Protein AF-A0A7Y9SJE0-F1 (afdb_monomer_lite)

Radius of gyration: 41.36 Å; chains: 1; bounding box: 84×50×117 Å

Structure (mmCIF, N/CA/C/O backbone):
data_AF-A0A7Y9SJE0-F1
#
_entry.id   AF-A0A7Y9SJE0-F1
#
loop_
_atom_site.group_PDB
_atom_site.id
_atom_site.type_symbol
_atom_site.label_atom_id
_atom_site.label_alt_id
_atom_site.label_comp_id
_atom_site.label_asym_id
_atom_site.label_entity_id
_atom_site.label_seq_id
_atom_site.pdbx_PDB_ins_code
_atom_site.Cartn_x
_atom_site.Cartn_y
_atom_site.Cartn_z
_atom_site.occupancy
_atom_site.B_iso_or_equiv
_atom_site.auth_seq_id
_atom_site.auth_comp_id
_atom_site.auth_asym_id
_atom_site.auth_atom_id
_atom_site.pdbx_PDB_model_num
ATOM 1 N N . MET A 1 1 ? -5.480 -1.546 67.902 1.00 38.62 1 MET A N 1
ATOM 2 C CA . MET A 1 1 ? -6.734 -2.207 67.475 1.00 38.62 1 MET A CA 1
ATOM 3 C C . MET A 1 1 ? -6.380 -3.598 66.981 1.00 38.62 1 MET A C 1
ATOM 5 O O . MET A 1 1 ? -5.681 -3.714 65.985 1.00 38.62 1 MET A O 1
ATOM 9 N N . THR A 1 2 ? -6.742 -4.642 67.721 1.00 43.38 2 THR A N 1
ATOM 10 C CA . THR A 1 2 ? -6.430 -6.031 67.362 1.00 43.38 2 THR A CA 1
ATOM 11 C C . THR A 1 2 ? -7.307 -6.462 66.186 1.00 43.38 2 THR A C 1
ATOM 13 O O . THR A 1 2 ? -8.528 -6.529 66.306 1.00 43.38 2 THR A O 1
ATOM 16 N N . ALA A 1 3 ? -6.695 -6.715 65.025 1.00 51.34 3 ALA A N 1
ATOM 17 C CA . ALA A 1 3 ? -7.398 -7.257 63.866 1.00 51.34 3 ALA A CA 1
ATOM 18 C C . ALA A 1 3 ? -8.080 -8.588 64.237 1.00 51.34 3 ALA A C 1
ATOM 20 O O . ALA A 1 3 ? -7.480 -9.446 64.893 1.00 51.34 3 ALA A O 1
ATOM 21 N N . THR A 1 4 ? -9.337 -8.765 63.826 1.00 64.94 4 THR A N 1
ATOM 22 C CA . THR A 1 4 ? -10.081 -10.018 64.011 1.00 64.94 4 THR A CA 1
ATOM 23 C C . THR A 1 4 ? -9.352 -11.180 63.325 1.00 64.94 4 THR A C 1
ATOM 25 O O . THR A 1 4 ? -8.668 -10.994 62.317 1.00 64.94 4 THR A O 1
ATOM 28 N N . SER A 1 5 ? -9.497 -12.402 63.858 1.00 74.56 5 SER A N 1
ATOM 29 C CA . SER A 1 5 ? -8.811 -13.602 63.340 1.00 74.56 5 SER A CA 1
ATOM 30 C C . SER A 1 5 ? -8.993 -13.798 61.829 1.00 74.56 5 SER A C 1
ATOM 32 O O . SER A 1 5 ? -8.072 -14.270 61.171 1.00 74.56 5 SER A O 1
ATOM 34 N N . THR A 1 6 ? -10.153 -13.424 61.283 1.00 75.56 6 THR A N 1
ATOM 35 C CA . THR A 1 6 ? -10.483 -13.545 59.856 1.00 75.56 6 THR A CA 1
ATOM 36 C C . THR A 1 6 ? -9.770 -12.499 58.998 1.00 75.56 6 THR A C 1
ATOM 38 O O . THR A 1 6 ? -9.208 -12.842 57.965 1.00 75.56 6 THR A O 1
ATOM 41 N N . SER A 1 7 ? -9.724 -11.235 59.436 1.00 77.00 7 SER A N 1
ATOM 42 C CA . SER A 1 7 ? -9.007 -10.171 58.715 1.00 77.00 7 SER A CA 1
ATOM 43 C C . SER A 1 7 ? -7.507 -10.466 58.633 1.00 77.00 7 SER A C 1
ATOM 45 O O . SER A 1 7 ? -6.885 -10.266 57.592 1.00 77.00 7 SER A O 1
ATOM 47 N N . ARG A 1 8 ? -6.938 -11.032 59.701 1.00 85.38 8 ARG A N 1
ATOM 48 C CA . ARG A 1 8 ? -5.534 -11.449 59.731 1.00 85.38 8 ARG A CA 1
ATOM 49 C C . ARG A 1 8 ? -5.227 -12.601 58.767 1.00 85.38 8 ARG A C 1
ATOM 51 O O . ARG A 1 8 ? -4.219 -12.537 58.072 1.00 85.38 8 ARG A O 1
ATOM 58 N N . LEU A 1 9 ? -6.101 -13.608 58.692 1.00 86.19 9 LEU A N 1
ATOM 59 C CA . LEU A 1 9 ? -5.989 -14.719 57.735 1.00 86.19 9 LEU A CA 1
ATOM 60 C C . LEU A 1 9 ? -6.033 -14.239 56.280 1.00 86.19 9 LEU A C 1
ATOM 62 O O . LEU A 1 9 ? -5.217 -14.674 55.472 1.00 86.19 9 LEU A O 1
ATOM 66 N N . LEU A 1 10 ? -6.936 -13.307 55.957 1.00 82.12 10 LEU A N 1
ATOM 67 C CA . LEU A 1 10 ? -7.026 -12.720 54.615 1.00 82.12 10 LEU A CA 1
ATOM 68 C C . LEU A 1 10 ? -5.778 -11.897 54.261 1.00 82.12 10 LEU A C 1
ATOM 70 O O . LEU A 1 10 ? -5.287 -11.984 53.138 1.00 82.12 10 LEU A O 1
ATOM 74 N N . ASN A 1 11 ? -5.214 -11.160 55.222 1.00 81.75 11 ASN A N 1
ATOM 75 C CA . ASN A 1 11 ? -3.960 -10.428 55.020 1.00 81.75 11 ASN A CA 1
ATOM 76 C C . ASN A 1 11 ? -2.765 -11.370 54.809 1.00 81.75 11 ASN A C 1
ATOM 78 O O . ASN A 1 11 ? -1.931 -11.116 53.942 1.00 81.75 11 ASN A O 1
ATOM 82 N N . LEU A 1 12 ? -2.687 -12.472 55.565 1.00 87.50 12 LEU A N 1
ATOM 83 C CA . LEU A 1 12 ? -1.673 -13.509 55.354 1.00 87.50 12 LEU A CA 1
ATOM 84 C C . LEU A 1 12 ? -1.797 -14.129 53.953 1.00 87.50 12 LEU A C 1
ATOM 86 O O . LEU A 1 12 ? -0.792 -14.256 53.256 1.00 87.50 12 LEU A O 1
ATOM 90 N N . LEU A 1 13 ? -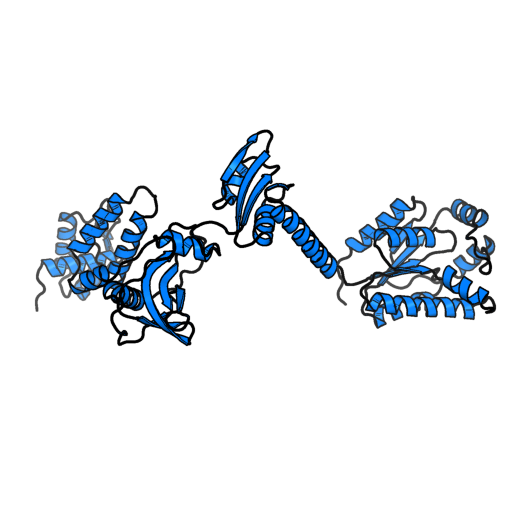3.018 -14.451 53.515 1.00 84.44 13 LEU A N 1
ATOM 91 C CA . LEU A 1 13 ? -3.276 -14.981 52.175 1.00 84.44 13 LEU A CA 1
ATOM 92 C C . LEU A 1 13 ? -2.861 -13.985 51.078 1.00 84.44 13 LEU A C 1
ATOM 94 O O . LEU A 1 13 ? -2.160 -14.369 50.144 1.00 84.44 13 LEU A O 1
ATOM 98 N N . SER A 1 14 ? -3.214 -12.704 51.225 1.00 79.94 14 SER A N 1
ATOM 99 C CA . SER A 1 14 ? -2.825 -11.630 50.298 1.00 79.94 14 SER A CA 1
ATOM 100 C C . SER A 1 14 ? -1.305 -11.515 50.137 1.00 79.94 14 SER A C 1
ATOM 102 O O . SER A 1 14 ? -0.802 -11.376 49.022 1.00 79.94 14 SER A O 1
ATOM 104 N N . LEU A 1 15 ? -0.548 -11.626 51.236 1.00 83.56 15 LEU A N 1
ATOM 105 C CA . LEU A 1 15 ? 0.915 -11.601 51.187 1.00 83.56 15 LEU A CA 1
ATOM 106 C C . LEU A 1 15 ? 1.464 -12.799 50.400 1.00 83.56 15 LEU A C 1
ATOM 108 O O . LEU A 1 15 ? 2.320 -12.611 49.532 1.00 83.56 15 LEU A O 1
ATOM 112 N N . LEU A 1 16 ? 0.951 -14.008 50.642 1.00 81.94 16 LEU A N 1
ATOM 113 C CA . LEU A 1 16 ? 1.390 -15.229 49.956 1.00 81.94 16 LEU A CA 1
ATOM 114 C C . LEU A 1 16 ? 1.025 -15.252 48.457 1.00 81.94 16 LEU A C 1
ATOM 116 O O . LEU A 1 16 ? 1.763 -15.834 47.665 1.00 81.94 16 LEU A O 1
ATOM 120 N N . GLN A 1 17 ? -0.043 -14.560 48.043 1.00 76.88 17 GLN A N 1
ATOM 121 C CA . GLN A 1 17 ? -0.463 -14.433 46.635 1.00 76.88 17 GLN A CA 1
ATOM 122 C C . GLN A 1 17 ? 0.487 -13.604 45.758 1.00 76.88 17 GLN A C 1
ATOM 124 O O . GLN A 1 17 ? 0.385 -13.639 44.536 1.00 76.88 17 GLN A O 1
ATOM 129 N N . THR A 1 18 ? 1.455 -12.898 46.349 1.00 73.44 18 THR A N 1
ATOM 130 C CA . THR A 1 18 ? 2.470 -12.138 45.593 1.00 73.44 18 THR A CA 1
ATOM 131 C C . THR A 1 18 ? 3.500 -13.022 44.867 1.00 73.44 18 THR A C 1
ATOM 133 O O . THR A 1 18 ? 4.421 -12.498 44.244 1.00 73.44 18 THR A O 1
ATOM 136 N N . GLY A 1 19 ? 3.375 -14.354 44.944 1.00 63.75 19 GLY A N 1
ATOM 137 C CA . GLY A 1 19 ? 4.162 -15.333 44.177 1.00 63.75 19 GLY A CA 1
ATOM 138 C C . GLY A 1 19 ? 5.596 -15.563 44.671 1.00 63.75 19 GLY A C 1
ATOM 139 O O . GLY A 1 19 ? 6.265 -16.492 44.214 1.00 63.75 19 GLY A O 1
ATOM 140 N N . ARG A 1 20 ? 6.071 -14.751 45.622 1.00 72.12 20 ARG A N 1
ATOM 141 C CA . ARG A 1 20 ? 7.378 -14.908 46.274 1.00 72.12 20 ARG A CA 1
ATOM 142 C C . ARG A 1 20 ? 7.302 -15.827 47.489 1.00 72.12 20 ARG A C 1
ATOM 144 O O . ARG A 1 20 ? 6.279 -15.897 48.164 1.00 72.12 20 ARG A O 1
ATOM 151 N N . GLU A 1 21 ? 8.411 -16.492 47.783 1.00 82.88 21 GLU A N 1
ATOM 152 C CA . GLU A 1 21 ? 8.592 -17.214 49.039 1.00 82.88 21 GLU A CA 1
ATOM 153 C C . GLU A 1 21 ? 8.832 -16.224 50.188 1.00 82.88 21 GLU A C 1
ATOM 155 O O . GLU A 1 21 ? 9.583 -15.255 50.052 1.00 82.88 21 GLU A O 1
ATOM 160 N N . TRP A 1 22 ? 8.161 -16.448 51.315 1.00 87.12 22 TRP A N 1
ATOM 161 C CA . TRP A 1 22 ? 8.147 -15.532 52.448 1.00 87.12 22 TRP A CA 1
ATOM 162 C C . TRP A 1 22 ? 8.737 -16.155 53.708 1.00 87.12 22 TRP A C 1
ATOM 164 O O . TRP A 1 22 ? 8.121 -17.065 54.267 1.00 87.12 22 TRP A O 1
ATOM 174 N N . PRO A 1 23 ? 9.846 -15.624 54.248 1.00 88.81 23 PRO A N 1
ATOM 175 C CA . PRO A 1 23 ? 10.350 -16.055 55.544 1.00 88.81 23 PRO A CA 1
ATOM 176 C C . PRO A 1 23 ? 9.293 -15.883 56.641 1.00 88.81 23 PRO A C 1
ATOM 178 O O . PRO A 1 23 ? 8.649 -14.834 56.746 1.00 88.81 23 PRO A O 1
ATOM 181 N N . GLY A 1 24 ? 9.132 -16.896 57.498 1.00 85.81 24 GLY A N 1
ATOM 182 C CA . GLY A 1 24 ? 8.124 -16.871 58.566 1.00 85.81 24 GLY A CA 1
ATOM 183 C C . GLY A 1 24 ? 8.303 -15.715 59.561 1.00 85.81 24 GLY A C 1
ATOM 184 O O . GLY A 1 24 ? 7.317 -15.184 60.072 1.00 85.81 24 GLY A O 1
ATOM 185 N N . SER A 1 25 ? 9.546 -15.286 59.797 1.00 86.00 25 SER A N 1
ATOM 186 C CA . SER A 1 25 ? 9.883 -14.116 60.620 1.00 86.00 25 SER A CA 1
ATOM 187 C C . SER A 1 25 ? 9.409 -12.801 59.995 1.00 86.00 25 SER A C 1
ATOM 189 O O . SER A 1 25 ? 8.866 -11.954 60.698 1.00 86.00 25 SER A O 1
ATOM 191 N N . LEU A 1 26 ? 9.536 -12.654 58.675 1.00 87.69 26 LEU A N 1
ATOM 192 C CA . LEU A 1 26 ? 9.118 -11.452 57.953 1.00 87.69 26 LEU A CA 1
ATOM 193 C C . LEU A 1 26 ? 7.588 -11.337 57.872 1.00 87.69 26 LEU A C 1
ATOM 195 O O . LEU A 1 26 ? 7.035 -10.242 57.968 1.00 87.69 26 LEU A O 1
ATOM 199 N N . LEU A 1 27 ? 6.885 -12.468 57.733 1.00 88.62 27 LEU A N 1
ATOM 200 C CA . LEU A 1 27 ? 5.420 -12.505 57.831 1.00 88.62 27 LEU A CA 1
ATOM 201 C C . LEU A 1 27 ? 4.945 -12.111 59.231 1.00 88.62 27 LEU A C 1
ATOM 203 O O . LEU A 1 27 ? 3.985 -11.355 59.358 1.00 88.62 27 LEU A O 1
ATOM 207 N N . ALA A 1 28 ? 5.630 -12.597 60.269 1.00 89.19 28 ALA A N 1
ATOM 208 C CA . ALA A 1 28 ? 5.330 -12.275 61.660 1.00 89.19 28 ALA A CA 1
ATOM 209 C C . ALA A 1 28 ? 5.477 -10.769 61.931 1.00 89.19 28 ALA A C 1
ATOM 211 O O . ALA A 1 28 ? 4.567 -10.154 62.486 1.00 89.19 28 ALA A O 1
ATOM 212 N N . GLU A 1 29 ? 6.571 -10.170 61.455 1.00 87.19 29 GLU A N 1
ATOM 213 C CA . GLU A 1 29 ? 6.826 -8.731 61.545 1.00 87.19 29 GLU A CA 1
ATOM 214 C C . GLU A 1 29 ? 5.749 -7.911 60.818 1.00 87.19 29 GLU A C 1
ATOM 216 O O . GLU A 1 29 ? 5.120 -7.042 61.421 1.00 87.19 29 GLU A O 1
ATOM 221 N N . ARG A 1 30 ? 5.459 -8.230 59.547 1.00 87.06 30 ARG A N 1
ATOM 222 C CA . ARG A 1 30 ? 4.471 -7.487 58.741 1.00 87.06 30 ARG A CA 1
ATOM 223 C C . ARG A 1 30 ? 3.043 -7.593 59.261 1.00 87.06 30 ARG A C 1
ATOM 225 O O . ARG A 1 30 ? 2.266 -6.657 59.098 1.00 87.06 30 ARG A O 1
ATOM 232 N N . LEU A 1 31 ? 2.686 -8.733 59.845 1.00 86.19 31 LEU A N 1
ATOM 233 C CA . LEU A 1 31 ? 1.359 -8.966 60.414 1.00 86.19 31 LEU A CA 1
ATOM 234 C C . LEU A 1 31 ? 1.270 -8.539 61.890 1.00 86.19 31 LEU A C 1
ATOM 236 O O . LEU A 1 31 ? 0.183 -8.602 62.463 1.00 86.19 31 LEU A O 1
ATOM 240 N N . GLY A 1 32 ? 2.382 -8.113 62.506 1.00 86.00 32 GLY A N 1
ATOM 241 C CA . GLY A 1 32 ? 2.443 -7.700 63.910 1.00 86.00 32 GLY A CA 1
ATOM 242 C C . GLY A 1 32 ? 2.104 -8.825 64.895 1.00 86.00 32 GLY A C 1
ATOM 243 O O . GLY A 1 32 ? 1.474 -8.575 65.923 1.00 86.00 32 GLY A O 1
ATOM 244 N N . ILE A 1 33 ? 2.460 -10.072 64.571 1.00 91.81 33 ILE A N 1
ATOM 245 C CA . ILE A 1 33 ? 2.127 -11.271 65.359 1.00 91.81 33 ILE A CA 1
ATOM 246 C C . ILE A 1 33 ? 3.347 -12.153 65.615 1.00 91.81 33 ILE A C 1
ATOM 248 O O . ILE A 1 33 ? 4.405 -11.976 65.028 1.00 91.81 33 ILE A O 1
ATOM 252 N N . SER A 1 34 ? 3.201 -13.144 66.499 1.00 89.44 34 SER A N 1
ATOM 253 C CA . SER A 1 34 ? 4.280 -14.095 66.770 1.00 89.44 34 SER A CA 1
ATOM 254 C C . SER A 1 34 ? 4.488 -15.081 65.603 1.00 89.44 34 SER A C 1
ATOM 256 O O . SER A 1 34 ? 3.510 -15.479 64.961 1.00 89.44 34 SER A O 1
ATOM 258 N N . PRO A 1 35 ? 5.714 -15.597 65.387 1.00 87.44 35 PRO A N 1
ATOM 259 C CA . PRO A 1 35 ? 5.965 -16.661 64.407 1.00 87.44 35 PRO A CA 1
ATOM 260 C C . PRO A 1 35 ? 5.122 -17.929 64.631 1.00 87.44 35 PRO A C 1
ATOM 262 O O . PRO A 1 35 ? 4.735 -18.603 63.678 1.00 87.44 35 PRO A O 1
ATOM 265 N N . ARG A 1 36 ? 4.775 -18.240 65.892 1.00 86.75 36 ARG A N 1
ATOM 266 C CA . ARG A 1 36 ? 3.869 -19.355 66.232 1.00 86.75 36 ARG A CA 1
ATOM 267 C C . ARG A 1 36 ? 2.449 -19.112 65.717 1.00 86.75 36 ARG A C 1
ATOM 269 O O . ARG A 1 36 ? 1.797 -20.046 65.261 1.00 86.75 36 ARG A O 1
ATOM 276 N N . THR A 1 37 ? 1.984 -17.865 65.767 1.00 89.44 37 THR A N 1
ATOM 277 C CA . THR A 1 37 ? 0.678 -17.458 65.233 1.00 89.44 37 THR A CA 1
ATOM 278 C C . THR A 1 37 ? 0.664 -17.528 63.709 1.00 89.44 37 THR A C 1
ATOM 280 O O . THR A 1 37 ? -0.311 -18.018 63.156 1.00 89.44 37 THR A O 1
ATOM 283 N N . VAL A 1 38 ? 1.756 -17.135 63.038 1.00 89.56 38 VAL A N 1
ATOM 284 C CA . VAL A 1 38 ? 1.891 -17.279 61.576 1.00 89.56 38 VAL A CA 1
ATOM 285 C C . VAL A 1 38 ? 1.761 -18.743 61.170 1.00 89.56 38 VAL A C 1
ATOM 287 O O . VAL A 1 38 ? 0.963 -19.051 60.297 1.00 89.56 38 VAL A O 1
ATOM 290 N N . ARG A 1 39 ? 2.479 -19.657 61.839 1.00 88.25 39 ARG A N 1
ATOM 291 C CA . ARG A 1 39 ? 2.386 -21.098 61.552 1.00 88.25 39 ARG A CA 1
ATOM 292 C C . ARG A 1 39 ? 0.956 -21.621 61.718 1.00 88.25 39 ARG A C 1
ATOM 294 O O . ARG A 1 39 ? 0.453 -22.297 60.833 1.00 88.25 39 ARG A O 1
ATOM 301 N N . ARG A 1 40 ? 0.277 -21.233 62.803 1.00 88.50 40 ARG A N 1
ATOM 302 C CA . ARG A 1 40 ? -1.121 -21.613 63.058 1.00 88.50 40 ARG A CA 1
ATOM 303 C C . ARG A 1 40 ? -2.091 -21.061 62.008 1.00 88.50 40 ARG A C 1
ATOM 305 O O . ARG A 1 40 ? -3.015 -21.763 61.616 1.00 88.50 40 ARG A O 1
ATOM 312 N N . ASP A 1 41 ? -1.903 -19.819 61.569 1.00 92.00 41 ASP A N 1
ATOM 313 C CA . ASP A 1 41 ? -2.742 -19.217 60.530 1.00 92.00 41 ASP A CA 1
ATOM 314 C C . ASP A 1 41 ? -2.443 -19.842 59.145 1.00 92.00 41 ASP A C 1
ATOM 316 O O . ASP A 1 41 ? -3.373 -20.053 58.372 1.00 92.00 41 ASP A O 1
ATOM 320 N N . VAL A 1 42 ? -1.190 -20.224 58.851 1.00 90.00 42 VAL A N 1
ATOM 321 C CA . VAL A 1 42 ? -0.824 -21.006 57.649 1.00 90.00 42 VAL A CA 1
ATOM 322 C C . VAL A 1 42 ? -1.486 -22.382 57.659 1.00 90.00 42 VAL A C 1
ATOM 324 O O . VAL A 1 42 ? -2.070 -22.780 56.654 1.00 90.00 42 VAL A O 1
ATOM 327 N N . ASP A 1 43 ? -1.436 -23.101 58.780 1.00 88.50 43 ASP A N 1
ATOM 328 C CA . ASP A 1 43 ? -2.076 -24.416 58.900 1.00 88.50 43 ASP A CA 1
ATOM 329 C C . ASP A 1 43 ? -3.598 -24.3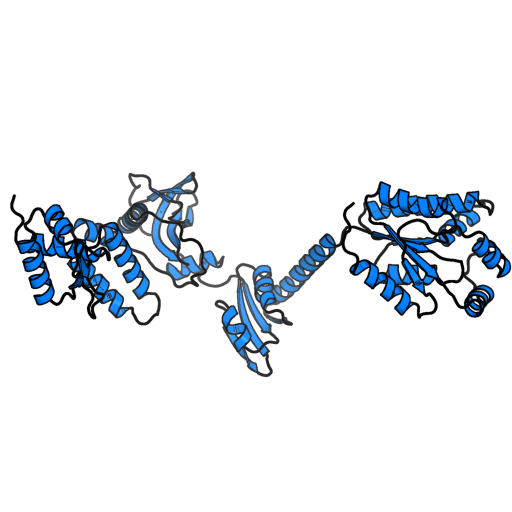04 58.727 1.00 88.50 43 ASP A C 1
ATOM 331 O O . ASP A 1 43 ? -4.208 -25.112 58.033 1.00 88.50 43 ASP A O 1
ATOM 335 N N . ARG A 1 44 ? -4.204 -23.223 59.227 1.00 87.44 44 ARG A N 1
ATOM 336 C CA . ARG A 1 44 ? -5.626 -22.939 59.014 1.00 87.44 44 ARG A CA 1
ATOM 337 C C . ARG A 1 44 ? -5.968 -22.609 57.559 1.00 87.44 44 ARG A C 1
ATOM 339 O O . ARG A 1 44 ? -7.037 -22.983 57.095 1.00 87.44 44 ARG A O 1
ATOM 346 N N . LEU A 1 45 ? -5.080 -21.945 56.814 1.00 85.62 45 LEU A N 1
ATOM 347 C CA . LEU A 1 45 ? -5.243 -21.795 55.361 1.00 85.62 45 LEU A CA 1
ATOM 348 C C . LEU A 1 45 ? -5.127 -23.155 54.649 1.00 85.62 45 LEU A C 1
ATOM 350 O O . LEU A 1 45 ? -5.920 -23.441 53.756 1.00 85.62 45 LEU A O 1
ATOM 354 N N . ARG A 1 46 ? -4.214 -24.037 55.068 1.00 87.12 46 ARG A N 1
ATOM 355 C CA . ARG A 1 46 ? -4.127 -25.401 54.511 1.00 87.12 46 ARG A CA 1
ATOM 356 C C . ARG A 1 46 ? -5.401 -26.211 54.751 1.00 87.12 46 ARG A C 1
ATOM 358 O O . ARG A 1 46 ? -5.883 -26.858 53.828 1.00 87.12 46 ARG A O 1
ATOM 365 N N . GLU A 1 47 ? -5.987 -26.118 55.945 1.00 82.81 47 GLU A N 1
ATOM 366 C CA . GLU A 1 47 ? -7.293 -26.723 56.265 1.00 82.81 47 GLU A CA 1
ATOM 367 C C . GLU A 1 47 ? -8.425 -26.195 55.367 1.00 82.81 47 GLU A C 1
ATOM 369 O O . GLU A 1 47 ? -9.363 -26.925 55.060 1.00 82.81 47 GLU A O 1
ATOM 374 N N . MET A 1 48 ? -8.327 -24.943 54.906 1.00 81.31 48 MET A N 1
ATOM 375 C CA . MET A 1 48 ? -9.270 -24.324 53.964 1.00 81.31 48 MET A CA 1
ATOM 376 C C . MET A 1 48 ? -8.978 -24.663 52.489 1.00 81.31 48 MET A C 1
ATOM 378 O O . MET A 1 48 ? -9.622 -24.102 51.607 1.00 81.31 48 MET A O 1
ATOM 382 N N . GLY A 1 49 ? -8.026 -25.562 52.212 1.00 72.06 49 GLY A N 1
ATOM 383 C CA . GLY A 1 49 ? -7.727 -26.071 50.869 1.00 72.06 49 GLY A CA 1
ATOM 384 C C . GLY A 1 49 ? -6.574 -25.374 50.137 1.00 72.06 49 GLY A C 1
ATOM 385 O O . GLY A 1 49 ? -6.239 -25.773 49.022 1.00 72.06 49 GLY A O 1
ATOM 386 N N . TYR A 1 50 ? -5.918 -24.372 50.736 1.00 79.56 50 TYR A N 1
ATOM 387 C CA . TYR A 1 50 ? -4.767 -23.710 50.110 1.00 79.56 50 TYR A CA 1
ATOM 388 C C . TYR A 1 50 ? -3.502 -24.573 50.211 1.00 79.56 50 TYR A C 1
ATOM 390 O O . TYR A 1 50 ? -3.057 -24.924 51.305 1.00 79.56 50 TYR A O 1
ATOM 398 N N . ARG A 1 51 ? -2.858 -24.865 49.076 1.00 79.50 51 ARG A N 1
ATOM 399 C CA . ARG A 1 51 ? -1.550 -25.537 49.054 1.00 79.50 51 ARG A CA 1
ATOM 400 C C . ARG A 1 51 ? -0.446 -24.525 49.331 1.00 79.50 51 ARG A C 1
ATOM 402 O O . ARG A 1 51 ? -0.111 -23.712 48.479 1.00 79.50 51 ARG A O 1
ATOM 409 N N . ILE A 1 52 ? 0.077 -24.542 50.551 1.00 86.06 52 ILE A N 1
ATOM 410 C CA . ILE A 1 52 ? 1.186 -23.681 50.967 1.00 86.06 52 ILE A CA 1
ATOM 411 C C . ILE A 1 52 ? 2.394 -24.571 51.228 1.00 86.06 52 ILE A C 1
ATOM 413 O O . ILE A 1 52 ? 2.385 -25.345 52.192 1.00 86.06 52 ILE A O 1
ATOM 417 N N . ASP A 1 53 ? 3.426 -24.428 50.408 1.00 83.06 53 ASP A N 1
ATOM 418 C CA . ASP A 1 53 ? 4.713 -25.082 50.595 1.00 83.06 53 ASP A CA 1
ATOM 419 C C . ASP A 1 53 ? 5.513 -24.365 51.676 1.00 83.06 53 ASP A C 1
ATOM 421 O O . ASP A 1 53 ? 5.425 -23.145 51.845 1.00 83.06 53 ASP A O 1
ATOM 425 N N . ALA A 1 54 ? 6.283 -25.141 52.432 1.00 84.38 54 ALA A N 1
ATOM 426 C CA . ALA A 1 54 ? 7.199 -24.621 53.431 1.00 84.38 54 ALA A CA 1
ATOM 427 C C . ALA A 1 54 ? 8.590 -25.204 53.186 1.00 84.38 54 ALA A C 1
ATOM 429 O O . ALA A 1 54 ? 8.789 -26.412 53.324 1.00 84.38 54 ALA A O 1
ATOM 430 N N . THR A 1 55 ? 9.555 -24.348 52.869 1.00 80.31 55 THR A N 1
ATOM 431 C CA . THR A 1 55 ? 10.959 -24.752 52.766 1.00 80.31 55 THR A CA 1
ATOM 432 C C . THR A 1 55 ? 11.587 -24.686 54.153 1.00 80.31 55 THR A C 1
ATOM 434 O O . THR A 1 55 ? 11.490 -23.665 54.836 1.00 80.31 55 THR A O 1
ATOM 437 N N . MET A 1 56 ? 12.236 -25.762 54.604 1.00 64.94 56 MET A N 1
ATOM 438 C CA . MET A 1 56 ? 12.953 -25.758 55.884 1.00 64.94 56 MET A CA 1
ATOM 439 C C . MET A 1 56 ? 14.397 -25.272 55.715 1.00 64.94 56 MET A C 1
ATOM 441 O O . MET A 1 56 ? 15.104 -25.711 54.813 1.00 64.94 56 MET A O 1
ATOM 445 N N . GLY A 1 57 ? 14.853 -24.395 56.612 1.00 64.44 57 GLY A N 1
ATOM 446 C CA . GLY A 1 57 ? 16.223 -23.874 56.642 1.00 64.44 57 GLY A CA 1
ATOM 447 C C . GLY A 1 57 ? 16.342 -22.590 57.477 1.00 64.44 57 GLY A C 1
ATOM 448 O O . GLY A 1 57 ? 15.324 -22.091 57.961 1.00 64.44 57 GLY A O 1
ATOM 449 N N . PRO A 1 58 ? 17.553 -22.017 57.635 1.00 57.94 58 PRO A N 1
ATOM 450 C CA . PRO A 1 58 ? 17.779 -20.786 58.410 1.00 57.94 58 PRO A CA 1
ATOM 451 C C . PRO A 1 58 ? 16.988 -19.572 57.890 1.00 57.94 58 PRO A C 1
ATOM 453 O O . PRO A 1 58 ? 16.659 -18.674 58.659 1.00 57.94 58 PRO A O 1
ATOM 456 N N . ILE A 1 59 ? 16.658 -19.576 56.592 1.00 57.75 59 ILE A N 1
ATOM 457 C CA . ILE A 1 59 ? 15.824 -18.583 55.891 1.00 57.75 59 ILE A CA 1
ATOM 458 C C . ILE A 1 59 ? 14.595 -19.280 55.269 1.00 57.75 59 ILE A C 1
ATOM 460 O O . ILE A 1 59 ? 14.109 -18.895 54.212 1.00 57.75 59 ILE A O 1
ATOM 464 N N . GLY A 1 60 ? 14.123 -20.370 55.878 1.00 71.31 60 GLY A N 1
ATOM 465 C CA . GLY A 1 60 ? 12.968 -21.110 55.375 1.00 71.31 60 GLY A CA 1
ATOM 466 C C . GLY A 1 60 ? 11.718 -20.230 55.275 1.00 71.31 60 GLY A C 1
ATOM 467 O O . GLY A 1 60 ? 11.470 -19.390 56.151 1.00 71.31 60 GLY A O 1
ATOM 468 N N . GLY A 1 61 ? 10.933 -20.407 54.213 1.00 85.62 61 GLY A N 1
ATOM 469 C CA . GLY A 1 61 ? 9.773 -19.573 53.929 1.00 85.62 61 GLY A CA 1
ATOM 470 C C . GLY A 1 61 ? 8.534 -20.346 53.501 1.00 85.62 61 GLY A C 1
ATOM 471 O O . GLY A 1 61 ? 8.569 -21.547 53.252 1.00 85.62 61 GLY A O 1
ATOM 472 N N . TYR A 1 62 ? 7.416 -19.629 53.463 1.00 88.25 62 TYR A N 1
ATOM 473 C CA . TYR A 1 62 ? 6.127 -20.104 52.987 1.00 88.25 62 TYR A CA 1
ATOM 474 C C . TYR A 1 62 ? 5.867 -19.565 51.586 1.00 88.25 62 TYR A C 1
ATOM 476 O O . TYR A 1 62 ? 6.069 -18.375 51.329 1.00 88.25 62 TYR A O 1
ATOM 484 N N . LYS A 1 63 ? 5.368 -20.414 50.694 1.00 86.56 63 LYS A N 1
ATOM 485 C CA . LYS A 1 63 ? 4.970 -20.028 49.339 1.00 86.56 63 LYS A CA 1
ATOM 486 C C . LYS A 1 63 ? 3.633 -20.671 49.004 1.00 86.56 63 LYS A C 1
ATOM 488 O O . LYS A 1 63 ? 3.411 -21.830 49.329 1.00 86.56 63 LYS A O 1
ATOM 493 N N . LEU A 1 64 ? 2.738 -19.918 48.373 1.00 83.44 64 LEU A N 1
ATOM 494 C CA . LEU A 1 64 ? 1.509 -20.486 47.826 1.00 83.44 64 LEU A CA 1
ATOM 495 C C . LEU A 1 64 ? 1.848 -21.229 46.524 1.00 83.44 64 LEU A C 1
ATOM 497 O O . LEU A 1 64 ? 2.413 -20.626 45.610 1.00 83.44 64 LEU A O 1
ATOM 501 N N . ASP A 1 65 ? 1.530 -22.518 46.466 1.00 71.44 65 ASP A N 1
ATOM 502 C CA . ASP A 1 65 ? 1.669 -23.343 45.266 1.00 71.44 65 ASP A CA 1
ATOM 503 C C . ASP A 1 65 ? 0.493 -23.095 44.305 1.00 71.44 65 ASP A C 1
ATOM 505 O O . ASP A 1 65 ? -0.614 -22.726 44.719 1.00 71.44 65 ASP A O 1
ATOM 509 N N . ALA A 1 66 ? 0.722 -23.293 43.008 1.00 58.59 66 ALA A N 1
ATOM 510 C CA . ALA A 1 66 ? -0.320 -23.205 41.994 1.00 58.59 66 ALA A CA 1
ATOM 511 C C . ALA A 1 66 ? -1.224 -24.452 42.083 1.00 58.59 66 ALA A C 1
ATOM 513 O O . ALA A 1 66 ? -0.993 -25.468 41.433 1.00 58.59 66 ALA A O 1
ATOM 514 N N . GLY A 1 67 ? -2.243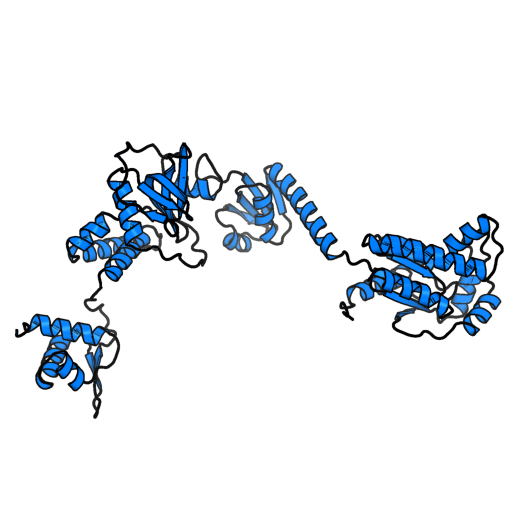 -24.393 42.945 1.00 56.28 67 GLY A N 1
ATOM 515 C CA . GLY A 1 67 ? -3.224 -25.466 43.134 1.00 56.28 67 GLY A CA 1
ATOM 516 C C . GLY A 1 67 ? -4.186 -25.669 41.952 1.00 56.28 67 GLY A C 1
ATOM 517 O O . GLY A 1 67 ? -4.269 -24.857 41.035 1.00 56.28 67 GLY A O 1
ATOM 518 N N . SER A 1 68 ? -4.954 -26.765 42.004 1.00 44.78 68 SER A N 1
ATOM 519 C CA . SER A 1 68 ? -5.959 -27.177 41.004 1.00 44.78 68 SER A CA 1
ATOM 520 C C . SER A 1 68 ? -7.234 -26.320 40.972 1.00 44.78 68 SER A C 1
ATOM 522 O O . SER A 1 68 ? -8.062 -26.498 40.083 1.00 44.78 68 SER A O 1
ATOM 524 N N . GLU A 1 69 ? -7.401 -25.409 41.931 1.00 51.12 69 GLU A N 1
ATOM 525 C CA . GLU A 1 69 ? -8.513 -24.461 42.010 1.00 51.12 69 GLU A CA 1
ATOM 526 C C . GLU A 1 69 ? -7.978 -23.033 42.129 1.00 51.12 69 GLU A C 1
ATOM 528 O O . GLU A 1 69 ? -6.930 -22.791 42.732 1.00 51.12 69 GLU A O 1
ATOM 533 N N . LEU A 1 70 ? -8.712 -22.081 41.551 1.00 52.19 70 LEU A N 1
ATOM 534 C CA . LEU A 1 70 ? -8.368 -20.663 41.593 1.00 52.19 70 LEU A CA 1
ATOM 535 C C . LEU A 1 70 ? -8.601 -20.120 43.017 1.00 52.19 70 LEU A C 1
ATOM 537 O O . LEU A 1 70 ? -9.751 -20.083 43.462 1.00 52.19 70 LEU A O 1
ATOM 541 N N . PRO A 1 71 ? -7.554 -19.679 43.743 1.00 57.16 71 PRO A N 1
ATOM 542 C CA . PRO A 1 71 ? -7.733 -19.092 45.065 1.00 57.16 71 PRO A CA 1
ATOM 543 C C . PRO A 1 71 ? -8.504 -17.758 44.959 1.00 57.16 71 PRO A C 1
ATOM 545 O O . PRO A 1 71 ? -8.460 -17.116 43.909 1.00 57.16 71 PRO A O 1
ATOM 548 N N . PRO A 1 72 ? -9.172 -17.276 46.025 1.00 63.59 72 PRO A N 1
ATOM 549 C CA . PRO A 1 72 ? -9.840 -15.976 46.037 1.00 63.59 72 PRO A CA 1
ATOM 550 C C . PRO A 1 72 ? -8.852 -14.851 45.735 1.00 63.59 72 PRO A C 1
ATOM 552 O O . PRO A 1 72 ? -7.973 -14.550 46.541 1.00 63.59 72 PRO A O 1
ATOM 555 N N . LEU A 1 73 ? -8.984 -14.246 44.559 1.00 67.75 73 LEU A N 1
ATOM 556 C CA . LEU A 1 73 ? -8.100 -13.185 44.095 1.00 67.75 73 LEU A CA 1
ATOM 557 C C . LEU A 1 73 ? -8.534 -11.841 44.680 1.00 67.75 73 LEU A C 1
ATOM 559 O O . LEU A 1 73 ? -9.712 -11.479 44.641 1.00 67.75 73 LEU A O 1
ATOM 563 N N . LEU A 1 74 ? -7.566 -11.091 45.201 1.00 66.12 74 LEU A N 1
ATOM 564 C CA . LEU A 1 74 ? -7.757 -9.692 45.555 1.00 66.12 74 LEU A CA 1
ATOM 565 C C . LEU A 1 74 ? -7.398 -8.837 44.344 1.00 66.12 74 LEU A C 1
ATOM 567 O O . LEU A 1 74 ? -6.273 -8.898 43.856 1.00 66.12 74 LEU A O 1
ATOM 571 N N . PHE A 1 75 ? -8.359 -8.045 43.884 1.00 73.62 75 PHE A N 1
ATOM 572 C CA . PHE A 1 75 ? -8.173 -7.099 42.793 1.00 73.62 75 PHE A CA 1
ATOM 573 C C . PHE A 1 75 ? -8.264 -5.671 43.325 1.00 73.62 75 PHE A C 1
ATOM 575 O O . PHE A 1 75 ? -9.127 -5.372 44.157 1.00 73.62 75 PHE A O 1
ATOM 582 N N . ASP A 1 76 ? -7.398 -4.790 42.833 1.00 72.25 76 ASP A N 1
ATOM 583 C CA . ASP A 1 76 ? -7.565 -3.350 43.017 1.00 72.25 76 ASP A CA 1
ATOM 584 C C . ASP A 1 76 ? -8.670 -2.779 42.105 1.00 72.25 76 ASP A C 1
ATOM 586 O O . ASP A 1 76 ? -9.259 -3.473 41.271 1.00 72.25 76 ASP A O 1
ATOM 590 N N . ASP A 1 77 ? -8.982 -1.496 42.286 1.00 68.69 77 ASP A N 1
ATOM 591 C CA . ASP A 1 77 ? -10.049 -0.820 41.545 1.00 68.69 77 ASP A CA 1
ATOM 592 C C . ASP A 1 77 ? -9.859 -0.865 40.021 1.00 68.69 77 ASP A C 1
ATOM 594 O O . ASP A 1 77 ? -10.834 -1.055 39.289 1.00 68.69 77 ASP A O 1
ATOM 598 N N . ASP A 1 78 ? -8.624 -0.703 39.548 1.00 63.12 78 ASP A N 1
ATOM 599 C CA . ASP A 1 78 ? -8.302 -0.636 38.123 1.00 63.12 78 ASP A CA 1
ATOM 600 C C . ASP A 1 78 ? -8.322 -2.038 37.504 1.00 63.12 78 ASP A C 1
ATOM 602 O O . ASP A 1 78 ? -8.865 -2.241 36.413 1.00 63.12 78 ASP A O 1
ATOM 606 N N . GLN A 1 79 ? -7.817 -3.034 38.234 1.00 72.31 79 GLN A N 1
ATOM 607 C CA . GLN A 1 79 ? -7.850 -4.445 37.858 1.00 72.31 79 GLN A CA 1
ATOM 608 C C . GLN A 1 79 ? -9.282 -4.973 37.722 1.00 72.31 79 GLN A C 1
ATOM 610 O O . GLN A 1 79 ? -9.582 -5.683 36.760 1.00 72.31 79 GLN A O 1
ATOM 615 N N . VAL A 1 80 ? -10.190 -4.603 38.634 1.00 78.75 80 VAL A N 1
ATOM 616 C CA . VAL A 1 80 ? -11.608 -5.000 38.550 1.00 78.75 80 VAL A CA 1
ATOM 617 C C . VAL A 1 80 ? -12.276 -4.416 37.303 1.00 78.75 80 VAL A C 1
ATOM 619 O O . VAL A 1 80 ? -13.035 -5.116 36.629 1.00 78.75 80 VAL A O 1
ATOM 622 N N . ILE A 1 81 ? -11.992 -3.152 36.970 1.00 74.06 81 ILE A N 1
ATOM 623 C CA . ILE A 1 81 ? -12.534 -2.503 35.767 1.00 74.06 81 ILE A CA 1
ATOM 624 C C . ILE A 1 81 ? -11.985 -3.179 34.505 1.00 74.06 81 ILE A C 1
ATOM 626 O O . ILE A 1 81 ? -12.756 -3.507 33.602 1.00 74.06 81 ILE A O 1
ATOM 630 N N . ALA A 1 82 ? -10.677 -3.441 34.451 1.00 73.19 82 ALA A N 1
ATOM 631 C CA . ALA A 1 82 ? -10.043 -4.115 33.320 1.00 73.19 82 ALA A CA 1
ATOM 632 C C . ALA A 1 82 ? -10.607 -5.528 33.097 1.00 73.19 82 ALA A C 1
ATOM 634 O O . ALA A 1 82 ? -10.929 -5.892 31.964 1.00 73.19 82 ALA A O 1
ATOM 635 N N . LEU A 1 83 ? -10.788 -6.301 34.173 1.00 81.19 83 LEU A N 1
ATOM 636 C CA . LEU A 1 83 ? -11.393 -7.631 34.121 1.00 81.19 83 LEU A CA 1
ATOM 637 C C . LEU A 1 83 ? -12.832 -7.569 33.598 1.00 81.19 83 LEU A C 1
ATOM 639 O O . LEU A 1 83 ? -13.208 -8.359 32.736 1.00 81.19 83 LEU A O 1
ATOM 643 N N . ALA A 1 84 ? -13.629 -6.610 34.072 1.00 78.00 84 ALA A N 1
ATOM 644 C CA . ALA A 1 84 ? -15.003 -6.447 33.616 1.00 78.00 84 ALA A CA 1
ATOM 645 C C . ALA A 1 84 ? -15.088 -6.095 32.119 1.00 78.00 84 ALA A C 1
ATOM 647 O O . ALA A 1 84 ? -15.894 -6.689 31.404 1.00 78.00 84 ALA A O 1
ATOM 648 N N . ILE A 1 85 ? -14.220 -5.203 31.625 1.00 74.25 85 ILE A N 1
ATOM 649 C CA . ILE A 1 85 ? -14.122 -4.860 30.195 1.00 74.25 85 ILE A CA 1
ATOM 650 C C . ILE A 1 85 ? -13.711 -6.080 29.364 1.00 74.25 85 ILE A C 1
ATOM 652 O O . ILE A 1 85 ? -14.283 -6.327 28.300 1.00 74.25 85 ILE A O 1
ATOM 656 N N . ALA A 1 86 ? -12.732 -6.853 29.840 1.00 76.81 86 ALA A N 1
ATOM 657 C CA . ALA A 1 86 ? -12.269 -8.056 29.158 1.00 76.81 86 ALA A CA 1
ATOM 658 C C . ALA A 1 86 ? -13.385 -9.106 29.055 1.00 76.81 86 ALA A C 1
ATOM 660 O O . ALA A 1 86 ? -13.624 -9.639 27.973 1.00 76.81 86 ALA A O 1
ATOM 661 N N . LEU A 1 87 ? -14.118 -9.344 30.147 1.00 80.00 87 LEU A N 1
ATOM 662 C CA . LEU A 1 87 ? -15.255 -10.265 30.174 1.00 80.00 87 LEU A CA 1
ATOM 663 C C . LEU A 1 87 ? -16.398 -9.790 29.266 1.00 80.00 87 LEU A C 1
ATOM 665 O O . LEU A 1 87 ? -16.952 -10.598 28.530 1.00 80.00 87 LEU A O 1
ATOM 669 N N . GLN A 1 88 ? -16.707 -8.490 29.252 1.00 75.56 88 GLN A N 1
ATOM 670 C CA . GLN A 1 88 ? -17.717 -7.904 28.360 1.00 75.56 88 GLN A CA 1
ATOM 671 C C . GLN A 1 88 ? -17.304 -7.945 26.879 1.00 75.56 88 GLN A C 1
ATOM 673 O O . GLN A 1 88 ? -18.158 -8.022 26.007 1.00 75.56 88 GLN A O 1
ATOM 678 N N . SER A 1 89 ? -16.004 -7.920 26.578 1.00 70.38 89 SER A N 1
ATOM 679 C CA . SER A 1 89 ? -15.497 -8.065 25.205 1.00 70.38 89 SER A CA 1
ATOM 680 C C . SER A 1 89 ? -15.466 -9.530 24.752 1.00 70.38 89 SER A C 1
ATOM 682 O O . SER A 1 89 ? -15.617 -9.821 23.569 1.00 70.38 89 SER A O 1
ATOM 684 N N . ALA A 1 90 ? -15.275 -10.469 25.683 1.00 73.44 90 ALA A N 1
ATOM 685 C CA . ALA A 1 90 ? -15.238 -11.901 25.396 1.00 73.44 90 ALA A CA 1
ATOM 686 C C . ALA A 1 90 ? -16.611 -12.482 25.013 1.00 73.44 90 ALA A C 1
ATOM 688 O O . ALA A 1 90 ? -16.665 -13.530 24.381 1.00 73.44 90 ALA A O 1
ATOM 689 N N . THR A 1 91 ? -17.719 -11.810 25.340 1.00 66.38 91 THR A N 1
ATOM 690 C CA . THR A 1 91 ? -19.066 -12.250 24.931 1.00 66.38 91 THR A CA 1
ATOM 691 C C . THR A 1 91 ? -19.353 -12.041 23.444 1.00 66.38 91 THR A C 1
ATOM 693 O O . THR A 1 91 ? -20.341 -12.560 22.938 1.00 66.38 91 THR A O 1
ATOM 696 N N . VAL A 1 92 ? -18.504 -11.285 22.745 1.00 63.59 92 VAL A N 1
ATOM 697 C CA . VAL A 1 92 ? -18.641 -10.938 21.321 1.00 63.59 92 VAL A CA 1
ATOM 698 C C . VAL A 1 92 ? -17.451 -11.419 20.481 1.00 63.59 92 VAL A C 1
ATOM 700 O O . VAL A 1 92 ? -17.331 -11.056 19.315 1.00 63.59 92 VAL A O 1
ATOM 703 N N . SER A 1 93 ? -16.567 -12.249 21.051 1.00 63.75 93 SER A N 1
ATOM 704 C CA . SER A 1 93 ? -15.367 -12.754 20.369 1.00 63.75 93 SER A CA 1
ATOM 705 C C . SER A 1 93 ? -15.594 -14.023 19.536 1.00 63.75 93 SER A C 1
ATOM 707 O O . SER A 1 93 ? -14.753 -14.326 18.692 1.00 63.75 93 SER A O 1
ATOM 709 N N . GLY A 1 94 ? -16.698 -14.755 19.748 1.00 56.28 94 GLY A N 1
ATOM 710 C CA . GLY A 1 94 ? -17.035 -15.980 19.006 1.00 56.28 94 GLY A CA 1
ATOM 711 C C . GLY A 1 94 ? -16.180 -17.202 19.368 1.00 56.28 94 GLY A C 1
ATOM 712 O O . GLY A 1 94 ? -16.054 -18.124 18.567 1.00 56.28 94 GLY A O 1
ATOM 713 N N . VAL A 1 95 ? -15.547 -17.195 20.546 1.00 57.88 95 VAL A N 1
ATOM 714 C CA . VAL A 1 95 ? -14.589 -18.223 21.004 1.00 57.88 95 VAL A CA 1
ATOM 715 C C . VAL A 1 95 ? -15.284 -19.348 21.800 1.00 57.88 95 VAL A C 1
ATOM 717 O O . VAL A 1 95 ? -14.617 -20.237 22.323 1.00 57.88 95 VAL A O 1
ATOM 720 N N . GLY A 1 96 ? -16.619 -19.351 21.910 1.00 65.38 96 GLY A N 1
ATOM 721 C CA . GLY A 1 96 ? -17.360 -20.401 22.629 1.00 65.38 96 GLY A CA 1
ATOM 722 C C . GLY A 1 96 ? -17.262 -20.287 24.156 1.00 65.38 96 GLY A C 1
ATOM 723 O O . GLY A 1 96 ? -17.556 -21.236 24.882 1.00 65.38 96 GLY A O 1
ATOM 724 N N . ILE A 1 97 ? -16.802 -19.136 24.657 1.00 70.00 97 ILE A N 1
ATOM 725 C CA . ILE A 1 97 ? -16.653 -18.822 26.088 1.00 70.00 97 ILE A CA 1
ATOM 726 C C . ILE A 1 97 ? -17.673 -17.783 26.565 1.00 70.00 97 ILE A C 1
ATOM 728 O O . ILE A 1 97 ? -17.562 -17.276 27.681 1.00 70.00 97 ILE A O 1
ATOM 732 N N . GLU A 1 98 ? -18.659 -17.442 25.738 1.00 72.50 98 GLU A N 1
ATOM 733 C CA . GLU A 1 98 ? -19.568 -16.315 25.944 1.00 72.50 98 GLU A CA 1
ATOM 734 C C . GLU A 1 98 ? -20.373 -16.492 27.236 1.00 72.50 98 GLU A C 1
ATOM 736 O O . GLU A 1 98 ? -20.414 -15.596 28.081 1.00 72.50 98 GLU A O 1
ATOM 741 N N . GLU A 1 99 ? -20.943 -17.680 27.451 1.00 72.25 99 GLU A N 1
ATOM 742 C CA . GLU A 1 99 ? -21.675 -17.982 28.682 1.00 72.25 99 GLU A CA 1
ATOM 743 C C . GLU A 1 99 ? -20.778 -17.969 29.925 1.00 72.25 99 GLU A C 1
ATOM 745 O O . GLU A 1 99 ? -21.189 -17.510 30.993 1.00 72.25 99 GLU A O 1
ATOM 750 N N . ALA A 1 100 ? -19.549 -18.480 29.807 1.00 73.62 100 ALA A N 1
ATOM 751 C CA . ALA A 1 100 ? -18.597 -18.501 30.913 1.00 73.62 100 ALA A CA 1
ATOM 752 C C . ALA A 1 100 ? -18.169 -17.076 31.292 1.00 73.62 100 ALA A C 1
ATOM 754 O O . ALA A 1 100 ? -18.127 -16.742 32.478 1.00 73.62 100 ALA A O 1
ATOM 755 N N . ALA A 1 101 ? -17.936 -16.220 30.294 1.00 79.19 101 ALA A N 1
ATOM 756 C CA . ALA A 1 101 ? -17.625 -14.811 30.482 1.00 79.19 101 ALA A CA 1
ATOM 757 C C . ALA A 1 101 ? -18.799 -14.045 31.116 1.00 79.19 101 ALA A C 1
ATOM 759 O O . ALA A 1 101 ? -18.585 -13.282 32.060 1.00 79.19 101 ALA A O 1
ATOM 760 N N . LEU A 1 102 ? -20.041 -14.300 30.676 1.00 77.75 102 LEU A N 1
ATOM 761 C CA . LEU A 1 102 ? -21.250 -13.731 31.285 1.00 77.75 102 LEU A CA 1
ATOM 762 C C . LEU A 1 102 ? -21.395 -14.135 32.756 1.00 77.75 102 LEU A C 1
ATOM 764 O O . LEU A 1 102 ? -21.618 -13.275 33.611 1.00 77.75 102 LEU A O 1
ATOM 768 N N . ARG A 1 103 ? -21.231 -15.427 33.074 1.00 79.00 103 ARG A N 1
ATOM 769 C CA . ARG A 1 103 ? -21.280 -15.920 34.461 1.00 79.00 103 ARG A CA 1
ATOM 770 C C . ARG A 1 103 ? -20.203 -15.265 35.323 1.00 79.00 103 ARG A C 1
ATOM 772 O O . ARG A 1 103 ? -20.519 -14.764 36.399 1.00 79.00 103 ARG A O 1
ATOM 779 N N . ALA A 1 104 ? -18.962 -15.208 34.837 1.00 83.12 104 ALA A N 1
ATOM 780 C CA . ALA A 1 104 ? -17.865 -14.553 35.543 1.00 83.12 104 ALA A CA 1
ATOM 781 C C . ALA A 1 104 ? -18.155 -13.062 35.783 1.00 83.12 104 ALA A C 1
ATOM 783 O O . ALA A 1 104 ? -17.981 -12.579 36.901 1.00 83.12 104 ALA A O 1
ATOM 784 N N . LEU A 1 105 ? -18.673 -12.342 34.782 1.00 81.94 105 LEU A N 1
ATOM 785 C CA . LEU A 1 105 ? -19.022 -10.927 34.917 1.00 81.94 105 LEU A CA 1
ATOM 786 C C . LEU A 1 105 ? -20.111 -10.714 35.977 1.00 81.94 105 LEU A C 1
ATOM 788 O O . LEU A 1 105 ? -20.005 -9.790 36.787 1.00 81.94 105 LEU A O 1
ATOM 792 N N . THR A 1 106 ? -21.130 -11.577 36.016 1.00 81.25 106 THR A N 1
ATOM 793 C CA . THR A 1 106 ? -22.165 -11.540 37.058 1.00 81.25 106 THR A CA 1
ATOM 794 C C . THR A 1 106 ? -21.564 -11.769 38.446 1.00 81.25 106 THR A C 1
ATOM 796 O O . THR A 1 106 ? -21.867 -10.998 39.359 1.00 81.25 106 THR A O 1
ATOM 799 N N . THR A 1 107 ? -20.663 -12.742 38.609 1.00 82.06 107 THR A N 1
ATOM 800 C CA . THR A 1 107 ? -19.973 -13.002 39.885 1.00 82.06 107 THR A CA 1
ATOM 801 C C . THR A 1 107 ? -19.160 -11.793 40.347 1.00 82.06 107 THR A C 1
ATOM 803 O O . THR A 1 107 ? -19.305 -11.353 41.487 1.00 82.06 107 THR A O 1
ATOM 806 N N . VAL A 1 108 ? -18.362 -11.184 39.460 1.00 83.44 108 VAL A N 1
ATOM 807 C CA . VAL A 1 108 ? -17.577 -9.984 39.801 1.00 83.44 108 VAL A CA 1
ATOM 808 C C . VAL A 1 108 ? -18.516 -8.828 40.183 1.00 83.44 108 VAL A C 1
ATOM 810 O O . VAL A 1 108 ? -18.277 -8.136 41.174 1.00 83.44 108 VAL A O 1
ATOM 813 N N . ARG A 1 109 ? -19.634 -8.630 39.464 1.00 78.06 109 ARG A N 1
ATOM 814 C CA . ARG A 1 109 ? -20.624 -7.576 39.773 1.00 78.06 109 ARG A CA 1
ATOM 815 C C . ARG A 1 109 ? -21.264 -7.736 41.149 1.00 78.06 109 ARG A C 1
ATOM 817 O O . ARG A 1 109 ? -21.559 -6.719 41.772 1.00 78.06 109 ARG A O 1
ATOM 824 N N . GLN A 1 110 ? -21.478 -8.961 41.626 1.00 78.81 110 GLN A N 1
ATOM 825 C CA . GLN A 1 110 ? -22.086 -9.208 42.938 1.00 78.81 110 GLN A CA 1
ATOM 826 C C . GLN A 1 110 ? -21.185 -8.772 44.099 1.00 78.81 110 GLN A C 1
ATOM 828 O O . GLN A 1 110 ? -21.690 -8.269 45.102 1.00 78.81 110 GLN A O 1
ATOM 833 N N . VAL A 1 111 ? -19.865 -8.909 43.950 1.00 80.00 111 VAL A N 1
ATOM 834 C CA . VAL A 1 111 ? -18.889 -8.621 45.018 1.00 80.00 111 VAL A CA 1
ATOM 835 C C . VAL A 1 111 ? -18.287 -7.212 44.949 1.00 80.00 111 VAL A C 1
ATOM 837 O O . VAL A 1 111 ? -17.616 -6.778 45.883 1.00 80.00 111 VAL A O 1
ATOM 840 N N . MET A 1 112 ? -18.542 -6.459 43.874 1.00 76.06 112 MET A N 1
ATOM 841 C CA . MET A 1 112 ? -18.019 -5.099 43.706 1.00 76.06 112 MET A CA 1
ATOM 842 C C . MET A 1 112 ? -18.623 -4.077 44.703 1.00 76.06 112 MET A C 1
ATOM 844 O O . MET A 1 112 ? -19.849 -3.999 44.868 1.00 76.06 112 MET A O 1
ATOM 848 N N . PRO A 1 113 ? -17.806 -3.170 45.280 1.00 75.38 113 PRO A N 1
ATOM 849 C CA . PRO A 1 113 ? -18.280 -1.977 45.983 1.00 75.38 113 PRO A CA 1
ATOM 850 C C . PRO A 1 113 ? -19.221 -1.120 45.123 1.00 75.38 113 PRO A C 1
ATOM 852 O O . PRO A 1 113 ? -19.075 -1.058 43.900 1.00 75.38 113 PRO A O 1
ATOM 855 N N . SER A 1 114 ? -20.169 -0.412 45.751 1.00 73.94 114 SER A N 1
ATOM 856 C CA . SER A 1 114 ? -21.169 0.417 45.048 1.00 73.94 114 SER A CA 1
ATOM 857 C C . SER A 1 114 ? -20.531 1.409 44.070 1.00 73.94 114 SER A C 1
ATOM 859 O O . SER A 1 114 ? -20.969 1.500 42.927 1.00 73.94 114 SER A O 1
ATOM 861 N N . ARG A 1 115 ? -19.440 2.080 44.464 1.00 72.88 115 ARG A N 1
ATOM 862 C CA . ARG A 1 115 ? -18.697 3.013 43.597 1.00 72.88 115 ARG A CA 1
ATOM 863 C C . ARG A 1 115 ? -18.187 2.369 42.300 1.00 72.88 115 ARG A C 1
ATOM 865 O O . ARG A 1 115 ? -18.342 2.962 41.235 1.00 72.88 115 ARG A O 1
ATOM 872 N N . LEU A 1 116 ? -17.644 1.149 42.363 1.00 71.50 116 LEU A N 1
ATOM 873 C CA . LEU A 1 116 ? -17.146 0.427 41.185 1.00 71.50 116 LEU A CA 1
ATOM 874 C C . LEU A 1 116 ? -18.297 -0.106 40.335 1.00 71.50 116 LEU A C 1
ATOM 876 O O . LEU A 1 116 ? -18.260 0.020 39.114 1.00 71.50 116 LEU A O 1
ATOM 880 N N . ARG A 1 117 ? -19.367 -0.606 40.972 1.00 73.44 117 ARG A N 1
ATOM 881 C CA . ARG A 1 117 ? -20.598 -0.984 40.263 1.00 73.44 117 ARG A CA 1
ATOM 882 C C . ARG A 1 117 ? -21.182 0.189 39.492 1.00 73.44 117 ARG A C 1
ATOM 884 O O . ARG A 1 117 ? -21.578 0.002 38.348 1.00 73.44 117 ARG A O 1
ATOM 891 N N . HIS A 1 118 ? -21.218 1.386 40.076 1.00 72.31 118 HIS A N 1
ATOM 892 C CA . HIS A 1 118 ? -21.691 2.584 39.386 1.00 72.31 118 HIS A CA 1
ATOM 893 C C . HIS A 1 118 ? -20.775 2.978 38.223 1.00 72.31 118 HIS A C 1
ATOM 895 O O . HIS A 1 118 ? -21.299 3.251 37.147 1.00 72.31 118 HIS A O 1
ATOM 901 N N . ARG A 1 119 ? -19.442 2.936 38.388 1.00 70.62 119 ARG A N 1
ATOM 902 C CA . ARG A 1 119 ? -18.484 3.184 37.288 1.00 70.62 119 ARG A CA 1
ATOM 903 C C . ARG A 1 119 ? -18.659 2.190 36.139 1.00 70.62 119 ARG A C 1
ATOM 905 O O . ARG A 1 119 ? -18.710 2.610 34.991 1.00 70.62 119 ARG A O 1
ATOM 912 N N . LEU A 1 120 ? -18.811 0.900 36.440 1.00 70.69 120 LEU A N 1
ATOM 913 C CA . LEU A 1 120 ? -19.020 -0.129 35.421 1.00 70.69 120 LEU A CA 1
ATOM 914 C C . LEU A 1 120 ? -20.407 -0.033 34.776 1.00 70.69 120 LEU A C 1
ATOM 916 O O . LEU A 1 120 ? -20.527 -0.171 33.573 1.00 70.69 120 LEU A O 1
ATOM 920 N N . THR A 1 121 ? -21.458 0.256 35.547 1.00 69.94 121 THR A N 1
ATOM 921 C CA . THR A 1 121 ? -22.813 0.466 34.996 1.00 69.94 121 THR A CA 1
ATOM 922 C C . THR A 1 121 ? -22.883 1.738 34.148 1.00 69.94 121 THR A C 1
ATOM 924 O O . THR A 1 121 ? -23.755 1.874 33.294 1.00 69.94 121 THR A O 1
ATOM 927 N N . ALA A 1 122 ? -22.004 2.706 34.411 1.00 67.44 122 ALA A N 1
ATOM 928 C CA . ALA A 1 122 ? -21.853 3.880 33.572 1.00 67.44 122 ALA A CA 1
ATOM 929 C C . ALA A 1 122 ? -21.098 3.573 32.275 1.00 67.44 122 ALA A C 1
ATOM 931 O O . ALA A 1 122 ? -21.260 4.349 31.342 1.00 67.44 122 ALA A O 1
ATOM 932 N N . LEU A 1 123 ? -20.313 2.489 32.209 1.00 67.44 123 LEU A N 1
ATOM 933 C CA . LEU A 1 123 ? -19.580 2.037 31.029 1.00 67.44 123 LEU A CA 1
ATOM 934 C C . LEU A 1 123 ? -20.466 1.117 30.173 1.00 67.44 123 LEU A C 1
ATOM 936 O O . LEU A 1 123 ? -20.710 -0.035 30.517 1.00 67.44 123 LEU A O 1
ATOM 940 N N . ASP A 1 124 ? -20.931 1.638 29.047 1.00 71.50 124 ASP A N 1
ATOM 941 C CA . ASP A 1 124 ? -21.734 0.938 28.054 1.00 71.50 124 ASP A CA 1
ATOM 942 C C . ASP A 1 124 ? -21.051 1.110 26.696 1.00 71.50 124 ASP A C 1
ATOM 944 O O . ASP A 1 124 ? -20.726 2.233 26.296 1.00 71.50 124 ASP A O 1
ATOM 948 N N . PHE A 1 125 ? -20.742 0.001 26.024 1.00 75.50 125 PHE A N 1
ATOM 949 C CA . PHE A 1 125 ? -20.032 0.032 24.751 1.00 75.50 125 PHE A CA 1
ATOM 950 C C . PHE A 1 125 ? -20.397 -1.138 23.845 1.00 75.50 125 PHE A C 1
ATOM 952 O O . PHE A 1 125 ? -20.743 -2.227 24.301 1.00 75.50 125 PHE A O 1
ATOM 959 N N . THR A 1 126 ? -20.250 -0.915 22.541 1.00 76.44 126 THR A N 1
ATOM 960 C CA . THR A 1 126 ? -20.449 -1.937 21.510 1.00 76.44 126 THR A CA 1
ATOM 961 C C . THR A 1 126 ? -19.095 -2.391 20.974 1.00 76.44 126 THR A C 1
ATOM 963 O O . THR A 1 126 ? -18.337 -1.585 20.433 1.00 76.44 126 THR A O 1
ATOM 966 N N . ALA A 1 127 ? -18.766 -3.674 21.121 1.00 72.19 127 ALA A N 1
ATOM 967 C CA . ALA A 1 127 ? -17.594 -4.250 20.465 1.00 72.19 127 ALA A CA 1
ATOM 968 C C . ALA A 1 127 ? -17.975 -4.742 19.064 1.00 72.19 127 ALA A C 1
ATOM 970 O O . ALA A 1 127 ? -18.970 -5.443 18.890 1.00 72.19 127 ALA A O 1
ATOM 971 N N . ILE A 1 128 ? -17.183 -4.346 18.073 1.00 69.50 128 ILE A N 1
ATOM 972 C CA . ILE A 1 128 ? -17.398 -4.663 16.663 1.00 69.50 128 ILE A CA 1
ATOM 973 C C . ILE A 1 128 ? -16.318 -5.671 16.236 1.00 69.50 128 ILE A C 1
ATOM 975 O O . ILE A 1 128 ? -15.130 -5.395 16.447 1.00 69.50 128 ILE A O 1
ATOM 979 N N . PRO A 1 129 ? -16.692 -6.823 15.644 1.00 61.22 129 PRO A N 1
ATOM 980 C CA . PRO A 1 129 ? -15.731 -7.804 15.144 1.00 61.22 129 PRO A CA 1
ATOM 981 C C . PRO A 1 129 ? -14.762 -7.190 14.120 1.00 61.22 129 PRO A C 1
ATOM 983 O O . PRO A 1 129 ? -15.173 -6.456 13.225 1.00 61.22 129 PRO A O 1
ATOM 986 N N . GLY A 1 130 ? -13.469 -7.499 14.231 1.00 58.75 130 GLY A N 1
ATOM 987 C CA . GLY A 1 130 ? -12.430 -7.038 13.303 1.00 58.75 130 GLY A CA 1
ATOM 988 C C . GLY A 1 130 ? -11.135 -7.833 13.471 1.00 58.75 130 GLY A C 1
ATOM 989 O O . GLY A 1 130 ? -10.912 -8.443 14.520 1.00 58.75 130 GLY A O 1
ATOM 990 N N . LYS A 1 131 ? -10.267 -7.856 12.448 1.00 54.38 131 LYS A N 1
ATOM 991 C CA . LYS A 1 131 ? -8.970 -8.548 12.545 1.00 54.38 131 LYS A CA 1
ATOM 992 C C . LYS A 1 131 ? -8.092 -7.803 13.551 1.00 54.38 131 LYS A C 1
ATOM 994 O O . LYS A 1 131 ? -7.750 -6.642 13.347 1.00 54.38 131 LYS A O 1
ATOM 999 N N . ILE A 1 132 ? -7.700 -8.468 14.638 1.00 47.91 132 ILE A N 1
ATOM 1000 C CA . ILE A 1 132 ? -6.757 -7.909 15.616 1.00 47.91 132 ILE A CA 1
ATOM 1001 C C . ILE A 1 132 ? -5.354 -7.943 14.988 1.00 47.91 132 ILE A C 1
ATOM 1003 O O . ILE A 1 132 ? -4.558 -8.843 15.236 1.00 47.91 132 ILE A O 1
ATOM 1007 N N . GLY A 1 133 ? -5.063 -6.979 14.114 1.00 41.12 133 GLY A N 1
ATOM 1008 C CA . GLY A 1 133 ? -3.715 -6.713 13.618 1.00 41.12 133 GLY A CA 1
ATOM 1009 C C . GLY A 1 133 ? -2.909 -5.999 14.702 1.00 41.12 133 GLY A C 1
ATOM 1010 O O . GLY A 1 133 ? -3.359 -4.985 15.237 1.00 41.12 133 GLY A O 1
ATOM 1011 N N . GLY A 1 134 ? -1.743 -6.547 15.054 1.00 38.66 134 GLY A N 1
ATOM 1012 C CA . GLY A 1 134 ? -0.894 -6.129 16.174 1.00 38.66 134 GLY A CA 1
ATOM 1013 C C . GLY A 1 134 ? -0.388 -4.686 16.099 1.00 38.66 134 GLY A C 1
ATOM 1014 O O . GLY A 1 134 ? 0.779 -4.443 15.814 1.00 38.66 134 GLY A O 1
ATOM 1015 N N . THR A 1 135 ? -1.250 -3.717 16.403 1.00 39.28 135 THR A N 1
ATOM 1016 C CA . THR A 1 135 ? -0.847 -2.332 16.651 1.00 39.28 135 THR A CA 1
ATOM 1017 C C . THR A 1 135 ? -0.846 -2.048 18.145 1.00 39.28 135 THR A C 1
ATOM 1019 O O . THR A 1 135 ? -1.685 -2.545 18.898 1.00 39.28 135 THR A O 1
ATOM 1022 N N . THR A 1 136 ? 0.126 -1.248 18.579 1.00 43.12 136 THR A N 1
ATOM 1023 C CA . THR A 1 136 ? 0.237 -0.735 19.944 1.00 43.12 136 THR A CA 1
ATOM 1024 C C . THR A 1 136 ? -1.104 -0.149 20.387 1.00 43.12 136 THR A C 1
ATOM 1026 O O . THR A 1 136 ? -1.621 0.806 19.798 1.00 43.12 136 THR A O 1
ATOM 1029 N N . ARG A 1 137 ? -1.706 -0.764 21.413 1.00 53.19 137 ARG A N 1
ATOM 1030 C CA . ARG A 1 137 ? -2.937 -0.274 22.040 1.00 53.19 137 ARG A CA 1
ATOM 1031 C C . ARG A 1 137 ? -2.639 1.117 22.594 1.00 53.19 137 ARG A C 1
ATOM 1033 O O . ARG A 1 137 ? -1.834 1.247 23.512 1.00 53.19 137 ARG A O 1
ATOM 1040 N N . GLY A 1 138 ? -3.253 2.156 22.029 1.00 53.50 138 GLY A N 1
ATOM 1041 C CA . GLY A 1 138 ? -3.244 3.471 22.665 1.00 53.50 138 GLY A CA 1
ATOM 1042 C C . GLY A 1 138 ? -3.907 3.327 24.031 1.00 53.50 138 GLY A C 1
ATOM 1043 O O . GLY A 1 138 ? -5.062 2.909 24.096 1.00 53.50 138 GLY A O 1
ATOM 1044 N N . ALA A 1 139 ? -3.167 3.585 25.109 1.00 64.94 139 ALA A N 1
ATOM 1045 C CA . ALA A 1 139 ? -3.706 3.493 26.458 1.00 64.94 139 ALA A CA 1
ATOM 1046 C C . ALA A 1 139 ? -4.779 4.577 26.632 1.00 64.94 139 ALA A C 1
ATOM 1048 O O . ALA A 1 139 ? -4.476 5.768 26.610 1.00 64.94 139 ALA A O 1
ATOM 1049 N N . VAL A 1 140 ? -6.041 4.165 26.759 1.00 76.56 140 VAL A N 1
ATOM 1050 C CA . VAL A 1 140 ? -7.146 5.058 27.122 1.00 76.56 140 VAL A CA 1
ATOM 1051 C C . VAL A 1 140 ? -7.314 4.980 28.630 1.00 76.56 140 VAL A C 1
ATOM 1053 O O . VAL A 1 140 ? -7.424 3.878 29.169 1.00 76.56 140 VAL A O 1
ATOM 1056 N N . SER A 1 141 ? -7.348 6.123 29.314 1.00 77.88 141 SER A N 1
ATOM 1057 C CA . SER A 1 141 ? -7.602 6.112 30.751 1.00 77.88 141 SER A CA 1
ATOM 1058 C C . SER A 1 141 ? -9.057 5.707 31.049 1.00 77.88 141 SER A C 1
ATOM 1060 O O . SER A 1 141 ? -9.980 6.140 30.342 1.00 77.88 141 SER A O 1
ATOM 1062 N N . PRO A 1 142 ? -9.303 4.900 32.097 1.00 73.38 142 PRO A N 1
ATOM 1063 C CA . PRO A 1 142 ? -10.656 4.528 32.512 1.00 73.38 142 PRO A CA 1
ATOM 1064 C C . PRO A 1 142 ? -11.561 5.738 32.780 1.00 73.38 142 PRO A C 1
ATOM 1066 O O . PRO A 1 142 ? -12.764 5.684 32.529 1.00 73.38 142 PRO A O 1
ATOM 1069 N N . GLU A 1 143 ? -10.999 6.851 33.255 1.00 78.12 143 GLU A N 1
ATOM 1070 C CA . GLU A 1 143 ? -11.726 8.095 33.530 1.00 78.12 143 GLU A CA 1
ATOM 1071 C C . GLU A 1 143 ? -12.366 8.671 32.264 1.00 78.12 143 GLU A C 1
ATOM 1073 O O . GLU A 1 143 ? -13.521 9.098 32.298 1.00 78.12 143 GLU A O 1
ATOM 1078 N N . VAL A 1 144 ? -11.649 8.651 31.134 1.00 86.69 144 VAL A N 1
ATOM 1079 C CA . VAL A 1 144 ? -12.163 9.166 29.858 1.00 86.69 144 VAL A CA 1
ATOM 1080 C C . VAL A 1 144 ? -13.283 8.271 29.335 1.00 86.69 144 VAL A C 1
ATOM 1082 O O . VAL A 1 144 ? -14.316 8.786 28.907 1.00 86.69 144 VAL A O 1
ATOM 1085 N N . LEU A 1 145 ? -13.128 6.945 29.423 1.00 84.69 145 LEU A N 1
ATOM 1086 C CA . LEU A 1 145 ? -14.171 5.996 29.016 1.00 84.69 145 LEU A CA 1
ATOM 1087 C C . LEU A 1 145 ? -15.458 6.195 29.820 1.00 84.69 145 LEU A C 1
ATOM 1089 O O . LEU A 1 145 ? -16.541 6.299 29.243 1.00 84.69 145 LEU A O 1
ATOM 1093 N N . VAL A 1 146 ? -15.338 6.324 31.144 1.00 82.44 146 VAL A N 1
ATOM 1094 C CA . VAL A 1 146 ? -16.483 6.580 32.027 1.00 82.44 146 VAL A CA 1
ATOM 1095 C C . VAL A 1 146 ? -17.126 7.932 31.720 1.00 82.44 146 VAL A C 1
ATOM 1097 O O . VAL A 1 146 ? -18.353 8.013 31.668 1.00 82.44 146 VAL A O 1
ATOM 1100 N N . ALA A 1 147 ? -16.339 8.988 31.489 1.00 87.81 147 ALA A N 1
ATOM 1101 C CA . ALA A 1 147 ? -16.865 10.315 31.168 1.00 87.81 147 ALA A CA 1
ATOM 1102 C C . ALA A 1 147 ? -17.658 10.319 29.850 1.00 87.81 147 ALA A C 1
ATOM 1104 O O . ALA A 1 147 ? -18.773 10.843 29.800 1.00 87.81 147 ALA A O 1
ATOM 1105 N N . VAL A 1 148 ? -17.112 9.698 28.799 1.00 90.50 148 VAL A N 1
ATOM 1106 C CA . VAL A 1 148 ? -17.773 9.582 27.491 1.00 90.50 148 VAL A CA 1
ATOM 1107 C C . VAL A 1 148 ? -19.054 8.762 27.611 1.00 90.50 148 VAL A C 1
ATOM 1109 O O . VAL A 1 148 ? -20.115 9.216 27.189 1.00 90.50 148 VAL A O 1
ATOM 1112 N N . SER A 1 149 ? -18.975 7.590 28.238 1.00 85.69 149 SER A N 1
ATOM 1113 C CA . SER A 1 149 ? -20.116 6.691 28.384 1.00 85.69 149 SER A CA 1
ATOM 1114 C C . SER A 1 149 ? -21.232 7.293 29.250 1.00 85.69 149 SER A C 1
ATOM 1116 O O . SER A 1 149 ? -22.416 7.194 28.928 1.00 85.69 149 SER A O 1
ATOM 1118 N N . SER A 1 150 ? -20.866 8.038 30.298 1.00 87.25 150 SER A N 1
ATOM 1119 C CA . SER A 1 150 ? -21.830 8.793 31.106 1.00 87.25 150 SER A CA 1
ATOM 1120 C C . SER A 1 150 ? -22.552 9.860 30.280 1.00 87.25 150 SER A C 1
ATOM 1122 O O . SER A 1 150 ? -23.757 10.039 30.444 1.00 87.25 150 SER A O 1
ATOM 1124 N N . ALA A 1 151 ? -21.847 10.556 29.379 1.00 91.69 151 ALA A N 1
ATOM 1125 C CA . ALA A 1 151 ? -22.448 11.567 28.510 1.00 91.69 151 ALA A CA 1
ATOM 1126 C C . ALA A 1 151 ? -23.385 10.956 27.455 1.00 91.69 151 ALA A C 1
ATOM 1128 O O . ALA A 1 151 ? -24.464 11.506 27.236 1.00 91.69 151 ALA A O 1
ATOM 1129 N N . VAL A 1 152 ? -23.015 9.804 26.875 1.00 90.94 152 VAL A N 1
ATOM 1130 C CA . VAL A 1 152 ? -23.890 9.004 25.994 1.00 90.94 152 VAL A CA 1
ATOM 1131 C C . VAL A 1 152 ? -25.186 8.658 26.729 1.00 90.94 152 VAL A C 1
ATOM 1133 O O . VAL A 1 152 ? -26.278 8.994 26.275 1.00 90.94 152 VAL A O 1
ATOM 1136 N N . ARG A 1 153 ? -25.073 8.058 27.920 1.00 87.12 153 ARG A N 1
ATOM 1137 C CA . ARG A 1 153 ? -26.228 7.604 28.704 1.00 87.12 153 ARG A CA 1
ATOM 1138 C C . ARG A 1 153 ? -27.119 8.750 29.182 1.00 87.12 153 ARG A C 1
ATOM 1140 O O . ARG A 1 153 ? -28.339 8.616 29.198 1.00 87.12 153 ARG A O 1
ATOM 1147 N N . ALA A 1 154 ? -26.521 9.871 29.584 1.00 90.19 154 ALA A N 1
ATOM 1148 C CA . ALA A 1 154 ? -27.252 11.063 30.012 1.00 90.19 154 ALA A CA 1
ATOM 1149 C C . ALA A 1 154 ? -27.854 11.861 28.842 1.00 90.19 154 ALA A C 1
ATOM 1151 O O . ALA A 1 154 ? -28.613 12.801 29.096 1.00 90.19 154 ALA A O 1
ATOM 1152 N N . GLN A 1 155 ? -27.502 11.503 27.598 1.00 94.06 155 GLN A N 1
ATOM 1153 C CA . GLN A 1 155 ? -27.839 12.233 26.377 1.00 94.06 155 GLN A CA 1
ATOM 1154 C C . GLN A 1 155 ? -27.446 13.710 26.492 1.00 94.06 155 GLN A C 1
ATOM 1156 O O . GLN A 1 155 ? -28.213 14.604 26.147 1.00 94.06 155 GLN A O 1
ATOM 1161 N N . HIS A 1 156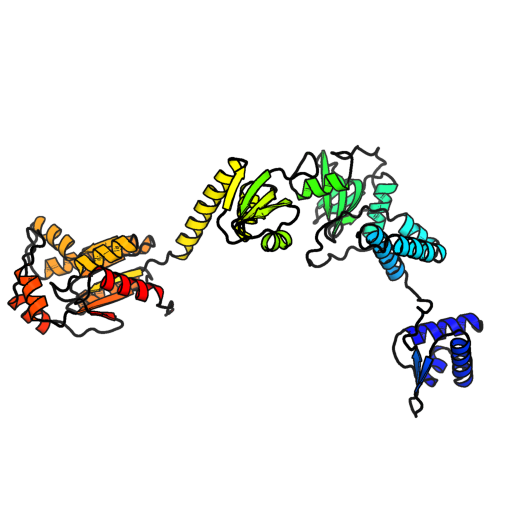 ? -26.253 13.976 27.031 1.00 96.19 156 HIS A N 1
ATOM 1162 C CA . HIS A 1 156 ? -25.689 15.321 27.148 1.00 96.19 156 HIS A CA 1
ATOM 1163 C C . HIS A 1 156 ? -24.666 15.572 26.051 1.00 96.19 156 HIS A C 1
ATOM 1165 O O . HIS A 1 156 ? -23.825 14.718 25.778 1.00 96.19 156 HIS A O 1
ATOM 1171 N N . VAL A 1 157 ? -24.672 16.782 25.488 1.00 96.75 157 VAL A N 1
ATOM 1172 C CA . VAL A 1 157 ? -23.616 17.228 24.573 1.00 96.75 157 VAL A CA 1
ATOM 1173 C C . VAL A 1 157 ? -22.261 17.114 25.276 1.00 96.75 157 VAL A C 1
ATOM 1175 O O . VAL A 1 157 ? -22.023 17.737 26.313 1.00 96.75 157 VAL A O 1
ATOM 1178 N N . LEU A 1 158 ? -21.345 16.337 24.704 1.00 96.38 158 LEU A N 1
ATOM 1179 C CA . LEU A 1 158 ? -19.995 16.173 25.218 1.00 96.38 158 LEU A CA 1
ATOM 1180 C C . LEU A 1 158 ? -19.091 17.264 24.636 1.00 96.38 158 LEU A C 1
ATOM 1182 O O . LEU A 1 158 ? -19.010 17.460 23.422 1.00 96.38 158 LEU A O 1
ATOM 1186 N N . ARG A 1 159 ? -18.394 17.974 25.525 1.00 96.00 159 ARG A N 1
ATOM 1187 C CA . ARG A 1 159 ? -17.368 18.962 25.179 1.00 96.00 159 ARG A CA 1
ATOM 1188 C C . ARG A 1 159 ? -16.005 18.326 25.406 1.00 96.00 159 ARG A C 1
ATOM 1190 O O . ARG A 1 159 ? -15.776 17.759 26.470 1.00 96.00 159 ARG A O 1
ATOM 1197 N N . PHE A 1 160 ? -15.102 18.423 24.441 1.00 95.44 160 PHE A N 1
ATOM 1198 C CA . PHE A 1 160 ? -13.754 17.866 24.567 1.00 95.44 160 PHE A CA 1
ATOM 1199 C C . PHE A 1 160 ? -12.768 18.562 23.635 1.00 95.44 160 PHE A C 1
ATOM 1201 O O . PHE A 1 160 ? -13.176 19.194 22.661 1.00 95.44 160 PHE A O 1
ATOM 1208 N N . ASP A 1 161 ? -11.474 18.403 23.900 1.00 93.12 161 ASP A N 1
ATOM 1209 C CA . ASP A 1 161 ? -10.440 18.647 22.895 1.00 93.12 161 ASP A CA 1
ATOM 1210 C C . ASP A 1 161 ? -10.105 17.365 22.147 1.00 93.12 161 ASP A C 1
ATOM 1212 O O . ASP A 1 161 ? -9.998 16.292 22.741 1.00 93.12 161 ASP A O 1
ATOM 1216 N N . HIS A 1 162 ? -9.920 17.487 20.835 1.00 91.00 162 HIS A N 1
ATOM 1217 C CA . HIS A 1 162 ? -9.449 16.409 19.979 1.00 91.00 162 HIS A CA 1
ATOM 1218 C C . HIS A 1 162 ? -8.267 16.892 19.151 1.00 91.00 162 HIS A C 1
ATOM 1220 O O . HIS A 1 162 ? -8.409 17.813 18.343 1.00 91.00 162 HIS A O 1
ATOM 1226 N N . ALA A 1 163 ? -7.095 16.294 19.382 1.00 82.50 163 ALA A N 1
ATOM 1227 C CA . ALA A 1 163 ? -5.828 16.736 18.789 1.00 82.50 163 ALA A CA 1
ATOM 1228 C C . ALA A 1 163 ? -5.603 18.262 18.935 1.00 82.50 163 ALA A C 1
ATOM 1230 O O . ALA A 1 163 ? -5.252 18.952 17.978 1.00 82.50 163 ALA A O 1
ATOM 1231 N N . GLY A 1 164 ? -5.879 18.799 20.132 1.00 83.19 164 GLY A N 1
ATOM 1232 C CA . GLY A 1 164 ? -5.689 20.215 20.470 1.00 83.19 164 GLY A CA 1
ATOM 1233 C C . GLY A 1 164 ? -6.773 21.174 19.965 1.00 83.19 164 GLY A C 1
ATOM 1234 O O . GLY A 1 164 ? -6.633 22.381 20.139 1.00 83.19 164 GLY A O 1
ATOM 1235 N N . ARG A 1 165 ? -7.853 20.680 19.341 1.00 88.62 165 ARG A N 1
ATOM 1236 C CA . ARG A 1 165 ? -8.968 21.521 18.876 1.00 88.62 165 ARG A CA 1
ATOM 1237 C C . ARG A 1 165 ? -10.251 21.223 19.659 1.00 88.62 165 ARG A C 1
ATOM 1239 O O . ARG A 1 165 ? -10.626 20.050 19.725 1.00 88.62 165 ARG A O 1
ATOM 1246 N N . PRO A 1 166 ? -10.958 22.246 20.174 1.00 93.62 166 PRO A N 1
ATOM 1247 C CA . PRO A 1 166 ? -12.205 22.038 20.896 1.00 93.62 166 PRO A CA 1
ATOM 1248 C C . PRO A 1 166 ? -13.304 21.532 19.958 1.00 93.62 166 PRO A C 1
ATOM 1250 O O . PRO A 1 166 ? -13.378 21.918 18.784 1.00 93.62 166 PRO A O 1
ATOM 1253 N N . ARG A 1 167 ? -14.157 20.658 20.486 1.00 94.62 167 ARG A N 1
ATOM 1254 C CA . ARG A 1 167 ? -15.308 20.061 19.805 1.00 94.62 167 ARG A CA 1
ATOM 1255 C C . ARG A 1 167 ? -16.511 20.003 20.734 1.00 94.62 167 ARG A C 1
ATOM 1257 O O . ARG A 1 167 ? -16.370 19.862 21.954 1.00 94.62 167 ARG A O 1
ATOM 1264 N N . ARG A 1 168 ? -17.696 20.086 20.132 1.00 96.44 168 ARG A N 1
ATOM 1265 C CA . ARG A 1 168 ? -18.981 19.823 20.781 1.00 96.44 168 ARG A CA 1
ATOM 1266 C C . ARG A 1 168 ? -19.720 18.776 19.967 1.00 96.44 168 ARG A C 1
ATOM 1268 O O . ARG A 1 168 ? -19.986 18.985 18.787 1.00 96.44 168 ARG A O 1
ATOM 1275 N N . VAL A 1 169 ? -20.022 17.656 20.601 1.00 97.12 169 VAL A N 1
ATOM 1276 C CA . VAL A 1 169 ? -20.606 16.495 19.933 1.00 97.12 169 VAL A CA 1
ATOM 1277 C C . VAL A 1 169 ? -21.808 16.030 20.731 1.00 97.12 169 VAL A C 1
ATOM 1279 O O . VAL A 1 169 ? -21.765 16.047 21.957 1.00 97.12 169 VAL A O 1
ATOM 1282 N N . GLU A 1 170 ? -22.868 15.613 20.053 1.00 97.38 170 GLU A N 1
ATOM 1283 C CA . GLU A 1 170 ? -23.943 14.812 20.643 1.00 97.38 170 GLU A CA 1
ATOM 1284 C C . GLU A 1 170 ? -23.470 13.340 20.649 1.00 97.38 170 GLU A C 1
ATOM 1286 O O . GLU A 1 170 ? -23.414 12.718 19.581 1.00 97.38 170 GLU A O 1
ATOM 1291 N N . PRO A 1 171 ? -22.992 12.795 21.789 1.00 96.00 171 PRO A N 1
ATOM 1292 C CA . PRO A 1 171 ? -22.385 11.469 21.842 1.00 96.00 171 PRO A CA 1
ATOM 1293 C C . PRO A 1 171 ? -23.447 10.369 21.756 1.00 96.00 171 PRO A C 1
ATOM 1295 O O . PRO A 1 171 ? -24.372 10.328 22.560 1.00 96.00 171 PRO A O 1
ATOM 1298 N N . HIS A 1 172 ? -23.288 9.441 20.818 1.00 93.69 172 HIS A N 1
ATOM 1299 C CA . HIS A 1 172 ? -24.281 8.402 20.544 1.00 93.69 172 HIS A CA 1
ATOM 1300 C C . HIS A 1 172 ? -23.849 7.012 20.991 1.00 93.69 172 HIS A C 1
ATOM 1302 O O . HIS A 1 172 ? -24.621 6.314 21.640 1.00 93.69 172 HIS A O 1
ATOM 1308 N N . HIS A 1 173 ? -22.622 6.615 20.658 1.00 90.56 173 HIS A N 1
ATOM 1309 C CA . HIS A 1 173 ? -22.106 5.298 21.011 1.00 90.56 173 HIS A CA 1
ATOM 1310 C C . HIS A 1 173 ? -20.627 5.376 21.364 1.00 90.56 173 HIS A C 1
ATOM 1312 O O . HIS A 1 173 ? -19.853 6.079 20.712 1.00 90.56 173 HIS A O 1
ATOM 1318 N N . LEU A 1 174 ? -20.234 4.605 22.371 1.00 90.38 174 LEU A N 1
ATOM 1319 C CA . LEU A 1 174 ? -18.846 4.250 22.618 1.00 90.38 174 LEU A CA 1
ATOM 1320 C C . LEU A 1 174 ? -18.617 2.864 22.006 1.00 90.38 174 LEU A C 1
ATOM 1322 O O . LEU A 1 174 ? -19.353 1.929 22.311 1.00 90.38 174 LEU A O 1
ATOM 1326 N N . VAL A 1 175 ? -17.637 2.730 21.117 1.00 88.06 175 VAL A N 1
ATOM 1327 C CA . VAL A 1 175 ? -17.390 1.481 20.388 1.00 88.06 175 VAL A CA 1
ATOM 1328 C C . VAL A 1 175 ? -15.939 1.042 20.489 1.00 88.06 175 VAL A C 1
ATOM 1330 O O . VAL A 1 175 ? -15.032 1.874 20.561 1.00 88.06 175 VAL A O 1
ATOM 1333 N N . VAL A 1 176 ? -15.716 -0.268 20.447 1.00 82.56 176 VAL A N 1
ATOM 1334 C CA . VAL A 1 176 ? -14.387 -0.864 20.278 1.00 82.56 176 VAL A CA 1
ATOM 1335 C C . VAL A 1 176 ? -14.323 -1.510 18.903 1.00 82.56 176 VAL A C 1
ATOM 1337 O O . VAL A 1 176 ? -15.112 -2.403 18.611 1.00 82.56 176 VAL A O 1
ATOM 1340 N N . PHE A 1 177 ? -13.379 -1.071 18.072 1.00 78.19 177 PHE A N 1
ATOM 1341 C CA . PHE A 1 177 ? -13.155 -1.601 16.726 1.00 78.19 177 PHE A CA 1
ATOM 1342 C C . PHE A 1 177 ? -11.652 -1.778 16.482 1.00 78.19 177 PHE A C 1
ATOM 1344 O O . PHE A 1 177 ? -10.866 -0.886 16.808 1.00 78.19 177 PHE A O 1
ATOM 1351 N N . GLU A 1 178 ? -11.237 -2.947 15.984 1.00 73.38 178 GLU A N 1
ATOM 1352 C CA . GLU A 1 178 ? -9.822 -3.317 15.765 1.00 73.38 178 GLU A CA 1
ATOM 1353 C C . GLU A 1 178 ? -8.892 -2.981 16.957 1.00 73.38 178 GLU A C 1
ATOM 1355 O O . GLU A 1 178 ? -7.773 -2.485 16.809 1.00 73.38 178 GLU A O 1
ATOM 1360 N N . GLY A 1 179 ? -9.374 -3.210 18.184 1.00 70.25 179 GLY A N 1
ATOM 1361 C CA . GLY A 1 179 ? -8.611 -2.980 19.417 1.00 70.25 179 GLY A CA 1
ATOM 1362 C C . GLY A 1 179 ? -8.460 -1.512 19.840 1.00 70.25 179 GLY A C 1
ATOM 1363 O O . GLY A 1 179 ? -7.652 -1.219 20.724 1.00 70.25 179 GLY A O 1
ATOM 1364 N N . ARG A 1 180 ? -9.217 -0.586 19.240 1.00 82.12 180 ARG A N 1
ATOM 1365 C CA . ARG A 1 180 ? -9.221 0.847 19.580 1.00 82.12 180 ARG A CA 1
ATOM 1366 C C . ARG A 1 180 ? -10.616 1.325 19.968 1.00 82.12 180 ARG A C 1
ATOM 1368 O O . ARG A 1 180 ? -11.614 0.849 19.437 1.00 82.12 180 ARG A O 1
ATOM 1375 N N . TRP A 1 181 ? -10.661 2.292 20.880 1.00 87.50 181 TRP A N 1
ATOM 1376 C CA . TRP A 1 181 ? -11.897 2.907 21.360 1.00 87.50 181 TRP A CA 1
ATOM 1377 C C . TRP A 1 181 ? -12.270 4.126 20.518 1.00 87.50 181 TRP A C 1
ATOM 1379 O O . TRP A 1 181 ? -11.441 5.020 20.305 1.00 87.50 181 TRP A O 1
ATOM 1389 N N . TYR A 1 182 ? -13.531 4.193 20.099 1.00 91.69 182 TYR A N 1
ATOM 1390 C CA . TYR A 1 182 ? -14.077 5.305 19.335 1.00 91.69 182 TYR A CA 1
ATOM 1391 C C . TYR A 1 182 ? -15.383 5.826 19.935 1.00 91.69 182 TYR A C 1
ATOM 1393 O O . TYR A 1 182 ? -16.226 5.063 20.392 1.00 91.69 182 TYR A O 1
ATOM 1401 N N . LEU A 1 183 ? -15.556 7.143 19.899 1.00 94.75 183 LEU A N 1
ATOM 1402 C CA . LEU A 1 183 ? -16.818 7.823 20.143 1.00 94.75 183 LEU A CA 1
ATOM 1403 C C . LEU A 1 183 ? -17.488 8.101 18.797 1.00 94.75 183 LEU A C 1
ATOM 1405 O O . LEU A 1 183 ? -16.941 8.843 17.982 1.00 94.75 183 LEU A O 1
ATOM 1409 N N . VAL A 1 184 ? -18.678 7.548 18.594 1.00 95.38 184 VAL A N 1
ATOM 1410 C CA . VAL A 1 184 ? -19.575 7.898 17.490 1.00 95.38 184 VAL A CA 1
ATOM 1411 C C . VAL A 1 184 ? -20.522 8.987 17.975 1.00 95.38 184 VAL A C 1
ATOM 1413 O O . VAL A 1 184 ? -21.175 8.829 19.008 1.00 95.38 184 VAL A O 1
ATOM 1416 N N . GLY A 1 185 ? -20.616 10.091 17.241 1.00 95.06 185 GLY A N 1
ATOM 1417 C CA . GLY A 1 185 ? -21.543 11.163 17.583 1.00 95.06 185 GLY A CA 1
ATOM 1418 C C . GLY A 1 185 ? -21.741 12.177 16.466 1.00 95.06 185 GLY A C 1
ATOM 1419 O O . GLY A 1 185 ? -21.028 12.170 15.462 1.00 95.06 185 GLY A O 1
ATOM 1420 N N . TRP A 1 186 ? -22.723 13.053 16.652 1.00 96.44 186 TRP A N 1
ATOM 1421 C CA . TRP A 1 186 ? -23.015 14.142 15.725 1.00 96.44 186 TRP A CA 1
ATOM 1422 C C . TRP A 1 186 ? -22.197 15.384 16.098 1.00 96.44 186 TRP A C 1
ATOM 1424 O O . TRP A 1 186 ? -22.357 15.934 17.190 1.00 96.44 186 TRP A O 1
ATOM 1434 N N . ASP A 1 187 ? -21.290 15.806 15.214 1.00 96.31 187 ASP A N 1
ATOM 1435 C CA . ASP A 1 187 ? -20.461 17.003 15.398 1.00 96.31 187 ASP A CA 1
ATOM 1436 C C . ASP A 1 187 ? -21.310 18.250 15.133 1.00 96.31 187 ASP A C 1
ATOM 1438 O O . ASP A 1 187 ? -21.757 18.479 14.008 1.00 96.31 187 ASP A O 1
ATOM 1442 N N . LEU A 1 188 ? -21.527 19.067 16.166 1.00 94.75 188 LEU A N 1
ATOM 1443 C CA . LEU A 1 188 ? -22.354 20.271 16.065 1.00 94.75 188 LEU A CA 1
ATOM 1444 C C . LEU A 1 188 ? -21.702 21.366 15.219 1.00 94.75 188 LEU A C 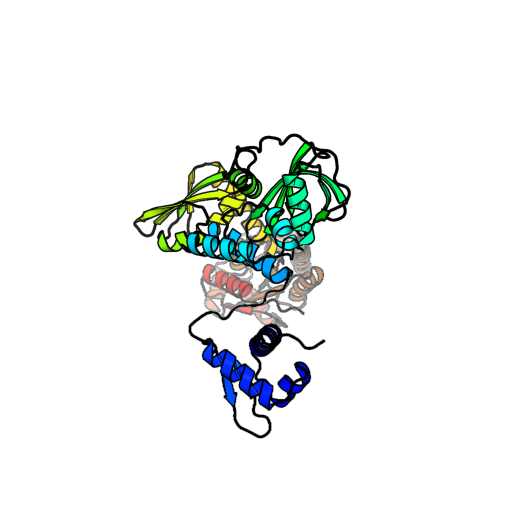1
ATOM 1446 O O . LEU A 1 188 ? -22.406 22.157 14.598 1.00 94.75 188 LEU A O 1
ATOM 1450 N N . ASP A 1 189 ? -20.371 21.416 15.185 1.00 92.31 189 ASP A N 1
ATOM 1451 C CA . ASP A 1 189 ? -19.637 22.428 14.431 1.00 92.31 189 ASP A CA 1
ATOM 1452 C C . ASP A 1 189 ? -19.555 22.046 12.940 1.00 92.31 189 ASP A C 1
ATOM 1454 O O . ASP A 1 189 ? -19.445 22.918 12.079 1.00 92.31 189 ASP A O 1
ATOM 1458 N N . ARG A 1 190 ? -19.632 20.747 12.616 1.00 91.56 190 ARG A N 1
ATOM 1459 C CA . ARG A 1 190 ? -19.621 20.240 11.228 1.00 91.56 190 ARG A CA 1
ATOM 1460 C C . ARG A 1 190 ? -20.983 19.845 10.676 1.00 91.56 190 ARG A C 1
ATOM 1462 O O . ARG A 1 190 ? -21.081 19.649 9.470 1.00 91.56 190 ARG A O 1
ATOM 1469 N N . SER A 1 191 ? -22.000 19.738 11.528 1.00 93.00 191 SER A N 1
ATOM 1470 C CA . SER A 1 191 ? -23.334 19.252 11.159 1.00 93.00 191 SER A CA 1
ATOM 1471 C C . SER A 1 191 ? -23.283 17.901 10.435 1.00 93.00 191 SER A C 1
ATOM 1473 O O . SER A 1 191 ? -23.894 17.730 9.382 1.00 93.00 191 SER A O 1
ATOM 1475 N N . ASP A 1 192 ? -22.503 16.962 10.976 1.00 92.62 192 ASP A N 1
ATOM 1476 C CA . ASP A 1 192 ? -22.246 15.664 10.347 1.00 92.62 192 ASP A CA 1
ATOM 1477 C C . ASP A 1 192 ? -21.893 14.589 11.387 1.00 92.62 192 ASP A C 1
ATOM 1479 O O . ASP A 1 192 ? -21.370 14.892 12.465 1.00 92.62 192 ASP A O 1
ATOM 1483 N N . TRP A 1 193 ? -22.131 13.320 11.051 1.00 93.06 193 TRP A N 1
ATOM 1484 C CA . TRP A 1 193 ? -21.716 12.191 11.882 1.00 93.06 193 TRP A CA 1
ATOM 1485 C C . TRP A 1 193 ? -20.199 12.024 11.842 1.00 93.06 193 TRP A C 1
ATOM 1487 O O . TRP A 1 193 ? -19.571 12.060 10.781 1.00 93.06 193 TRP A O 1
ATOM 1497 N N . ARG A 1 194 ? -19.583 11.834 13.009 1.00 92.88 194 ARG A N 1
ATOM 1498 C CA . ARG A 1 194 ? -18.135 11.674 13.142 1.00 92.88 194 ARG A CA 1
ATOM 1499 C C . ARG A 1 194 ? -17.783 10.578 14.133 1.00 92.88 194 ARG A C 1
ATOM 1501 O O . ARG A 1 194 ? -18.493 10.323 15.104 1.00 92.88 194 ARG A O 1
ATOM 1508 N N . ILE A 1 195 ? -16.640 9.956 13.866 1.00 93.50 195 ILE A N 1
ATOM 1509 C CA . ILE A 1 195 ? -16.023 8.945 14.715 1.00 93.50 195 ILE A CA 1
ATOM 1510 C C . ILE A 1 195 ? -14.727 9.544 15.264 1.00 93.50 195 ILE A C 1
ATOM 1512 O O . ILE A 1 195 ? -13.832 9.911 14.500 1.00 93.50 195 ILE A O 1
ATOM 1516 N N . TYR A 1 196 ? -14.620 9.661 16.586 1.00 92.81 196 TYR A N 1
ATOM 1517 C CA . TYR A 1 196 ? -13.443 10.201 17.265 1.00 92.81 196 TYR A CA 1
ATOM 1518 C C . TYR A 1 196 ? -12.717 9.110 18.024 1.00 92.81 196 TYR A C 1
ATOM 1520 O O . TYR A 1 196 ? -13.303 8.401 18.832 1.00 92.81 196 TYR A O 1
ATOM 1528 N N . ARG A 1 197 ? -11.407 9.032 17.826 1.00 91.56 197 ARG A N 1
ATOM 1529 C CA . ARG A 1 197 ? -10.526 8.199 18.642 1.00 91.56 197 ARG A CA 1
ATOM 1530 C C . ARG A 1 197 ? -10.502 8.669 20.093 1.00 91.56 197 ARG A C 1
ATOM 1532 O O . ARG A 1 197 ? -10.117 9.812 20.344 1.00 91.56 197 ARG A O 1
ATOM 1539 N N . VAL A 1 198 ? -10.880 7.789 21.022 1.00 91.12 198 VAL A N 1
ATOM 1540 C CA . VAL A 1 198 ? -11.020 8.129 22.448 1.00 91.12 198 VAL A CA 1
ATOM 1541 C C . VAL A 1 198 ? -9.671 8.359 23.119 1.00 91.12 198 VAL A C 1
ATOM 1543 O O . VAL A 1 198 ? -9.557 9.243 23.959 1.00 91.12 198 VAL A O 1
ATOM 1546 N N . ASP A 1 199 ? -8.615 7.681 22.670 1.00 87.25 199 ASP A N 1
ATOM 1547 C CA . ASP A 1 199 ? -7.236 7.919 23.124 1.00 87.25 199 ASP A CA 1
ATOM 1548 C C . ASP A 1 199 ? -6.710 9.326 22.783 1.00 87.25 199 ASP A C 1
ATOM 1550 O O . ASP A 1 199 ? -5.662 9.736 23.269 1.00 87.25 199 ASP A O 1
ATOM 1554 N N . ARG A 1 200 ? -7.437 10.085 21.951 1.00 90.19 200 ARG A N 1
ATOM 1555 C CA . ARG A 1 200 ? -7.125 11.473 21.579 1.00 90.19 200 ARG A CA 1
ATOM 1556 C C . ARG A 1 200 ? -8.133 12.484 22.132 1.00 90.19 200 ARG A C 1
ATOM 1558 O O . ARG A 1 200 ? -8.112 13.637 21.696 1.00 90.19 200 ARG A O 1
ATOM 1565 N N . LEU A 1 201 ? -9.043 12.057 23.009 1.00 90.94 201 LEU A N 1
ATOM 1566 C CA . LEU A 1 201 ? -10.051 12.911 23.637 1.00 90.94 201 LEU A CA 1
ATOM 1567 C C . LEU A 1 201 ? -9.565 13.415 24.996 1.00 90.94 201 LEU A C 1
ATOM 1569 O O . LEU A 1 201 ? -9.153 12.628 25.842 1.00 90.94 201 LEU A O 1
ATOM 1573 N N . ALA A 1 202 ? -9.725 14.715 25.236 1.00 91.50 202 ALA A N 1
ATOM 1574 C CA . ALA A 1 202 ? -9.653 15.305 26.571 1.00 91.50 202 ALA A CA 1
ATOM 1575 C C . ALA A 1 202 ? -11.024 15.908 26.935 1.00 91.50 202 ALA A C 1
ATOM 1577 O O . ALA A 1 202 ? -11.342 17.010 26.473 1.00 91.50 202 ALA A O 1
ATOM 1578 N N . PRO A 1 203 ? -11.877 15.190 27.697 1.00 92.56 203 PRO A N 1
ATOM 1579 C CA . PRO A 1 203 ? -13.193 15.680 28.103 1.00 92.56 203 PRO A CA 1
ATOM 1580 C C . PRO A 1 203 ? -13.113 16.979 28.912 1.00 92.56 203 PRO A C 1
ATOM 1582 O O . PRO A 1 203 ? -12.246 17.144 29.766 1.00 92.56 203 PRO A O 1
ATOM 1585 N N . ARG A 1 204 ? -14.057 17.891 28.673 1.00 91.94 204 ARG A N 1
ATOM 1586 C CA . ARG A 1 204 ? -14.197 19.159 29.395 1.00 91.94 204 ARG A CA 1
ATOM 1587 C C . ARG A 1 204 ? -15.511 19.161 30.171 1.00 91.94 204 ARG A C 1
ATOM 1589 O O . ARG A 1 204 ? -16.581 19.039 29.578 1.00 91.94 204 ARG A O 1
ATOM 1596 N N . ALA A 1 205 ? -15.424 19.331 31.487 1.00 85.94 205 ALA A N 1
ATOM 1597 C CA . ALA A 1 205 ? -16.582 19.550 32.346 1.00 85.94 205 ALA A CA 1
ATOM 1598 C C . ALA A 1 205 ? -16.896 21.059 32.470 1.00 85.94 205 ALA A C 1
ATOM 1600 O O . ALA A 1 205 ? -15.966 21.869 32.440 1.00 85.94 205 ALA A O 1
ATOM 1601 N N . PRO A 1 206 ? -18.172 21.455 32.637 1.00 89.50 206 PRO A N 1
ATOM 1602 C CA . PRO A 1 206 ? -19.367 20.610 32.591 1.00 89.50 206 PRO A CA 1
ATOM 1603 C C . PRO A 1 206 ? -19.747 20.207 31.155 1.00 89.50 206 PRO A C 1
ATOM 1605 O O . PRO A 1 206 ? -19.365 20.864 30.182 1.00 89.50 206 PRO A O 1
ATOM 1608 N N . THR A 1 207 ? -20.532 19.132 31.025 1.00 90.44 207 THR A N 1
ATOM 1609 C CA . THR A 1 207 ? -21.167 18.771 29.748 1.00 90.44 207 THR A CA 1
ATOM 1610 C C . THR A 1 207 ? -22.148 19.860 29.304 1.00 90.44 207 THR A C 1
ATOM 1612 O O . THR A 1 207 ? -22.596 20.685 30.099 1.00 90.44 207 THR A O 1
ATOM 1615 N N . GLY A 1 208 ? -22.472 19.878 28.014 1.00 91.12 208 GLY A N 1
ATOM 1616 C CA . GLY A 1 208 ? -23.505 20.742 27.455 1.00 91.12 208 GLY A CA 1
ATOM 1617 C C . GLY A 1 208 ? -24.934 20.242 27.736 1.00 91.12 208 GLY A C 1
ATOM 1618 O O . GLY A 1 208 ? -25.124 19.334 28.548 1.00 91.12 208 GLY A O 1
ATOM 1619 N N . PRO A 1 209 ? -25.941 20.845 27.076 1.00 93.81 209 PRO A N 1
ATOM 1620 C CA . PRO A 1 209 ? -27.354 20.541 27.306 1.00 93.81 209 PRO A CA 1
ATOM 1621 C C . PRO A 1 209 ? -27.732 19.112 26.891 1.00 93.81 209 PRO A C 1
ATOM 1623 O O . PRO A 1 209 ? -26.989 18.441 26.169 1.00 93.81 209 PRO A O 1
ATOM 1626 N N . ARG A 1 210 ? -28.919 18.668 27.328 1.00 95.38 210 ARG A N 1
ATOM 1627 C CA . ARG A 1 210 ? -29.551 17.446 26.814 1.00 95.38 210 ARG A CA 1
ATOM 1628 C C . ARG A 1 210 ? -29.887 17.579 25.334 1.00 95.38 210 ARG A C 1
ATOM 1630 O O . ARG A 1 210 ? -30.300 18.650 24.897 1.00 95.38 210 ARG A O 1
ATOM 1637 N N . PHE A 1 211 ? -29.757 16.486 24.595 1.00 96.00 211 PHE A N 1
ATOM 1638 C CA . PHE A 1 211 ? -30.192 16.374 23.207 1.00 96.00 211 PHE A CA 1
ATOM 1639 C C . PHE A 1 211 ? -31.124 15.169 23.040 1.00 96.00 211 PHE A C 1
ATOM 1641 O O . PHE A 1 211 ? -31.127 14.250 23.855 1.00 96.00 211 PHE A O 1
ATOM 1648 N N . THR A 1 212 ? -31.933 15.182 21.981 1.00 94.31 212 THR A N 1
ATOM 1649 C CA . THR A 1 212 ? -32.730 14.011 21.590 1.00 94.31 212 THR A CA 1
ATOM 1650 C C . THR A 1 212 ? -31.895 13.157 20.640 1.00 94.31 212 THR A C 1
ATOM 1652 O O . THR A 1 212 ? -31.422 13.702 19.639 1.00 94.31 212 THR A O 1
ATOM 1655 N N . PRO A 1 213 ? -31.696 11.853 20.906 1.00 90.38 213 PRO A N 1
ATOM 1656 C CA . PRO A 1 213 ? -30.895 11.007 20.035 1.00 90.38 213 PRO A CA 1
ATOM 1657 C C . PRO A 1 213 ? -31.389 11.009 18.585 1.00 90.38 213 PRO A C 1
ATOM 1659 O O . PRO A 1 213 ? -32.543 10.698 18.299 1.00 90.38 213 PRO A O 1
ATOM 1662 N N . ARG A 1 214 ? -30.480 11.326 17.663 1.00 92.44 214 ARG A N 1
ATOM 1663 C CA . ARG A 1 214 ? -30.625 11.111 16.224 1.00 92.44 214 ARG A CA 1
ATOM 1664 C C . ARG A 1 214 ? -30.544 9.627 15.864 1.00 92.44 214 ARG A C 1
ATOM 1666 O O . ARG A 1 214 ? -29.828 8.857 16.503 1.00 92.44 214 ARG A O 1
ATOM 1673 N N . LEU A 1 215 ? -31.228 9.258 14.783 1.00 88.56 215 LEU A N 1
ATOM 1674 C CA . LEU A 1 215 ? -31.095 7.941 14.166 1.00 88.56 215 LEU A CA 1
ATOM 1675 C C . LEU A 1 215 ? -29.746 7.838 13.449 1.00 88.56 215 LEU A C 1
ATOM 1677 O O . LEU A 1 215 ? -29.406 8.700 12.633 1.00 88.56 215 LEU A O 1
ATOM 1681 N N . ILE A 1 216 ? -28.991 6.784 13.753 1.00 87.00 216 ILE A N 1
ATOM 1682 C CA . ILE A 1 216 ? -27.710 6.523 13.101 1.00 87.00 216 ILE A CA 1
ATOM 1683 C C . ILE A 1 216 ? -27.937 6.111 11.634 1.00 87.00 216 ILE A C 1
ATOM 1685 O O . ILE A 1 216 ? -28.864 5.341 11.353 1.00 87.00 216 ILE A O 1
ATOM 1689 N N . PRO A 1 217 ? -27.137 6.606 10.670 1.00 82.69 217 PRO A N 1
ATOM 1690 C CA . PRO A 1 217 ? -27.277 6.206 9.275 1.00 82.69 217 PRO A CA 1
ATOM 1691 C C . PRO A 1 217 ? -27.075 4.696 9.121 1.00 82.69 217 PRO A C 1
ATOM 1693 O O . PRO A 1 217 ? -26.089 4.151 9.606 1.00 82.69 217 PRO A O 1
ATOM 1696 N N . GLY A 1 218 ? -28.010 4.025 8.446 1.00 73.50 218 GLY A N 1
ATOM 1697 C CA . GLY A 1 218 ? -28.000 2.563 8.306 1.00 73.50 218 GLY A CA 1
ATOM 1698 C C . GLY A 1 218 ? -28.629 1.797 9.478 1.00 73.50 218 GLY A C 1
ATOM 1699 O O . GLY A 1 218 ? -28.726 0.580 9.400 1.00 73.50 218 GLY A O 1
ATOM 1700 N N . GLY A 1 219 ? -29.096 2.477 10.533 1.00 77.12 219 GLY A N 1
ATOM 1701 C CA . GLY A 1 219 ? -29.903 1.893 11.615 1.00 77.12 219 GLY A CA 1
ATOM 1702 C C . GLY A 1 219 ? -29.130 1.148 12.709 1.00 77.12 219 GLY A C 1
ATOM 1703 O O . GLY A 1 219 ? -29.644 1.023 13.816 1.00 77.12 219 GLY A O 1
ATOM 1704 N N . ASP A 1 220 ? -27.897 0.720 12.439 1.00 83.44 220 ASP A N 1
ATOM 1705 C CA . ASP A 1 220 ? -27.041 -0.012 13.376 1.00 83.44 220 ASP A CA 1
ATOM 1706 C C . ASP A 1 220 ? -25.633 0.611 13.474 1.00 83.44 220 ASP A C 1
ATOM 1708 O O . ASP A 1 220 ? -25.040 1.027 12.475 1.00 83.44 220 ASP A O 1
ATOM 1712 N N . VAL A 1 221 ? -25.085 0.671 14.694 1.00 84.38 221 VAL A N 1
ATOM 1713 C CA . VAL A 1 221 ? -23.778 1.288 14.963 1.00 84.38 221 VAL A CA 1
ATOM 1714 C C . VAL A 1 221 ? -22.621 0.458 14.426 1.00 84.38 221 VAL A C 1
ATOM 1716 O O . VAL A 1 221 ? -21.656 1.042 13.927 1.00 84.38 221 VAL A O 1
ATOM 1719 N N . ALA A 1 222 ? -22.707 -0.874 14.484 1.00 80.69 222 ALA A N 1
ATOM 1720 C CA . ALA A 1 222 ? -21.650 -1.726 13.952 1.00 80.69 222 ALA A CA 1
ATOM 1721 C C . ALA A 1 222 ? -21.533 -1.520 12.437 1.00 80.69 222 ALA A C 1
ATOM 1723 O O . ALA A 1 222 ? -20.451 -1.223 11.932 1.00 80.69 222 ALA A O 1
ATOM 1724 N N . SER A 1 223 ? -22.670 -1.525 11.744 1.00 80.06 223 SER A N 1
ATOM 1725 C CA . SER A 1 223 ? -22.766 -1.290 10.303 1.00 80.06 223 SER A CA 1
ATOM 1726 C C . SER A 1 223 ? -22.289 0.109 9.897 1.00 80.06 223 SER A C 1
ATOM 1728 O O . SER A 1 223 ? -21.565 0.267 8.911 1.00 80.06 223 SER A O 1
ATOM 1730 N N . PHE A 1 224 ? -22.656 1.143 10.664 1.00 83.69 224 PHE A N 1
ATOM 1731 C CA . PHE A 1 224 ? -22.207 2.515 10.416 1.00 83.69 224 PHE A CA 1
ATOM 1732 C C . PHE A 1 224 ? -20.686 2.657 10.552 1.00 83.69 224 PHE A C 1
ATOM 1734 O O . PHE A 1 224 ? -20.033 3.226 9.676 1.00 83.69 224 PHE A O 1
ATOM 1741 N N . VAL A 1 225 ? -20.115 2.140 11.644 1.00 84.62 225 VAL A N 1
ATOM 1742 C CA . VAL A 1 225 ? -18.677 2.239 11.922 1.00 84.62 225 VAL A CA 1
ATOM 1743 C C . VAL A 1 225 ? -17.882 1.456 10.883 1.00 84.62 225 VAL A C 1
ATOM 1745 O O . VAL A 1 225 ? -16.990 2.037 10.264 1.00 84.62 225 VAL A O 1
ATOM 1748 N N . SER A 1 226 ? -18.240 0.195 10.622 1.00 81.06 226 SER A N 1
ATOM 1749 C CA . SER A 1 226 ? -17.597 -0.616 9.582 1.00 81.06 226 SER A CA 1
ATOM 1750 C C . SER A 1 226 ? -17.672 0.070 8.214 1.00 81.06 226 SER A C 1
ATOM 1752 O O . SER A 1 226 ? -16.648 0.233 7.551 1.00 81.06 226 SER A O 1
ATOM 1754 N N . GLY A 1 227 ? -18.842 0.599 7.837 1.00 79.50 227 GLY A N 1
ATOM 1755 C CA . GLY A 1 227 ? -19.028 1.362 6.602 1.00 79.50 227 GLY A CA 1
ATOM 1756 C C . GLY A 1 227 ? -18.116 2.586 6.490 1.00 79.50 227 GLY A C 1
ATOM 1757 O O . GLY A 1 227 ? -17.467 2.774 5.462 1.00 79.50 227 GLY A O 1
ATOM 1758 N N . GLN A 1 228 ? -17.993 3.391 7.551 1.00 81.69 228 GLN A N 1
ATOM 1759 C CA . GLN A 1 228 ? -17.096 4.555 7.566 1.00 81.69 228 GLN A CA 1
ATOM 1760 C C . GLN A 1 228 ? -15.625 4.161 7.375 1.00 81.69 228 GLN A C 1
ATOM 1762 O O . GLN A 1 228 ? -14.921 4.813 6.602 1.00 81.69 228 GLN A O 1
ATOM 1767 N N . PHE A 1 229 ? -15.160 3.088 8.025 1.00 80.75 229 PHE A N 1
ATOM 1768 C CA . PHE A 1 229 ? -13.795 2.579 7.835 1.00 80.75 229 PHE A CA 1
ATOM 1769 C C . PHE A 1 229 ? -13.578 1.974 6.441 1.00 80.75 229 PHE A C 1
ATOM 1771 O O . PHE A 1 229 ? -12.474 2.066 5.905 1.00 80.75 229 PHE A O 1
ATOM 1778 N N . LYS A 1 230 ? -14.637 1.456 5.808 1.00 77.19 230 LYS A N 1
ATOM 1779 C CA . LYS A 1 230 ? -14.643 1.031 4.399 1.00 77.19 230 LYS A CA 1
ATOM 1780 C C . LYS A 1 230 ? -14.734 2.191 3.394 1.00 77.19 230 LYS A C 1
ATOM 1782 O O . LYS A 1 230 ? -14.683 1.966 2.186 1.00 77.19 230 LYS A O 1
ATOM 1787 N N . GLY A 1 231 ? -14.870 3.437 3.860 1.00 74.06 231 GLY A N 1
ATOM 1788 C CA . GLY A 1 231 ? -15.062 4.620 3.011 1.00 74.06 231 GLY A CA 1
ATOM 1789 C C . GLY A 1 231 ? -16.479 4.759 2.437 1.00 74.06 231 GLY A C 1
ATOM 1790 O O . GLY A 1 231 ? -16.706 5.562 1.532 1.00 74.06 231 GLY A O 1
ATOM 1791 N N . SER A 1 232 ? -17.442 3.995 2.953 1.00 74.19 232 SER A N 1
ATOM 1792 C CA . SER A 1 232 ? -18.844 4.029 2.544 1.00 74.19 232 SER A CA 1
ATOM 1793 C C . SER A 1 232 ? -19.661 5.029 3.359 1.00 74.19 232 SER A C 1
ATOM 1795 O O . SER A 1 232 ? -19.541 5.149 4.578 1.00 74.19 232 SER A O 1
ATOM 1797 N N . LYS A 1 233 ? -20.553 5.743 2.663 1.00 66.56 233 LYS A N 1
ATOM 1798 C CA . LYS A 1 233 ? -21.534 6.662 3.265 1.00 66.56 233 LYS A CA 1
ATOM 1799 C C . LYS A 1 233 ? -22.923 6.040 3.447 1.00 66.56 233 LYS A C 1
ATOM 1801 O O . LYS A 1 233 ? -23.798 6.703 3.993 1.00 66.56 233 LYS A O 1
ATOM 1806 N N . ARG A 1 234 ? -23.157 4.823 2.937 1.00 62.19 234 ARG A N 1
ATOM 1807 C CA . ARG A 1 234 ? -24.503 4.224 2.818 1.00 62.19 234 ARG A CA 1
ATOM 1808 C C . ARG A 1 234 ? -24.667 2.867 3.514 1.00 62.19 234 ARG A C 1
ATOM 1810 O O . ARG A 1 234 ? -25.747 2.299 3.425 1.00 62.19 234 ARG A O 1
ATOM 1817 N N . GLY A 1 235 ? -23.648 2.372 4.218 1.00 64.44 235 GLY A N 1
ATOM 1818 C CA . GLY A 1 235 ? -23.722 1.123 4.988 1.00 64.44 235 GLY A CA 1
ATOM 1819 C C . GLY A 1 235 ? -22.398 0.363 5.026 1.00 64.44 235 GLY A C 1
ATOM 1820 O O . GLY A 1 235 ? -21.387 0.857 4.521 1.00 64.44 235 GLY A O 1
ATOM 1821 N N . ASP A 1 236 ? -22.420 -0.842 5.597 1.00 70.69 236 ASP A N 1
ATOM 1822 C CA . ASP A 1 236 ? -21.264 -1.745 5.704 1.00 70.69 236 ASP A CA 1
ATOM 1823 C C . ASP A 1 236 ? -20.971 -2.495 4.394 1.00 70.69 236 ASP A C 1
ATOM 1825 O O . ASP A 1 236 ? -20.993 -3.720 4.307 1.00 70.69 236 ASP A O 1
ATOM 1829 N N . SER A 1 237 ? -20.722 -1.737 3.333 1.00 76.69 237 SER A N 1
ATOM 1830 C CA . SER A 1 237 ? -20.376 -2.262 2.017 1.00 76.69 237 SER A CA 1
ATOM 1831 C C . SER A 1 237 ? -19.165 -1.524 1.475 1.00 76.69 237 SER A C 1
ATOM 1833 O O . SER A 1 237 ? -19.024 -0.317 1.679 1.00 76.69 237 SER A O 1
ATOM 1835 N N . TRP A 1 238 ? -18.301 -2.219 0.744 1.00 83.12 238 TRP A N 1
ATOM 1836 C CA . TRP A 1 238 ? -17.229 -1.550 0.020 1.00 83.12 238 TRP A CA 1
ATOM 1837 C C . TRP A 1 238 ? -17.805 -0.670 -1.102 1.00 83.12 238 TRP A C 1
ATOM 1839 O O . TRP A 1 238 ? -18.689 -1.125 -1.827 1.00 83.12 238 TRP A O 1
ATOM 1849 N N . PRO A 1 239 ? -17.327 0.577 -1.275 1.00 84.19 239 PRO A N 1
ATOM 1850 C CA . PRO A 1 239 ? -17.711 1.422 -2.408 1.00 84.19 239 PRO A CA 1
ATOM 1851 C C . PRO A 1 239 ? -17.352 0.817 -3.770 1.00 84.19 239 PRO A C 1
ATOM 1853 O O . PRO A 1 239 ? -18.057 1.042 -4.750 1.00 84.19 239 PRO A O 1
ATOM 1856 N N . CYS A 1 240 ? -16.254 0.063 -3.823 1.00 90.06 240 CYS A N 1
ATOM 1857 C CA . CYS A 1 240 ? -15.767 -0.619 -5.012 1.00 90.06 240 CYS A CA 1
ATOM 1858 C C . CYS A 1 240 ? -15.702 -2.117 -4.717 1.00 90.06 240 CYS A C 1
ATOM 1860 O O . CYS A 1 240 ? -14.926 -2.523 -3.853 1.00 90.06 240 CYS A O 1
ATOM 1862 N N . VAL A 1 241 ? -16.492 -2.922 -5.426 1.00 93.94 241 VAL A N 1
ATOM 1863 C CA . VAL A 1 241 ? -16.497 -4.391 -5.335 1.00 93.94 241 VAL A CA 1
ATOM 1864 C C . VAL A 1 241 ? -16.205 -4.954 -6.715 1.00 93.94 241 VAL A C 1
ATOM 1866 O O . VAL A 1 241 ? -16.771 -4.486 -7.702 1.00 93.94 241 VAL A O 1
ATOM 1869 N N . GLY A 1 242 ? -15.320 -5.940 -6.792 1.00 95.88 242 GLY A N 1
ATOM 1870 C CA . GLY A 1 242 ? -14.994 -6.605 -8.044 1.00 95.88 242 GLY A CA 1
ATOM 1871 C C . GLY A 1 242 ? -14.602 -8.057 -7.837 1.00 95.88 242 GLY A C 1
ATOM 1872 O O . GLY A 1 242 ? -14.156 -8.446 -6.756 1.00 95.88 242 GLY A O 1
ATOM 1873 N N . LYS A 1 243 ? -14.776 -8.844 -8.895 1.00 97.88 243 LYS A N 1
ATOM 1874 C CA . LYS A 1 243 ? -14.485 -10.273 -8.926 1.00 97.88 243 LYS A CA 1
ATOM 1875 C C . LYS A 1 243 ? -13.412 -10.554 -9.966 1.00 97.88 243 LYS A C 1
ATOM 1877 O O . LYS A 1 243 ? -13.470 -10.046 -11.090 1.00 97.88 243 LYS A O 1
ATOM 1882 N N . VAL A 1 244 ? -12.431 -11.359 -9.581 1.00 98.12 244 VAL A N 1
ATOM 1883 C CA . VAL A 1 244 ? -11.323 -11.780 -10.442 1.00 98.12 244 VAL A CA 1
ATOM 1884 C C . VAL A 1 244 ? -11.124 -13.285 -10.375 1.00 98.12 244 VAL A C 1
ATOM 1886 O O . VAL A 1 244 ? -11.546 -13.923 -9.412 1.00 98.12 244 VAL A O 1
ATOM 1889 N N . ILE A 1 245 ? -10.445 -13.843 -11.371 1.00 97.81 245 ILE A N 1
ATOM 1890 C CA . ILE A 1 245 ? -9.865 -15.183 -11.310 1.00 97.81 245 ILE A CA 1
ATOM 1891 C C . ILE A 1 245 ? -8.375 -15.034 -11.013 1.00 97.81 245 ILE A C 1
ATOM 1893 O O . ILE A 1 245 ? -7.677 -14.254 -11.660 1.00 97.81 245 ILE A O 1
ATOM 1897 N N . LEU A 1 246 ? -7.908 -15.796 -10.028 1.00 97.38 246 LEU A N 1
ATOM 1898 C CA . LEU A 1 246 ? -6.500 -15.973 -9.705 1.00 97.38 246 LEU A CA 1
ATOM 1899 C C . LEU A 1 246 ? -6.054 -17.357 -10.184 1.00 97.38 246 LEU A C 1
ATOM 1901 O O . LEU A 1 246 ? -6.751 -18.348 -9.947 1.00 97.38 246 LEU A O 1
ATOM 1905 N N . HIS A 1 247 ? -4.880 -17.442 -10.813 1.00 96.12 247 HIS A N 1
ATOM 1906 C CA . HIS A 1 247 ? -4.253 -18.722 -11.171 1.00 96.12 247 HIS A CA 1
ATOM 1907 C C . HIS A 1 247 ? -3.501 -19.297 -9.964 1.00 96.12 247 HIS A C 1
ATOM 1909 O O . HIS A 1 247 ? -2.277 -19.425 -9.973 1.00 96.12 247 HIS A O 1
ATOM 1915 N N . LEU A 1 248 ? -4.247 -19.530 -8.883 1.00 96.06 248 LEU A N 1
ATOM 1916 C CA . LEU A 1 248 ? -3.811 -20.169 -7.646 1.00 96.06 248 LEU A CA 1
ATOM 1917 C C . LEU A 1 248 ? -4.957 -21.021 -7.077 1.00 96.06 248 LEU A C 1
ATOM 1919 O O . LEU A 1 248 ? -6.124 -20.649 -7.223 1.00 96.06 248 LEU A O 1
ATOM 1923 N N . PRO A 1 249 ? -4.659 -22.112 -6.351 1.00 96.06 249 PRO A N 1
ATOM 1924 C CA . PRO A 1 249 ? -5.690 -22.887 -5.675 1.00 96.06 249 PRO A CA 1
ATOM 1925 C C . PRO A 1 249 ? -6.308 -22.092 -4.516 1.00 96.06 249 PRO A C 1
ATOM 1927 O O . PRO A 1 249 ? -5.601 -21.399 -3.776 1.00 96.06 249 PRO A O 1
ATOM 1930 N N . ALA A 1 250 ? -7.611 -22.277 -4.271 1.00 94.25 250 ALA A N 1
ATOM 1931 C CA . ALA A 1 250 ? -8.362 -21.545 -3.242 1.00 94.25 250 ALA A CA 1
ATOM 1932 C C . ALA A 1 250 ? -7.700 -21.589 -1.849 1.00 94.25 250 ALA A C 1
ATOM 1934 O O . ALA A 1 250 ? -7.660 -20.583 -1.139 1.00 94.25 250 ALA A O 1
ATOM 1935 N N . ARG A 1 251 ? -7.092 -22.728 -1.481 1.00 93.44 251 ARG A N 1
ATOM 1936 C CA . ARG A 1 251 ? -6.359 -22.910 -0.210 1.00 93.44 251 ARG A CA 1
ATOM 1937 C C . ARG A 1 251 ? -5.193 -21.933 -0.008 1.00 93.44 251 ARG A C 1
ATOM 1939 O O . ARG A 1 251 ? -4.879 -21.611 1.132 1.00 93.44 251 ARG A O 1
ATOM 1946 N N . ALA A 1 252 ? -4.553 -21.476 -1.086 1.00 93.00 252 ALA A N 1
ATOM 1947 C CA . ALA A 1 252 ? -3.450 -20.516 -1.025 1.00 93.00 252 ALA A CA 1
ATOM 1948 C C . ALA A 1 252 ? -3.956 -19.071 -0.885 1.00 93.00 252 ALA A C 1
ATOM 1950 O O . ALA A 1 252 ? -3.288 -18.233 -0.285 1.00 93.00 252 ALA A O 1
ATOM 1951 N N . VAL A 1 253 ? -5.154 -18.789 -1.404 1.00 94.31 253 VAL A N 1
ATOM 1952 C CA . VAL A 1 253 ? -5.753 -17.448 -1.428 1.00 94.31 253 VAL A CA 1
ATOM 1953 C C . VAL A 1 253 ? -6.531 -17.149 -0.143 1.00 94.31 253 VAL A C 1
ATOM 1955 O O . VAL A 1 253 ? -6.387 -16.064 0.426 1.00 94.31 253 VAL A O 1
ATOM 1958 N N . LEU A 1 254 ? -7.311 -18.118 0.353 1.00 90.56 254 LEU A N 1
ATOM 1959 C CA . LEU A 1 254 ? -8.217 -17.991 1.505 1.00 90.56 254 LEU A CA 1
ATOM 1960 C C . LEU A 1 254 ? -7.602 -17.312 2.747 1.00 90.56 254 LEU A C 1
ATOM 1962 O O . LEU A 1 254 ? -8.222 -16.377 3.260 1.00 90.56 254 LEU A O 1
ATOM 1966 N N . PRO A 1 255 ? -6.392 -17.677 3.226 1.00 89.06 255 PRO A N 1
ATOM 1967 C CA . PRO A 1 255 ? -5.808 -17.060 4.424 1.00 89.06 255 PRO A CA 1
ATOM 1968 C C . PRO A 1 255 ? -5.598 -15.546 4.295 1.00 89.06 255 PRO A C 1
ATOM 1970 O O . PRO A 1 255 ? -5.650 -14.807 5.283 1.00 89.06 255 PRO A O 1
ATOM 1973 N N . PHE A 1 256 ? -5.392 -15.073 3.066 1.00 90.31 256 PHE A N 1
ATOM 1974 C CA . PHE A 1 256 ? -5.106 -13.678 2.762 1.00 90.31 256 PHE A CA 1
ATOM 1975 C C . PHE A 1 256 ? -6.293 -12.960 2.118 1.00 90.31 256 PHE A C 1
ATOM 1977 O O . PHE A 1 256 ? -6.171 -11.775 1.831 1.00 90.31 256 PHE A O 1
ATOM 1984 N N . ALA A 1 257 ? -7.439 -13.614 1.903 1.00 85.56 257 ALA A N 1
ATOM 1985 C CA . ALA A 1 257 ? -8.598 -13.037 1.210 1.00 85.56 257 ALA A CA 1
ATOM 1986 C C . ALA A 1 257 ? -9.252 -11.861 1.959 1.00 85.56 257 ALA A C 1
ATOM 1988 O O . ALA A 1 257 ? -9.929 -11.038 1.349 1.00 85.56 257 ALA A O 1
ATOM 1989 N N . GLY A 1 258 ? -8.995 -11.713 3.264 1.00 83.81 258 GLY A N 1
ATOM 1990 C CA . GLY A 1 258 ? -9.593 -10.626 4.039 1.00 83.81 258 GLY A CA 1
ATOM 1991 C C . GLY A 1 258 ? -11.040 -10.944 4.389 1.00 83.81 258 GLY A C 1
ATOM 1992 O O . GLY A 1 258 ? -11.292 -11.973 5.006 1.00 83.81 258 GLY A O 1
ATOM 1993 N N . ASP A 1 259 ? -11.937 -10.037 4.026 1.00 80.88 259 ASP A N 1
ATOM 1994 C CA . ASP A 1 259 ? -13.393 -10.195 4.015 1.00 80.88 259 ASP A CA 1
ATOM 1995 C C . ASP A 1 259 ? -13.934 -10.564 2.617 1.00 80.88 259 ASP A C 1
ATOM 1997 O O . ASP A 1 259 ? -15.144 -10.558 2.406 1.00 80.88 259 ASP A O 1
ATOM 2001 N N . GLY A 1 260 ? -13.048 -10.871 1.661 1.00 88.12 260 GLY A N 1
ATOM 2002 C CA . GLY A 1 260 ? -13.417 -11.325 0.323 1.00 88.12 260 GLY A CA 1
ATOM 2003 C C . GLY A 1 260 ? -13.896 -12.777 0.284 1.00 88.12 260 GLY A C 1
ATOM 2004 O O . GLY A 1 260 ? -13.506 -13.606 1.110 1.00 88.12 260 GLY A O 1
ATOM 2005 N N . VAL A 1 261 ? -14.722 -13.086 -0.712 1.00 93.38 261 VAL A N 1
ATOM 2006 C CA . VAL A 1 261 ? -15.290 -14.417 -0.949 1.00 93.38 261 VAL A CA 1
ATOM 2007 C C . VAL A 1 261 ? -14.433 -15.146 -1.976 1.00 93.38 261 VAL A C 1
ATOM 2009 O O . VAL A 1 261 ? -14.229 -14.644 -3.080 1.00 93.38 261 VAL A O 1
ATOM 2012 N N . VAL A 1 262 ? -13.934 -16.327 -1.609 1.00 96.25 262 VAL A N 1
ATOM 2013 C CA . VAL A 1 262 ? -13.158 -17.195 -2.503 1.00 96.25 262 VAL A CA 1
ATOM 2014 C C . VAL A 1 262 ? -14.015 -18.384 -2.912 1.00 96.25 262 VAL A C 1
ATOM 2016 O O . VAL A 1 262 ? -14.526 -19.097 -2.049 1.00 96.25 262 VAL A O 1
ATOM 2019 N N . GLU A 1 263 ? -14.128 -18.627 -4.214 1.00 96.88 263 GLU A N 1
ATOM 2020 C CA . GLU A 1 263 ? -14.767 -19.826 -4.765 1.00 96.88 263 GLU A CA 1
ATOM 2021 C C . GLU A 1 263 ? -13.710 -20.670 -5.475 1.00 96.88 263 GLU A C 1
ATOM 2023 O O . GLU A 1 263 ? -12.979 -20.168 -6.333 1.00 96.88 263 GLU A O 1
ATOM 2028 N N . ASP A 1 264 ? -13.621 -21.949 -5.118 1.00 95.94 264 ASP A N 1
ATOM 2029 C CA . ASP A 1 264 ? -12.753 -22.901 -5.809 1.00 95.94 264 ASP A CA 1
ATOM 2030 C C . ASP A 1 264 ? -13.331 -23.208 -7.197 1.00 95.94 264 ASP A C 1
ATOM 2032 O O . ASP A 1 264 ? -14.500 -23.578 -7.314 1.00 95.94 264 ASP A O 1
ATOM 2036 N N . LEU A 1 265 ? -12.523 -23.019 -8.242 1.00 94.44 265 LEU A N 1
ATOM 2037 C CA . LEU A 1 265 ? -12.920 -23.277 -9.626 1.00 94.44 265 LEU A CA 1
ATOM 2038 C C . LEU A 1 265 ? -12.297 -24.568 -10.181 1.00 94.44 265 LEU A C 1
ATOM 2040 O O . LEU A 1 265 ? -12.571 -24.913 -11.329 1.00 94.44 265 LEU A O 1
ATOM 2044 N N . GLY A 1 266 ? -11.487 -25.284 -9.393 1.00 87.94 266 GLY A N 1
ATOM 2045 C CA . GLY A 1 266 ? -10.680 -26.402 -9.883 1.00 87.94 266 GLY A CA 1
ATOM 2046 C C . GLY A 1 266 ? -9.449 -25.946 -10.677 1.00 87.94 266 GLY A C 1
ATOM 2047 O O . GLY A 1 266 ? -9.185 -24.753 -10.811 1.00 87.94 266 GLY A O 1
ATOM 2048 N N . ASP A 1 267 ? -8.658 -26.903 -11.170 1.00 85.44 267 ASP A N 1
ATOM 2049 C CA . ASP A 1 267 ? -7.475 -26.668 -12.021 1.00 85.44 267 ASP A CA 1
ATOM 2050 C C . ASP A 1 267 ? -6.457 -25.647 -11.467 1.00 85.44 267 ASP A C 1
ATOM 2052 O O . ASP A 1 267 ? -5.893 -24.846 -12.212 1.00 85.44 267 ASP A O 1
ATOM 2056 N N . ASP A 1 268 ? -6.239 -25.648 -10.144 1.00 91.69 268 ASP A N 1
ATOM 2057 C CA . ASP A 1 268 ? -5.397 -24.667 -9.437 1.00 91.69 268 ASP A CA 1
ATOM 2058 C C . ASP A 1 268 ? -5.783 -23.202 -9.740 1.00 91.69 268 ASP A C 1
ATOM 2060 O O . ASP A 1 268 ? -4.940 -22.304 -9.786 1.00 91.69 268 ASP A O 1
ATOM 2064 N N . ARG A 1 269 ? -7.086 -22.951 -9.912 1.00 96.06 269 ARG A N 1
ATOM 2065 C CA . ARG A 1 269 ? -7.686 -21.623 -10.053 1.00 96.06 269 ARG A CA 1
ATOM 2066 C C . ARG A 1 269 ? -8.773 -21.410 -9.008 1.00 96.06 269 ARG A C 1
ATOM 2068 O O . ARG A 1 269 ? -9.494 -22.324 -8.614 1.00 96.06 269 ARG A O 1
ATOM 2075 N N . CYS A 1 270 ? -8.962 -20.160 -8.615 1.00 97.44 270 CYS A N 1
ATOM 2076 C CA . CYS A 1 270 ? -10.108 -19.755 -7.811 1.00 97.44 270 CYS A CA 1
ATOM 2077 C C . CYS A 1 270 ? -10.607 -18.382 -8.245 1.00 97.44 270 CYS A C 1
ATOM 2079 O O . CYS A 1 270 ? -9.832 -17.562 -8.748 1.00 97.44 270 CYS A O 1
ATOM 2081 N N . SER A 1 271 ? -11.888 -18.105 -8.010 1.00 97.38 271 SER A N 1
ATOM 2082 C CA . SER A 1 271 ? -12.379 -16.733 -8.063 1.00 97.38 271 SER A CA 1
ATOM 2083 C C . SER A 1 271 ? -12.235 -16.068 -6.697 1.00 97.38 271 SER A C 1
ATOM 2085 O O . SER A 1 271 ? -12.368 -16.722 -5.663 1.00 97.38 271 SER A O 1
ATOM 2087 N N . LEU A 1 272 ? -11.949 -14.769 -6.697 1.00 97.50 272 LEU A N 1
ATOM 2088 C CA . LEU A 1 272 ? -11.962 -13.923 -5.510 1.00 97.50 272 LEU A CA 1
ATOM 2089 C C . LEU A 1 272 ? -12.826 -12.698 -5.797 1.00 97.50 272 LEU A C 1
ATOM 2091 O O . LEU A 1 272 ? -12.495 -11.887 -6.664 1.00 97.50 272 LEU A O 1
ATOM 2095 N N . GLU A 1 273 ? -13.915 -12.557 -5.048 1.00 97.12 273 GLU A N 1
ATOM 2096 C CA . GLU A 1 273 ? -14.692 -11.325 -4.969 1.00 97.12 273 GLU A CA 1
ATOM 2097 C C . GLU A 1 273 ? -14.260 -10.538 -3.734 1.00 97.12 273 GLU A C 1
ATOM 2099 O O . GLU A 1 273 ? -14.337 -11.020 -2.605 1.00 97.12 273 GLU A O 1
ATOM 2104 N N . GLY A 1 274 ? -13.766 -9.325 -3.950 1.00 93.12 274 GLY A N 1
ATOM 2105 C CA . GLY A 1 274 ? -13.255 -8.468 -2.889 1.00 93.12 274 GLY A CA 1
ATOM 2106 C C . GLY A 1 274 ? -13.697 -7.029 -3.074 1.00 93.12 274 GLY A C 1
ATOM 2107 O O . GLY A 1 274 ? -14.164 -6.629 -4.143 1.00 93.12 274 GLY A O 1
ATOM 2108 N N . GLY A 1 275 ? -13.522 -6.229 -2.026 1.00 90.75 275 GLY A N 1
ATOM 2109 C CA . GLY A 1 275 ? -13.849 -4.815 -2.082 1.00 90.75 275 GLY A CA 1
ATOM 2110 C C . GLY A 1 275 ? -12.793 -3.909 -1.468 1.00 90.75 275 GLY A C 1
ATOM 2111 O O . GLY A 1 275 ? -11.880 -4.342 -0.765 1.00 90.75 275 GLY A O 1
ATOM 2112 N N . SER A 1 276 ? -12.885 -2.627 -1.811 1.00 89.50 276 SER A N 1
ATOM 2113 C CA . SER A 1 276 ? -12.024 -1.573 -1.285 1.00 89.50 276 SER A CA 1
ATOM 2114 C C . SER A 1 276 ? -12.709 -0.203 -1.362 1.00 89.50 276 SER A C 1
ATOM 2116 O O . SER A 1 276 ? -13.776 -0.047 -1.958 1.00 89.50 276 SER A O 1
ATOM 2118 N N . TRP A 1 277 ? -12.084 0.818 -0.772 1.00 87.25 277 TRP A N 1
ATOM 2119 C CA . TRP A 1 277 ? -12.552 2.210 -0.810 1.00 87.25 277 TRP A CA 1
ATOM 2120 C C . TRP A 1 277 ? -12.259 2.915 -2.148 1.00 87.25 277 TRP A C 1
ATOM 2122 O O . TRP A 1 277 ? -12.739 4.023 -2.375 1.00 87.25 277 TRP A O 1
ATOM 2132 N N . SER A 1 278 ? -11.445 2.311 -3.025 1.00 91.31 278 SER A N 1
ATOM 2133 C CA . SER A 1 278 ? -11.190 2.785 -4.393 1.00 91.31 278 SER A CA 1
ATOM 2134 C C . SER A 1 278 ? -10.780 1.635 -5.319 1.00 91.31 278 SER A C 1
ATOM 2136 O O . SER A 1 278 ? -10.189 0.654 -4.862 1.00 91.31 278 SER A O 1
ATOM 2138 N N . TRP A 1 279 ? -11.014 1.780 -6.627 1.00 96.00 279 TRP A N 1
ATOM 2139 C CA . TRP A 1 279 ? -10.633 0.770 -7.623 1.00 96.00 279 TRP A CA 1
ATOM 2140 C C . TRP A 1 279 ? -9.124 0.487 -7.660 1.00 96.00 279 TRP A C 1
ATOM 2142 O O . TRP A 1 279 ? -8.723 -0.670 -7.733 1.00 96.00 279 TRP A O 1
ATOM 2152 N N . ILE A 1 280 ? -8.279 1.517 -7.524 1.00 96.06 280 ILE A N 1
ATOM 2153 C CA . ILE A 1 280 ? -6.812 1.359 -7.488 1.00 96.06 280 ILE A CA 1
ATOM 2154 C C . ILE A 1 280 ? -6.365 0.574 -6.254 1.00 96.06 280 ILE A C 1
ATOM 2156 O O . ILE A 1 280 ? -5.496 -0.291 -6.354 1.00 96.06 280 ILE A O 1
ATOM 2160 N N . ALA A 1 281 ? -6.966 0.845 -5.092 1.00 92.56 281 ALA A N 1
ATOM 2161 C CA . ALA A 1 281 ? -6.664 0.104 -3.873 1.00 92.56 281 ALA A CA 1
ATOM 2162 C C . ALA A 1 281 ? -7.106 -1.364 -3.979 1.00 92.56 281 ALA A C 1
ATOM 2164 O O . ALA A 1 281 ? -6.375 -2.243 -3.525 1.00 92.56 281 ALA A O 1
ATOM 2165 N N . LEU A 1 282 ? -8.245 -1.642 -4.627 1.00 95.06 282 LEU A N 1
ATOM 2166 C CA . LEU A 1 282 ? -8.675 -3.011 -4.914 1.00 95.06 282 LEU A CA 1
ATOM 2167 C C . LEU A 1 282 ? -7.687 -3.724 -5.853 1.00 95.06 282 LEU A C 1
ATOM 2169 O O . LEU A 1 282 ? -7.220 -4.807 -5.516 1.00 95.06 282 LEU A O 1
ATOM 2173 N N . ALA A 1 283 ? -7.292 -3.102 -6.967 1.00 96.56 283 ALA A N 1
ATOM 2174 C CA . ALA A 1 283 ? -6.306 -3.670 -7.893 1.00 96.56 283 ALA A CA 1
ATOM 2175 C C . ALA A 1 283 ? -4.952 -3.954 -7.208 1.00 96.56 283 ALA A C 1
ATOM 2177 O O . ALA A 1 283 ? -4.387 -5.036 -7.354 1.00 96.56 283 ALA A O 1
ATOM 2178 N N . ALA A 1 284 ? -4.448 -3.020 -6.392 1.00 95.00 284 ALA A N 1
ATOM 2179 C CA . ALA A 1 284 ? -3.215 -3.210 -5.625 1.00 95.00 284 ALA A CA 1
ATOM 2180 C C . ALA A 1 284 ? -3.336 -4.333 -4.580 1.00 95.00 284 ALA A C 1
ATOM 2182 O O . ALA A 1 284 ? -2.426 -5.144 -4.430 1.00 95.00 284 ALA A O 1
ATOM 2183 N N . SER A 1 285 ? -4.474 -4.397 -3.882 1.00 93.62 285 SER A N 1
ATOM 2184 C CA . SER A 1 285 ? -4.809 -5.449 -2.918 1.00 93.62 285 SER A CA 1
ATOM 2185 C C . SER A 1 285 ? -4.793 -6.831 -3.575 1.00 93.62 285 SER A C 1
ATOM 2187 O O . SER A 1 285 ? -4.240 -7.757 -2.990 1.00 93.62 285 SER A O 1
ATOM 2189 N N . LEU A 1 286 ? -5.334 -6.958 -4.790 1.00 95.56 286 LEU A N 1
ATOM 2190 C CA . LEU A 1 286 ? -5.361 -8.203 -5.563 1.00 95.56 286 LEU A CA 1
ATOM 2191 C C . LEU A 1 286 ? -3.978 -8.591 -6.119 1.00 95.56 286 LEU A C 1
ATOM 2193 O O . LEU A 1 286 ? -3.634 -9.767 -6.115 1.00 95.56 286 LEU A O 1
ATOM 2197 N N . ASN A 1 287 ? -3.133 -7.629 -6.502 1.00 95.06 287 ASN A N 1
ATOM 2198 C CA . ASN A 1 287 ? -1.767 -7.916 -6.971 1.00 95.06 287 ASN A CA 1
ATOM 2199 C C . ASN A 1 287 ? -0.862 -8.582 -5.916 1.00 95.06 287 ASN A C 1
ATOM 2201 O O . ASN A 1 287 ? 0.163 -9.153 -6.277 1.00 95.06 287 ASN A O 1
ATOM 2205 N N . ARG A 1 288 ? -1.226 -8.565 -4.623 1.00 93.44 288 ARG A N 1
ATOM 2206 C CA . ARG A 1 288 ? -0.443 -9.231 -3.561 1.00 93.44 288 ARG A CA 1
ATOM 2207 C C . ARG A 1 288 ? -0.307 -10.742 -3.746 1.00 93.44 288 ARG A C 1
ATOM 2209 O O . ARG A 1 288 ? 0.546 -11.344 -3.106 1.00 93.44 288 ARG A O 1
ATOM 2216 N N . PHE A 1 289 ? -1.207 -11.348 -4.520 1.00 94.38 289 PHE A N 1
ATOM 2217 C CA . PHE A 1 289 ? -1.246 -12.792 -4.726 1.00 94.38 289 PHE A CA 1
ATOM 2218 C C . PHE A 1 289 ? -0.196 -13.279 -5.729 1.00 94.38 289 PHE A C 1
ATOM 2220 O O . PHE A 1 289 ? -0.070 -14.484 -5.891 1.00 94.38 289 PHE A O 1
ATOM 2227 N N . ASP A 1 290 ? 0.557 -12.371 -6.362 1.00 94.19 290 ASP A N 1
ATOM 2228 C CA . ASP A 1 290 ? 1.715 -12.700 -7.206 1.00 94.19 290 ASP A CA 1
ATOM 2229 C C . ASP A 1 290 ? 1.411 -13.762 -8.278 1.00 94.19 290 ASP A C 1
ATOM 2231 O O . ASP A 1 290 ? 2.110 -14.755 -8.459 1.00 94.19 290 ASP A O 1
ATOM 2235 N N . THR A 1 291 ? 0.287 -13.579 -8.967 1.00 95.12 291 THR A N 1
ATOM 2236 C CA . THR A 1 291 ? -0.170 -14.464 -10.038 1.00 95.12 291 THR A CA 1
ATOM 2237 C C . THR A 1 291 ? -0.831 -13.640 -11.136 1.00 95.12 291 THR A C 1
ATOM 2239 O O . THR A 1 291 ? -1.159 -12.467 -10.933 1.00 95.12 291 THR A O 1
ATOM 2242 N N . ALA A 1 292 ? -1.036 -14.241 -12.308 1.00 93.38 292 ALA A N 1
ATOM 2243 C CA . ALA A 1 292 ? -1.870 -13.636 -13.336 1.00 93.38 292 ALA A CA 1
ATOM 2244 C C . ALA A 1 292 ? -3.300 -13.441 -12.800 1.00 93.38 292 ALA A C 1
ATOM 2246 O O . ALA A 1 292 ? -3.804 -14.248 -12.014 1.00 93.38 292 ALA A O 1
ATOM 2247 N N . ILE A 1 293 ? -3.945 -12.348 -13.206 1.00 96.38 293 ILE A N 1
ATOM 2248 C CA . ILE A 1 293 ? -5.275 -11.971 -12.725 1.00 96.38 293 ILE A CA 1
ATOM 2249 C C . ILE A 1 293 ? -6.170 -11.695 -13.927 1.00 96.38 293 ILE A C 1
ATOM 2251 O O . ILE A 1 293 ? -5.882 -10.805 -14.727 1.00 96.38 293 ILE A O 1
ATOM 2255 N N . GLU A 1 294 ? -7.280 -12.423 -14.026 1.00 96.69 294 GLU A N 1
ATOM 2256 C CA . GLU A 1 294 ? -8.331 -12.155 -15.010 1.00 96.69 294 GLU A CA 1
ATOM 2257 C C . GLU A 1 294 ? -9.466 -11.390 -14.319 1.00 96.69 294 GLU A C 1
ATOM 2259 O O . GLU A 1 294 ? -10.064 -11.879 -13.359 1.00 96.69 294 GLU A O 1
ATOM 2264 N N . VAL A 1 295 ? -9.779 -10.175 -14.779 1.00 96.94 295 VAL A N 1
ATOM 2265 C CA . VAL A 1 295 ? -10.891 -9.390 -14.221 1.00 96.94 295 VAL A CA 1
ATOM 2266 C C . VAL A 1 295 ? -12.207 -9.862 -14.829 1.00 96.94 295 VAL A C 1
ATOM 2268 O O . VAL A 1 295 ? -12.383 -9.773 -16.041 1.00 96.94 295 VAL A O 1
ATOM 2271 N N . LEU A 1 296 ? -13.147 -10.312 -13.993 1.00 95.94 296 LEU A N 1
ATOM 2272 C CA . LEU A 1 296 ? -14.497 -10.670 -14.439 1.00 95.94 296 LEU A CA 1
ATOM 2273 C C . LEU A 1 296 ? -15.406 -9.442 -14.472 1.00 95.94 296 LEU A C 1
ATOM 2275 O O . LEU A 1 296 ? -16.056 -9.175 -15.479 1.00 95.94 296 LEU A O 1
ATOM 2279 N N . HIS A 1 297 ? -15.445 -8.680 -13.379 1.00 91.69 297 HIS A N 1
ATOM 2280 C CA . HIS A 1 297 ? -16.189 -7.425 -13.300 1.00 91.69 297 HIS A CA 1
ATOM 2281 C C . HIS A 1 297 ? -15.742 -6.567 -12.104 1.00 91.69 297 HIS A C 1
ATOM 2283 O O . HIS A 1 297 ? -15.197 -7.095 -11.132 1.00 91.69 297 HIS A O 1
ATOM 2289 N N . PRO A 1 298 ? -16.039 -5.258 -12.119 1.00 96.69 298 PRO A N 1
ATOM 2290 C CA . PRO A 1 298 ? -16.549 -4.492 -13.258 1.00 96.69 298 PRO A CA 1
ATOM 2291 C C . PRO A 1 298 ? -15.403 -3.917 -14.116 1.00 96.69 298 PRO A C 1
ATOM 2293 O O . PRO A 1 298 ? -14.225 -4.085 -13.794 1.00 96.69 298 PRO A O 1
ATOM 2296 N N . ALA A 1 299 ? -15.729 -3.254 -15.229 1.00 95.19 299 ALA A N 1
ATOM 2297 C CA . ALA A 1 299 ? -14.733 -2.722 -16.170 1.00 95.19 299 ALA A CA 1
ATOM 2298 C C . ALA A 1 299 ? -13.814 -1.660 -15.532 1.00 95.19 299 ALA A C 1
ATOM 2300 O O . ALA A 1 299 ? -12.647 -1.528 -15.901 1.00 95.19 299 ALA A O 1
ATOM 2301 N N . GLU A 1 300 ? -14.310 -0.946 -14.523 1.00 96.75 300 GLU A N 1
ATOM 2302 C CA . GLU A 1 300 ? -13.563 0.024 -13.727 1.00 96.75 300 GLU A CA 1
ATOM 2303 C C . GLU A 1 300 ? -12.386 -0.622 -12.986 1.00 96.75 300 GLU A C 1
ATOM 2305 O O . GLU A 1 300 ? -11.335 0.006 -12.841 1.00 96.75 300 GLU A O 1
ATOM 2310 N N . LEU A 1 301 ? -12.520 -1.886 -12.562 1.00 97.56 301 LEU A N 1
ATOM 2311 C CA . LEU A 1 301 ? -11.416 -2.624 -11.950 1.00 97.56 301 LEU A CA 1
ATOM 2312 C C . LEU A 1 301 ? -10.320 -2.923 -12.982 1.00 97.56 301 LEU A C 1
ATOM 2314 O O . LEU A 1 301 ? -9.141 -2.726 -12.693 1.00 97.56 301 LEU A O 1
ATOM 2318 N N . ALA A 1 302 ? -10.690 -3.323 -14.202 1.00 96.19 302 ALA A N 1
ATOM 2319 C CA . ALA A 1 302 ? -9.727 -3.537 -15.283 1.00 96.19 302 ALA A CA 1
ATOM 2320 C C . ALA A 1 302 ? -8.990 -2.237 -15.655 1.00 96.19 302 ALA A C 1
ATOM 2322 O O . ALA A 1 302 ? -7.765 -2.232 -15.793 1.00 96.19 302 ALA A O 1
ATOM 2323 N N . ALA A 1 303 ? -9.710 -1.112 -15.730 1.00 96.75 303 ALA A N 1
ATOM 2324 C CA . ALA A 1 303 ? -9.105 0.201 -15.947 1.00 96.75 303 ALA A CA 1
ATOM 2325 C C . ALA A 1 303 ? -8.107 0.567 -14.831 1.00 96.75 303 ALA A C 1
ATOM 2327 O O . ALA A 1 303 ? -7.014 1.067 -15.110 1.00 96.75 303 ALA A O 1
ATOM 2328 N N . ALA A 1 304 ? -8.438 0.254 -13.575 1.00 97.38 304 ALA A N 1
ATOM 2329 C CA . ALA A 1 304 ? -7.559 0.490 -12.435 1.00 97.38 304 ALA A CA 1
ATOM 2330 C C . ALA A 1 304 ? -6.269 -0.350 -12.475 1.00 97.38 304 ALA A C 1
ATOM 2332 O O . ALA A 1 304 ? -5.207 0.165 -12.123 1.00 97.38 304 ALA A O 1
ATOM 2333 N N . PHE A 1 305 ? -6.318 -1.602 -12.949 1.00 97.38 305 PHE A N 1
ATOM 2334 C CA . PHE A 1 305 ? -5.101 -2.384 -13.213 1.00 97.38 305 PHE A CA 1
ATOM 2335 C C . PHE A 1 305 ? -4.207 -1.707 -14.260 1.00 97.38 305 PHE A C 1
ATOM 2337 O O . PHE A 1 305 ? -2.996 -1.610 -14.051 1.00 97.38 305 PHE A O 1
ATOM 2344 N N . GLY A 1 306 ? -4.790 -1.184 -15.345 1.00 95.12 306 GLY A N 1
ATOM 2345 C CA . GLY A 1 306 ? -4.051 -0.449 -16.376 1.00 95.12 306 GLY A CA 1
ATOM 2346 C C . GLY A 1 306 ? -3.365 0.812 -15.839 1.00 95.12 306 GLY A C 1
ATOM 2347 O O . GLY A 1 306 ? -2.182 1.045 -16.097 1.00 95.12 306 GLY A O 1
ATOM 2348 N N . GLU A 1 307 ? -4.071 1.601 -15.027 1.00 96.25 307 GLU A N 1
ATOM 2349 C CA . GLU A 1 307 ? -3.499 2.793 -14.395 1.00 96.25 307 GLU A CA 1
ATOM 2350 C C . GLU A 1 307 ? -2.383 2.439 -13.397 1.00 96.25 307 GLU A C 1
ATOM 2352 O O . GLU A 1 307 ? -1.323 3.074 -13.389 1.00 96.25 307 GLU A O 1
ATOM 2357 N N . LEU A 1 308 ? -2.585 1.405 -12.575 1.00 96.19 308 LEU A N 1
ATOM 2358 C CA . LEU A 1 308 ? -1.578 0.939 -11.623 1.00 96.19 308 LEU A CA 1
ATOM 2359 C C . LEU A 1 308 ? -0.317 0.431 -12.340 1.00 96.19 308 LEU A C 1
ATOM 2361 O O . LEU A 1 308 ? 0.795 0.760 -11.923 1.00 96.19 308 LEU A O 1
ATOM 2365 N N . ALA A 1 309 ? -0.473 -0.292 -13.452 1.00 94.00 309 ALA A N 1
ATOM 2366 C CA . ALA A 1 309 ? 0.642 -0.734 -14.286 1.00 94.00 309 ALA A CA 1
ATOM 2367 C C . ALA A 1 309 ? 1.451 0.453 -14.838 1.00 94.00 309 ALA A C 1
ATOM 2369 O O . ALA A 1 309 ? 2.681 0.459 -14.745 1.00 94.00 309 ALA A O 1
ATOM 2370 N N . ALA A 1 310 ? 0.784 1.498 -15.341 1.00 89.44 310 ALA A N 1
ATOM 2371 C CA . ALA A 1 310 ? 1.451 2.698 -15.851 1.00 89.44 310 ALA A CA 1
ATOM 2372 C C . ALA A 1 310 ? 2.249 3.443 -14.762 1.00 89.44 310 ALA A C 1
ATOM 2374 O O . ALA A 1 310 ? 3.378 3.894 -15.000 1.00 89.44 310 ALA A O 1
ATOM 2375 N N . ARG A 1 311 ? 1.693 3.542 -13.547 1.00 91.00 311 ARG A N 1
ATOM 2376 C CA . ARG A 1 311 ? 2.380 4.137 -12.388 1.00 91.00 311 ARG A CA 1
ATOM 2377 C C . ARG A 1 311 ? 3.613 3.322 -12.000 1.00 91.00 311 ARG A C 1
ATOM 2379 O O . ARG A 1 311 ? 4.703 3.886 -11.919 1.00 91.00 311 ARG A O 1
ATOM 2386 N N . ASN A 1 312 ? 3.470 2.004 -11.873 1.00 89.31 312 ASN A N 1
ATOM 2387 C CA . ASN A 1 312 ? 4.575 1.107 -11.527 1.00 89.31 312 ASN A CA 1
ATOM 2388 C C . ASN A 1 312 ? 5.696 1.145 -12.579 1.00 89.31 312 ASN A C 1
ATOM 2390 O O . ASN A 1 312 ? 6.872 1.239 -12.227 1.00 89.31 312 ASN A O 1
ATOM 2394 N N . ALA A 1 313 ? 5.348 1.171 -13.869 1.00 82.62 313 ALA A N 1
ATOM 2395 C CA . ALA A 1 313 ? 6.315 1.317 -14.957 1.00 82.62 313 ALA A CA 1
ATOM 2396 C C . ALA A 1 313 ? 7.060 2.662 -14.908 1.00 82.62 313 ALA A C 1
ATOM 2398 O O . ALA A 1 313 ? 8.216 2.764 -15.317 1.00 82.62 313 ALA A O 1
ATOM 2399 N N . THR A 1 314 ? 6.412 3.721 -14.426 1.00 77.69 314 THR A N 1
ATOM 2400 C CA . THR A 1 314 ? 7.047 5.034 -14.244 1.00 77.69 314 THR A CA 1
ATOM 2401 C C . THR A 1 314 ? 8.021 5.013 -13.067 1.00 77.69 314 THR A C 1
ATOM 2403 O O . THR A 1 314 ? 9.165 5.437 -13.223 1.00 77.69 314 THR A O 1
ATOM 2406 N N . THR A 1 315 ? 7.627 4.430 -11.932 1.00 78.88 315 THR A N 1
ATOM 2407 C CA . THR A 1 315 ? 8.511 4.243 -10.771 1.00 78.88 315 THR A CA 1
ATOM 2408 C C . THR A 1 315 ? 9.752 3.424 -11.132 1.00 78.88 315 THR A C 1
ATOM 2410 O O . THR A 1 315 ? 10.869 3.867 -10.868 1.00 78.88 315 THR A O 1
ATOM 2413 N N . ALA A 1 316 ? 9.584 2.296 -11.829 1.00 72.50 316 ALA A N 1
ATOM 2414 C CA . ALA A 1 316 ? 10.694 1.440 -12.258 1.00 72.50 316 ALA A CA 1
ATOM 2415 C C . ALA A 1 316 ? 11.671 2.136 -13.227 1.00 72.50 316 ALA A C 1
ATOM 2417 O O . ALA A 1 316 ? 12.858 1.814 -13.264 1.00 72.50 316 ALA A O 1
ATOM 2418 N N . ARG A 1 317 ? 11.191 3.104 -14.020 1.00 63.97 317 ARG A N 1
ATOM 2419 C CA . ARG A 1 317 ? 12.043 3.922 -14.898 1.00 63.97 317 ARG A CA 1
ATOM 2420 C C . ARG A 1 317 ? 12.792 5.005 -14.126 1.00 63.97 317 ARG A C 1
ATOM 2422 O O . ARG A 1 317 ? 13.960 5.241 -14.414 1.00 63.97 317 ARG A O 1
ATOM 2429 N N . SER A 1 318 ? 12.157 5.621 -13.127 1.00 57.78 318 SER A N 1
ATOM 2430 C CA . SER A 1 318 ? 12.799 6.651 -12.297 1.00 57.78 318 SER A CA 1
ATOM 2431 C C . SER A 1 318 ? 13.981 6.113 -11.483 1.00 57.78 318 SER A C 1
ATOM 2433 O O . SER A 1 318 ? 14.977 6.810 -11.327 1.00 57.78 318 SER A O 1
ATOM 2435 N N . SER A 1 319 ? 13.939 4.845 -11.056 1.00 54.22 319 SER A N 1
ATOM 2436 C CA . SER A 1 319 ? 15.060 4.199 -10.361 1.00 54.22 319 SER A CA 1
ATOM 2437 C C . SER A 1 319 ? 16.236 3.829 -11.274 1.00 54.22 319 SER A C 1
ATOM 2439 O O . SER A 1 319 ? 17.297 3.483 -10.768 1.00 54.22 319 SER A O 1
ATOM 2441 N N . ARG A 1 320 ? 16.074 3.895 -12.606 1.00 54.03 320 ARG A N 1
ATOM 2442 C CA . ARG A 1 320 ? 17.140 3.646 -13.598 1.00 54.03 320 ARG A CA 1
ATOM 2443 C C . ARG A 1 320 ? 17.812 4.929 -14.111 1.00 54.03 320 ARG A C 1
ATOM 2445 O O . ARG A 1 320 ? 18.737 4.836 -14.909 1.00 54.03 320 ARG A O 1
ATOM 2452 N N . GLN A 1 321 ? 17.376 6.120 -13.683 1.00 51.66 321 GLN A N 1
ATOM 2453 C CA . GLN A 1 321 ? 17.933 7.405 -14.136 1.00 51.66 321 GLN A CA 1
ATOM 2454 C C . GLN A 1 321 ? 19.225 7.810 -13.402 1.00 51.66 321 GLN A C 1
ATOM 2456 O O . GLN A 1 321 ? 19.321 8.878 -12.803 1.00 51.66 321 GLN A O 1
ATOM 2461 N N . GLN A 1 322 ? 20.266 6.995 -13.522 1.00 66.38 322 GLN A N 1
ATOM 2462 C CA . GLN A 1 322 ? 21.589 7.555 -13.784 1.00 66.38 322 GLN A CA 1
ATOM 2463 C C . GLN A 1 322 ? 21.980 7.024 -15.157 1.00 66.38 322 GLN A C 1
ATOM 2465 O O . GLN A 1 322 ? 22.245 5.834 -15.308 1.00 66.38 322 GLN A O 1
ATOM 2470 N N . GLY A 1 323 ? 21.916 7.887 -16.178 1.00 79.25 323 GLY A N 1
ATOM 2471 C CA . GLY A 1 323 ? 22.434 7.537 -17.498 1.00 79.25 323 GLY A CA 1
ATOM 2472 C C . GLY A 1 323 ? 23.885 7.071 -17.371 1.00 79.25 323 GLY A C 1
ATOM 2473 O O . GLY A 1 323 ? 24.586 7.462 -16.440 1.00 79.25 323 GLY A O 1
ATOM 2474 N N . VAL A 1 324 ? 24.334 6.220 -18.286 1.00 91.25 324 VAL A N 1
ATOM 2475 C CA . VAL A 1 324 ? 25.735 5.790 -18.373 1.00 91.25 324 VAL A CA 1
ATOM 2476 C C . VAL A 1 324 ? 26.306 6.234 -19.715 1.00 91.25 324 VAL A C 1
ATOM 2478 O O . VAL A 1 324 ? 25.611 6.200 -20.734 1.00 91.25 324 VAL A O 1
ATOM 2481 N N . LEU A 1 325 ? 27.561 6.679 -19.721 1.00 95.94 325 LEU A N 1
ATOM 2482 C CA . LEU A 1 325 ? 28.317 6.916 -20.944 1.00 95.94 325 LEU A CA 1
ATOM 2483 C C . LEU A 1 325 ? 29.060 5.628 -21.303 1.00 95.94 325 LEU A C 1
ATOM 2485 O O . LEU A 1 325 ? 29.989 5.219 -20.606 1.00 95.94 325 LEU A O 1
ATOM 2489 N N . VAL A 1 326 ? 28.645 4.984 -22.388 1.00 96.62 326 VAL A N 1
ATOM 2490 C CA . VAL A 1 326 ? 29.254 3.756 -22.903 1.00 96.62 326 VAL A CA 1
ATOM 2491 C C . VAL A 1 326 ? 30.038 4.093 -24.160 1.00 96.62 326 VAL A C 1
ATOM 2493 O O . VAL A 1 326 ? 29.492 4.670 -25.093 1.00 96.62 326 VAL A O 1
ATOM 2496 N N . VAL A 1 327 ? 31.314 3.724 -24.205 1.00 97.50 327 VAL A N 1
ATOM 2497 C CA . VAL A 1 327 ? 32.183 3.986 -25.354 1.00 97.50 327 VAL A CA 1
ATOM 2498 C C . VAL A 1 327 ? 32.698 2.667 -25.913 1.00 97.50 327 VAL A C 1
ATOM 2500 O O . VAL A 1 327 ? 33.496 1.974 -25.279 1.00 97.50 327 VAL A O 1
ATOM 2503 N N . ILE A 1 328 ? 32.252 2.332 -27.120 1.00 97.25 328 ILE A N 1
ATOM 2504 C CA . ILE A 1 328 ? 32.656 1.143 -27.868 1.00 97.25 328 ILE A CA 1
ATOM 2505 C C . ILE A 1 328 ? 33.828 1.526 -28.774 1.00 97.25 328 ILE A C 1
ATOM 2507 O O . ILE A 1 328 ? 33.703 2.331 -29.696 1.00 97.25 328 ILE A O 1
ATOM 2511 N N . SER A 1 329 ? 34.989 0.951 -28.473 1.00 95.75 329 SER A N 1
ATOM 2512 C CA . SER A 1 329 ? 36.293 1.270 -29.060 1.00 95.75 329 SER A CA 1
ATOM 2513 C C . SER A 1 329 ? 36.905 0.073 -29.781 1.00 95.75 329 SER A C 1
ATOM 2515 O O . SER A 1 329 ? 36.438 -1.050 -29.622 1.00 95.75 329 SER A O 1
ATOM 2517 N N . GLY A 1 330 ? 37.947 0.298 -30.584 1.00 92.31 330 GLY A N 1
ATOM 2518 C CA . GLY A 1 330 ? 38.617 -0.755 -31.358 1.00 92.31 330 GLY A CA 1
ATOM 2519 C C . GLY A 1 330 ? 38.969 -0.325 -32.783 1.00 92.31 330 GLY A C 1
ATOM 2520 O O . GLY A 1 330 ? 38.507 0.707 -33.286 1.00 92.31 330 GLY A O 1
ATOM 2521 N N . LEU A 1 331 ? 39.778 -1.126 -33.473 1.00 90.75 331 LEU A N 1
ATOM 2522 C CA . LEU A 1 331 ? 40.230 -0.811 -34.832 1.00 90.75 331 LEU A CA 1
ATOM 2523 C C . LEU A 1 331 ? 39.059 -0.744 -35.832 1.00 90.75 331 LEU A C 1
ATOM 2525 O O . LEU A 1 331 ? 37.990 -1.320 -35.602 1.00 90.75 331 LEU A O 1
ATOM 2529 N N . PRO A 1 332 ? 39.175 -0.009 -36.950 1.00 89.12 332 PRO A N 1
ATOM 2530 C CA . PRO A 1 332 ? 38.167 -0.087 -38.007 1.00 89.12 332 PRO A CA 1
ATOM 2531 C C . PRO A 1 332 ? 37.994 -1.542 -38.480 1.00 89.12 332 PRO A C 1
ATOM 2533 O O . PRO A 1 332 ? 38.964 -2.289 -38.522 1.00 89.12 332 PRO A O 1
ATOM 2536 N N . GLY A 1 333 ? 36.765 -1.967 -38.797 1.00 85.12 333 GLY A N 1
ATOM 2537 C CA . GLY A 1 333 ? 36.468 -3.337 -39.259 1.00 85.12 333 GLY A CA 1
ATOM 2538 C C . GLY A 1 333 ? 36.133 -4.375 -38.177 1.00 85.12 333 GLY A C 1
ATOM 2539 O O . GLY A 1 333 ? 35.608 -5.432 -38.512 1.00 85.12 333 GLY A O 1
ATOM 2540 N N . VAL A 1 334 ? 36.325 -4.074 -36.886 1.00 90.06 334 VAL A N 1
ATOM 2541 C CA . VAL A 1 334 ? 35.985 -5.010 -35.785 1.00 90.06 334 VAL A CA 1
ATOM 2542 C C . VAL A 1 334 ? 34.486 -5.059 -35.437 1.00 90.06 334 VAL A C 1
ATOM 2544 O O . VAL A 1 334 ? 34.085 -5.816 -34.567 1.00 90.06 334 VAL A O 1
ATOM 2547 N N . GLY A 1 335 ? 33.637 -4.262 -36.098 1.00 89.25 335 GLY A N 1
ATOM 2548 C CA . GLY A 1 335 ? 32.177 -4.290 -35.896 1.00 89.25 335 GLY A CA 1
ATOM 2549 C C . GLY A 1 335 ? 31.607 -3.289 -34.881 1.00 89.25 335 GLY A C 1
ATOM 2550 O O . GLY A 1 335 ? 30.429 -3.383 -34.555 1.00 89.25 335 GLY A O 1
ATOM 2551 N N . LYS A 1 336 ? 32.395 -2.304 -34.421 1.00 93.38 336 LYS A N 1
ATOM 2552 C CA . LYS A 1 336 ? 31.976 -1.294 -33.421 1.00 93.38 336 LYS A CA 1
ATOM 2553 C C . LYS A 1 336 ? 30.611 -0.671 -33.687 1.00 93.38 336 LYS A C 1
ATOM 2555 O O . LYS A 1 336 ? 29.770 -0.697 -32.803 1.00 93.38 336 LYS A O 1
ATOM 2560 N N . SER A 1 337 ? 30.395 -0.138 -34.889 1.00 91.69 337 SER A N 1
ATOM 2561 C CA . SER A 1 337 ? 29.174 0.602 -35.213 1.00 91.69 337 SER A CA 1
ATOM 2562 C C . SER A 1 337 ? 27.938 -0.300 -35.198 1.00 91.69 337 SER A C 1
ATOM 2564 O O . SER A 1 337 ? 26.908 0.106 -34.681 1.00 91.69 337 SER A O 1
ATOM 2566 N N . ALA A 1 338 ? 28.057 -1.549 -35.666 1.00 93.00 338 ALA A N 1
ATOM 2567 C CA . ALA A 1 338 ? 26.965 -2.522 -35.604 1.00 93.00 338 ALA A CA 1
ATOM 2568 C C . ALA A 1 338 ? 26.645 -2.929 -34.156 1.00 93.00 338 ALA A C 1
ATOM 2570 O O . ALA A 1 338 ? 25.482 -3.002 -33.773 1.00 93.00 338 ALA A O 1
ATOM 2571 N N . 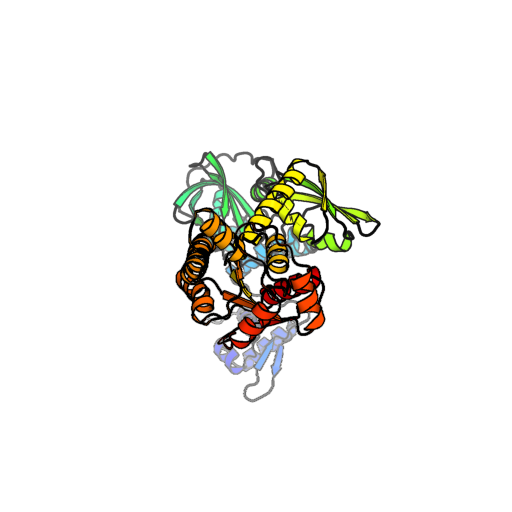VAL A 1 339 ? 27.676 -3.163 -33.336 1.00 95.38 339 VAL A N 1
ATOM 2572 C CA . VAL A 1 339 ? 27.505 -3.475 -31.908 1.00 95.38 339 VAL A CA 1
ATOM 2573 C C . VAL A 1 339 ? 26.903 -2.288 -31.158 1.00 95.38 339 VAL A C 1
ATOM 2575 O O . VAL A 1 339 ? 26.009 -2.479 -30.342 1.00 95.38 339 VAL A O 1
ATOM 2578 N N . ALA A 1 340 ? 27.356 -1.067 -31.439 1.00 95.50 340 ALA A N 1
ATOM 2579 C CA . ALA A 1 340 ? 26.845 0.145 -30.813 1.00 95.50 340 ALA A CA 1
ATOM 2580 C C . ALA A 1 340 ? 25.376 0.403 -31.149 1.00 95.50 340 ALA A C 1
ATOM 2582 O O . ALA A 1 340 ? 24.606 0.687 -30.234 1.00 95.50 340 ALA A O 1
ATOM 2583 N N . ASP A 1 341 ? 24.988 0.233 -32.414 1.00 94.75 341 ASP A N 1
ATOM 2584 C CA . ASP A 1 341 ? 23.596 0.338 -32.855 1.00 94.75 341 ASP A CA 1
ATOM 2585 C C . ASP A 1 341 ? 22.711 -0.706 -32.158 1.00 94.75 341 ASP A C 1
ATOM 2587 O O . ASP A 1 341 ? 21.690 -0.372 -31.557 1.00 94.75 341 ASP A O 1
ATOM 2591 N N . GLU A 1 342 ? 23.150 -1.967 -32.115 1.00 94.88 342 GLU A N 1
ATOM 2592 C CA . GLU A 1 342 ? 22.374 -3.035 -31.481 1.00 94.88 342 GLU A CA 1
ATOM 2593 C C . GLU A 1 342 ? 22.224 -2.832 -29.964 1.00 94.88 342 GLU A C 1
ATOM 2595 O O . GLU A 1 342 ? 21.123 -2.960 -29.422 1.00 94.88 342 GLU A O 1
ATOM 2600 N N . VAL A 1 343 ? 23.298 -2.451 -29.262 1.00 94.31 343 VAL A N 1
ATOM 2601 C CA . VAL A 1 343 ? 23.229 -2.139 -27.824 1.00 94.31 343 VAL A CA 1
ATOM 2602 C C . VAL A 1 343 ? 22.357 -0.899 -27.585 1.00 94.31 343 VAL A C 1
ATOM 2604 O O . VAL A 1 343 ? 21.575 -0.880 -26.631 1.00 94.31 343 VAL A O 1
ATOM 2607 N N . ALA A 1 344 ? 22.424 0.116 -28.454 1.00 94.56 344 ALA A N 1
ATOM 2608 C CA . ALA A 1 344 ? 21.600 1.319 -28.334 1.00 94.56 344 ALA A CA 1
ATOM 2609 C C . ALA A 1 344 ? 20.118 0.996 -28.503 1.00 94.56 344 ALA A C 1
ATOM 2611 O O . ALA A 1 344 ? 19.296 1.424 -27.690 1.00 94.56 344 ALA A O 1
ATOM 2612 N N . ARG A 1 345 ? 19.791 0.173 -29.501 1.00 92.88 345 ARG A N 1
ATOM 2613 C CA . ARG A 1 345 ? 18.442 -0.323 -29.763 1.00 92.88 345 ARG A CA 1
ATOM 2614 C C . ARG A 1 345 ? 17.889 -1.112 -28.578 1.00 92.88 345 ARG A C 1
ATOM 2616 O O . ARG A 1 345 ? 16.741 -0.895 -28.195 1.00 92.88 345 ARG A O 1
ATOM 2623 N N . MET A 1 346 ? 18.688 -1.996 -27.976 1.00 88.75 346 MET A N 1
ATOM 2624 C CA . MET A 1 346 ? 18.265 -2.793 -26.818 1.00 88.75 346 MET A CA 1
ATOM 2625 C C . MET A 1 346 ? 18.051 -1.944 -25.553 1.00 88.75 346 MET A C 1
ATOM 2627 O O . MET A 1 346 ? 17.114 -2.204 -24.800 1.00 88.75 346 MET A O 1
ATOM 2631 N N . LEU A 1 347 ? 18.880 -0.918 -25.323 1.00 87.88 347 LEU A N 1
ATOM 2632 C CA . LEU A 1 347 ? 18.769 -0.029 -24.155 1.00 87.88 347 LEU A CA 1
ATOM 2633 C C . LEU A 1 347 ? 17.796 1.144 -24.345 1.00 87.88 347 LEU A C 1
ATOM 2635 O O . LEU A 1 347 ? 17.488 1.836 -23.373 1.00 87.88 347 LEU A O 1
ATOM 2639 N N . GLY A 1 348 ? 17.351 1.417 -25.575 1.00 90.81 348 GLY A N 1
ATOM 2640 C CA . GLY A 1 348 ? 16.703 2.689 -25.912 1.00 90.81 348 GLY A CA 1
ATOM 2641 C C . GLY A 1 348 ? 17.632 3.891 -25.681 1.00 90.81 348 GLY A C 1
ATOM 2642 O O . GLY A 1 348 ? 17.177 4.951 -25.248 1.00 90.81 348 GLY A O 1
ATOM 2643 N N . ALA A 1 349 ? 18.938 3.703 -25.894 1.00 93.75 349 ALA A N 1
ATOM 2644 C CA . ALA A 1 349 ? 19.975 4.702 -25.656 1.00 93.75 349 ALA A CA 1
ATOM 2645 C C . ALA A 1 349 ? 20.213 5.596 -26.883 1.00 93.75 349 ALA A C 1
ATOM 2647 O O . ALA A 1 349 ? 19.833 5.269 -28.006 1.00 93.75 349 ALA A O 1
ATOM 2648 N N . VAL A 1 350 ? 20.876 6.732 -26.667 1.00 96.62 350 VAL A N 1
ATOM 2649 C CA . VAL A 1 350 ? 21.300 7.627 -27.752 1.00 96.62 350 VAL A CA 1
ATOM 2650 C C . VAL A 1 350 ? 22.607 7.108 -28.337 1.00 96.62 350 VAL A C 1
ATOM 2652 O O . VAL A 1 350 ? 23.597 7.019 -27.616 1.00 96.62 350 VAL A O 1
ATOM 2655 N N . HIS A 1 351 ? 22.625 6.799 -29.631 1.00 97.50 351 HIS A N 1
ATOM 2656 C CA . HIS A 1 351 ? 23.830 6.386 -30.352 1.00 97.50 351 HIS A CA 1
ATOM 2657 C C . HIS A 1 351 ? 24.479 7.582 -31.058 1.00 97.50 351 HIS A C 1
ATOM 2659 O O . HIS A 1 351 ? 23.810 8.301 -31.799 1.00 97.50 351 HIS A O 1
ATOM 2665 N N . LEU A 1 352 ? 25.772 7.811 -30.817 1.00 97.19 352 LEU A N 1
ATOM 2666 C CA . LEU A 1 352 ? 26.569 8.857 -31.457 1.00 97.19 352 LEU A CA 1
ATOM 2667 C C . LEU A 1 352 ? 27.838 8.257 -32.078 1.00 97.19 352 LEU A C 1
ATOM 2669 O O . LEU A 1 352 ? 28.732 7.812 -31.360 1.00 97.19 352 LEU A O 1
ATOM 2673 N N . SER A 1 353 ? 27.939 8.294 -33.406 1.00 95.19 353 SER A N 1
ATOM 2674 C CA . SER A 1 353 ? 29.105 7.790 -34.140 1.00 95.19 353 SER A CA 1
ATOM 2675 C C . SER A 1 353 ? 30.037 8.917 -34.565 1.00 95.19 353 SER A C 1
ATOM 2677 O O . SER A 1 353 ? 29.582 9.913 -35.134 1.00 95.19 353 SER A O 1
ATOM 2679 N N . ILE A 1 354 ? 31.344 8.746 -34.328 1.00 95.25 354 ILE A N 1
ATOM 2680 C CA . ILE A 1 354 ? 32.363 9.684 -34.826 1.00 95.25 354 ILE A CA 1
ATOM 2681 C C . ILE A 1 354 ? 32.350 9.731 -36.354 1.00 95.25 354 ILE A C 1
ATOM 2683 O O . ILE A 1 354 ? 32.336 10.824 -36.913 1.00 95.25 354 ILE A O 1
ATOM 2687 N N . ASP A 1 355 ? 32.295 8.570 -37.015 1.00 91.88 355 ASP A N 1
ATOM 2688 C CA . ASP A 1 355 ? 32.346 8.470 -38.480 1.00 91.88 355 ASP A CA 1
ATOM 2689 C C . ASP A 1 355 ? 31.186 9.254 -39.127 1.00 91.88 355 ASP A C 1
ATOM 2691 O O . ASP A 1 355 ? 31.389 9.969 -40.105 1.00 91.88 355 ASP A O 1
ATOM 2695 N N . SER A 1 356 ? 29.977 9.176 -38.553 1.00 92.50 356 SER A N 1
ATOM 2696 C CA . SER A 1 356 ? 28.799 9.902 -39.056 1.00 92.50 356 SER A CA 1
ATOM 2697 C C . SER A 1 356 ? 28.925 11.420 -38.918 1.00 92.50 356 SER A C 1
ATOM 2699 O O . SER A 1 356 ? 28.449 12.163 -39.775 1.00 92.50 356 SER A O 1
ATOM 2701 N N . VAL A 1 357 ? 29.548 11.902 -37.838 1.00 94.56 357 VAL A N 1
ATOM 2702 C CA . VAL A 1 357 ? 29.773 13.341 -37.639 1.00 94.56 357 VAL A CA 1
ATOM 2703 C C . VAL A 1 357 ? 30.923 13.837 -38.509 1.00 94.56 357 VAL A C 1
ATOM 2705 O O . VAL A 1 357 ? 30.813 14.912 -39.093 1.00 94.56 357 VAL A O 1
ATOM 2708 N N . GLU A 1 358 ? 31.997 13.060 -38.648 1.00 94.38 358 GLU A N 1
ATOM 2709 C CA . GLU A 1 358 ? 33.107 13.379 -39.547 1.00 94.38 358 GLU A CA 1
ATOM 2710 C C . GLU A 1 358 ? 32.635 13.471 -41.006 1.00 94.38 358 GLU A C 1
ATOM 2712 O O . GLU A 1 358 ? 32.943 14.453 -41.679 1.00 94.38 358 GLU A O 1
ATOM 2717 N N . GLU A 1 359 ? 31.800 12.533 -41.463 1.00 93.50 359 GLU A N 1
ATOM 2718 C CA . GLU A 1 359 ? 31.151 12.585 -42.781 1.00 93.50 359 GLU A CA 1
ATOM 2719 C C . GLU A 1 359 ? 30.391 13.899 -42.994 1.00 93.50 359 GLU A C 1
ATOM 2721 O O . GLU A 1 359 ? 30.566 14.564 -44.017 1.00 93.50 359 GLU A O 1
ATOM 2726 N N . ALA A 1 360 ? 29.586 14.315 -42.013 1.00 93.75 360 ALA A N 1
ATOM 2727 C CA . ALA A 1 360 ? 28.831 15.562 -42.094 1.00 93.75 360 ALA A CA 1
ATOM 2728 C C . ALA A 1 360 ? 29.742 16.803 -42.131 1.00 93.75 360 ALA A C 1
ATOM 2730 O O . ALA A 1 360 ? 29.444 17.771 -42.831 1.00 93.75 360 ALA A O 1
ATOM 2731 N N . LEU A 1 361 ? 30.865 16.787 -41.405 1.00 94.62 361 LEU A N 1
ATOM 2732 C CA . LEU A 1 361 ? 31.848 17.871 -41.440 1.00 94.62 361 LEU A CA 1
ATOM 2733 C C . LEU A 1 361 ? 32.533 17.965 -42.810 1.00 94.62 361 LEU A C 1
ATOM 2735 O O . LEU A 1 361 ? 32.658 19.062 -43.358 1.00 94.62 361 LEU A O 1
ATOM 2739 N N . LEU A 1 362 ? 32.938 16.834 -43.389 1.00 93.38 362 LEU A N 1
ATOM 2740 C CA . LEU A 1 362 ? 33.556 16.798 -44.715 1.00 93.38 362 LEU A CA 1
ATOM 2741 C C . LEU A 1 362 ? 32.572 17.210 -45.819 1.00 93.38 362 LEU A C 1
ATOM 2743 O O . LEU A 1 362 ? 32.950 17.958 -46.720 1.00 93.38 362 LEU A O 1
ATOM 2747 N N . ALA A 1 363 ? 31.300 16.816 -45.711 1.00 92.50 363 ALA A N 1
ATOM 2748 C CA . ALA A 1 363 ? 30.238 17.244 -46.625 1.00 92.50 363 ALA A CA 1
ATOM 2749 C C . ALA A 1 363 ? 30.036 18.774 -46.631 1.00 92.50 363 ALA A C 1
ATOM 2751 O O . ALA A 1 363 ? 29.666 19.354 -47.651 1.00 92.50 363 ALA A O 1
ATOM 2752 N N . CYS A 1 364 ? 30.337 19.449 -45.516 1.00 93.38 364 CYS A N 1
ATOM 2753 C CA . CYS A 1 364 ? 30.334 20.911 -45.409 1.00 93.38 364 CYS A CA 1
ATOM 2754 C C . CYS A 1 364 ? 31.581 21.586 -46.020 1.00 93.38 364 CYS A C 1
ATOM 2756 O O . CYS A 1 364 ? 31.707 22.809 -45.950 1.00 93.38 364 CYS A O 1
ATOM 2758 N N . GLY A 1 365 ? 32.506 20.822 -46.610 1.00 91.12 365 GLY A N 1
ATOM 2759 C CA . GLY A 1 365 ? 33.707 21.336 -47.273 1.00 91.12 365 GLY A CA 1
ATOM 2760 C C . GLY A 1 365 ? 34.937 21.475 -46.371 1.00 91.12 365 GLY A C 1
ATOM 2761 O O . GLY A 1 365 ? 35.927 22.086 -46.787 1.00 91.12 365 GLY A O 1
ATOM 2762 N N . LEU A 1 366 ? 34.912 20.921 -45.150 1.00 93.06 366 LEU A N 1
ATOM 2763 C CA . LEU A 1 366 ? 36.119 20.826 -44.327 1.00 93.06 366 LEU A CA 1
ATOM 2764 C C . LEU A 1 366 ? 37.120 19.865 -44.981 1.00 93.06 366 LEU A C 1
ATOM 2766 O O . LEU A 1 366 ? 36.747 18.858 -45.579 1.00 93.06 366 LEU A O 1
ATOM 2770 N N . GLN A 1 367 ? 38.410 20.177 -44.864 1.00 91.81 367 GLN A N 1
ATOM 2771 C CA . GLN A 1 367 ? 39.460 19.339 -45.440 1.00 91.81 367 GLN A CA 1
ATOM 2772 C C . GLN A 1 367 ? 39.658 18.066 -44.600 1.00 91.81 367 GLN A C 1
ATOM 2774 O O . GLN A 1 367 ? 39.698 18.161 -43.368 1.00 91.81 367 GLN A O 1
ATOM 2779 N N . PRO A 1 368 ? 39.830 16.887 -45.222 1.00 90.06 368 PRO A N 1
ATOM 2780 C CA . PRO A 1 368 ? 40.220 15.679 -44.506 1.00 90.06 368 PRO A CA 1
ATOM 2781 C C . PRO A 1 368 ? 41.534 15.884 -43.751 1.00 90.06 368 PRO A C 1
ATOM 2783 O O . PRO A 1 368 ? 42.485 16.460 -44.280 1.00 90.06 368 PRO A O 1
ATOM 2786 N N . GLY A 1 369 ? 41.604 15.402 -42.512 1.00 88.19 369 GLY A N 1
ATOM 2787 C CA . GLY A 1 369 ? 42.823 15.482 -41.717 1.00 88.19 369 GLY A CA 1
ATOM 2788 C C . GLY A 1 369 ? 42.576 15.468 -40.217 1.00 88.19 369 GLY A C 1
ATOM 2789 O O . GLY A 1 369 ? 41.441 15.440 -39.743 1.00 88.19 369 GLY A O 1
ATOM 2790 N N . TRP A 1 370 ? 43.675 15.526 -39.465 1.00 87.69 370 TRP A N 1
ATOM 2791 C CA . TRP A 1 370 ? 43.667 15.424 -38.005 1.00 87.69 370 TRP A CA 1
ATOM 2792 C C . TRP A 1 370 ? 42.736 16.444 -37.335 1.00 87.69 370 TRP A C 1
ATOM 2794 O O . TRP A 1 370 ? 41.960 16.079 -36.457 1.00 87.69 370 TRP A O 1
ATOM 2804 N N . THR A 1 371 ? 42.747 17.700 -37.793 1.00 91.50 371 THR A N 1
ATOM 2805 C CA . THR A 1 371 ? 41.900 18.770 -37.239 1.00 91.50 371 THR A CA 1
ATOM 2806 C C . THR A 1 371 ? 40.408 18.463 -37.370 1.00 91.50 371 THR A C 1
ATOM 2808 O O . THR A 1 371 ? 39.655 18.689 -36.425 1.00 91.50 371 THR A O 1
ATOM 2811 N N . THR A 1 372 ? 39.977 17.919 -38.511 1.00 92.69 372 THR A N 1
ATOM 2812 C CA . THR A 1 372 ? 38.572 17.549 -38.746 1.00 92.69 372 THR A CA 1
ATOM 2813 C C . THR A 1 372 ? 38.173 16.345 -37.897 1.00 92.69 372 THR A C 1
ATOM 2815 O O . THR A 1 372 ? 37.100 16.357 -37.296 1.00 92.69 372 THR A O 1
ATOM 2818 N N . GLY A 1 373 ? 39.073 15.369 -37.736 1.00 89.81 373 GLY A N 1
ATOM 2819 C CA . GLY A 1 373 ? 38.882 14.262 -36.798 1.00 89.81 373 GLY A CA 1
ATOM 2820 C C . GLY A 1 373 ? 38.700 14.751 -35.356 1.00 89.81 373 GLY A C 1
ATOM 2821 O O . GLY A 1 373 ? 37.725 14.395 -34.701 1.00 89.81 373 GLY A O 1
ATOM 2822 N N . VAL A 1 374 ? 39.573 15.637 -34.865 1.00 92.81 374 VAL A N 1
ATOM 2823 C CA . VAL A 1 374 ? 39.439 16.232 -33.519 1.00 92.81 374 VAL A CA 1
ATOM 2824 C C . VAL A 1 374 ? 38.121 17.000 -33.374 1.00 92.81 374 VAL A C 1
ATOM 2826 O O . VAL A 1 374 ? 37.439 16.861 -32.358 1.00 92.81 374 VAL A O 1
ATOM 2829 N N . ALA A 1 375 ? 37.723 17.766 -34.394 1.00 94.69 375 ALA A N 1
ATOM 2830 C CA . ALA A 1 375 ? 36.450 18.482 -34.393 1.00 94.69 375 ALA A CA 1
ATOM 2831 C C . ALA A 1 375 ? 35.244 17.530 -34.291 1.00 94.69 375 ALA A C 1
ATOM 2833 O O . ALA A 1 375 ? 34.306 17.826 -33.550 1.00 94.69 375 ALA A O 1
ATOM 2834 N N . ALA A 1 376 ? 35.281 16.371 -34.960 1.00 96.00 376 ALA A N 1
ATOM 2835 C CA . ALA A 1 376 ? 34.236 15.353 -34.852 1.00 96.00 376 ALA A CA 1
ATOM 2836 C C . ALA A 1 376 ? 34.128 14.788 -33.424 1.00 96.00 376 ALA A C 1
ATOM 2838 O O . ALA A 1 376 ? 33.027 14.705 -32.876 1.00 96.00 376 ALA A O 1
ATOM 2839 N N . TYR A 1 377 ? 35.261 14.477 -32.781 1.00 97.06 377 TYR A N 1
ATOM 2840 C CA . TYR A 1 377 ? 35.289 14.029 -31.381 1.00 97.06 377 TYR A CA 1
ATOM 2841 C C . TYR A 1 377 ? 34.708 15.073 -30.422 1.00 97.06 377 TYR A C 1
ATOM 2843 O O . TYR A 1 377 ? 33.892 14.733 -29.565 1.00 97.06 377 TYR A O 1
ATOM 2851 N N . GLU A 1 378 ? 35.078 16.344 -30.573 1.00 97.19 378 GLU A N 1
ATOM 2852 C CA . GLU A 1 378 ? 34.568 17.426 -29.724 1.00 97.19 378 GLU A CA 1
ATOM 2853 C C . GLU A 1 378 ? 33.073 17.699 -29.945 1.00 97.19 378 GLU A C 1
ATOM 2855 O O . GLU A 1 378 ? 32.334 17.920 -28.980 1.00 97.19 378 GLU A O 1
ATOM 2860 N N . ALA A 1 379 ? 32.598 17.628 -31.191 1.00 97.38 379 ALA A N 1
ATOM 2861 C CA . ALA A 1 379 ? 31.180 17.764 -31.510 1.00 97.38 379 ALA A CA 1
ATOM 2862 C C . ALA A 1 379 ? 30.351 16.628 -30.885 1.00 97.38 379 ALA A C 1
ATOM 2864 O O . ALA A 1 379 ? 29.328 16.884 -30.241 1.00 97.38 379 ALA A O 1
ATOM 2865 N N . VAL A 1 380 ? 30.818 15.380 -31.002 1.00 98.06 380 VAL A N 1
ATOM 2866 C CA . VAL A 1 380 ? 30.156 14.225 -30.378 1.00 98.06 380 VAL A CA 1
ATOM 2867 C C . VAL A 1 380 ? 30.213 14.305 -28.854 1.00 98.06 380 VAL A C 1
ATOM 2869 O O . VAL A 1 380 ? 29.204 14.035 -28.203 1.00 98.06 380 VAL A O 1
ATOM 2872 N N . ARG A 1 381 ? 31.333 14.746 -28.264 1.00 98.00 381 ARG A N 1
ATOM 2873 C CA . ARG A 1 381 ? 31.440 14.993 -26.816 1.00 98.00 381 ARG A CA 1
ATOM 2874 C C . ARG A 1 381 ? 30.366 15.965 -26.334 1.00 98.00 381 ARG A C 1
ATOM 2876 O O . ARG A 1 381 ? 29.664 15.669 -25.369 1.00 98.00 381 ARG A O 1
ATOM 2883 N N . ALA A 1 382 ? 30.208 17.103 -27.010 1.00 97.69 382 ALA A N 1
ATOM 2884 C CA . ALA A 1 382 ? 29.211 18.106 -26.643 1.00 97.69 382 ALA A CA 1
ATOM 2885 C C . ALA A 1 382 ? 27.775 17.553 -26.729 1.00 97.69 382 ALA A C 1
ATOM 2887 O O . ALA A 1 382 ? 26.972 17.767 -25.817 1.00 97.69 382 ALA A O 1
ATOM 2888 N N . ALA A 1 383 ? 27.459 16.794 -27.784 1.00 97.75 383 ALA A N 1
ATOM 2889 C CA . ALA A 1 383 ? 26.160 16.137 -27.936 1.00 97.75 383 ALA A CA 1
ATOM 2890 C C . ALA A 1 383 ? 25.913 15.059 -26.863 1.00 97.75 383 ALA A C 1
ATOM 2892 O O . ALA A 1 383 ? 24.798 14.940 -26.340 1.00 97.75 383 ALA A O 1
ATOM 2893 N N . ALA A 1 384 ? 26.949 14.298 -26.496 1.00 97.50 384 ALA A N 1
ATOM 2894 C CA . ALA A 1 384 ? 26.888 13.322 -25.417 1.00 97.50 384 ALA A CA 1
ATOM 2895 C C . ALA A 1 384 ? 26.570 14.013 -24.086 1.00 97.50 384 ALA A C 1
ATOM 2897 O O . ALA A 1 384 ? 25.597 13.651 -23.431 1.00 97.50 384 ALA A O 1
ATOM 2898 N N . GLU A 1 385 ? 27.306 15.067 -23.721 1.00 96.44 385 GLU A N 1
ATOM 2899 C CA . GLU A 1 385 ? 27.084 15.803 -22.471 1.00 96.44 385 GLU A CA 1
ATOM 2900 C C . GLU A 1 385 ? 25.659 16.346 -22.335 1.00 96.44 385 GLU A C 1
ATOM 2902 O O . GLU A 1 385 ? 25.079 16.275 -21.251 1.00 96.44 385 GLU A O 1
ATOM 2907 N N . GLN A 1 386 ? 25.068 16.862 -23.417 1.00 96.12 386 GLN A N 1
ATOM 2908 C CA . GLN A 1 386 ? 23.678 17.325 -23.398 1.00 96.12 386 GLN A CA 1
ATOM 2909 C C . GLN A 1 386 ? 22.700 16.192 -23.070 1.00 96.12 386 GLN A C 1
ATOM 2911 O O . GLN A 1 386 ? 21.801 16.372 -22.251 1.00 96.12 386 GLN A O 1
ATOM 2916 N N . ASN A 1 387 ? 22.880 15.015 -23.671 1.00 95.69 387 ASN A N 1
ATOM 2917 C CA . ASN A 1 387 ? 22.007 13.867 -23.430 1.00 95.69 387 ASN A CA 1
ATOM 2918 C C . ASN A 1 387 ? 22.211 13.261 -22.035 1.00 95.69 387 ASN A C 1
ATOM 2920 O O . ASN A 1 387 ? 21.230 12.922 -21.372 1.00 95.69 387 ASN A O 1
ATOM 2924 N N . LEU A 1 388 ? 23.455 13.195 -21.560 1.00 93.25 388 LEU A N 1
ATOM 2925 C CA . LEU A 1 388 ? 23.783 12.711 -20.218 1.00 93.25 388 LEU A CA 1
ATOM 2926 C C . LEU A 1 388 ? 23.157 13.597 -19.128 1.00 93.25 388 LEU A C 1
ATOM 2928 O O . LEU A 1 388 ? 22.560 13.077 -18.189 1.00 93.25 388 LEU A O 1
ATOM 2932 N N . ARG A 1 389 ? 23.177 14.931 -19.287 1.00 90.56 389 ARG A N 1
ATOM 2933 C CA . ARG A 1 389 ? 22.495 15.864 -18.359 1.00 90.56 389 ARG A CA 1
ATOM 2934 C C . ARG A 1 389 ? 20.976 15.676 -18.313 1.00 90.56 389 ARG A C 1
ATOM 2936 O O . ARG A 1 389 ? 20.355 16.021 -17.314 1.00 90.56 389 ARG A O 1
ATOM 2943 N N . LEU A 1 390 ? 20.380 15.126 -19.371 1.00 90.50 390 LEU A N 1
ATOM 2944 C CA . LEU A 1 390 ? 18.961 14.752 -19.416 1.00 90.50 390 LEU A CA 1
ATOM 2945 C C . LEU A 1 390 ? 18.692 13.357 -18.819 1.00 90.50 390 LEU A C 1
ATOM 2947 O O . LEU A 1 390 ? 17.569 12.860 -18.912 1.00 90.50 390 LEU A O 1
ATOM 2951 N N . GLY A 1 391 ? 19.705 12.709 -18.235 1.00 88.94 391 GLY A N 1
ATOM 2952 C CA . GLY A 1 391 ? 19.604 11.380 -17.635 1.00 88.94 391 GLY A CA 1
ATOM 2953 C C . GLY A 1 391 ? 19.518 10.241 -18.653 1.00 88.94 391 GLY A C 1
ATOM 2954 O O . GLY A 1 391 ? 19.072 9.150 -18.301 1.00 88.94 391 GLY A O 1
ATOM 2955 N N . ARG A 1 392 ? 19.894 10.479 -19.917 1.00 92.06 392 ARG A N 1
ATOM 2956 C CA . ARG A 1 392 ? 19.891 9.450 -20.967 1.00 92.06 392 ARG A CA 1
ATOM 2957 C C . ARG A 1 392 ? 21.194 8.663 -20.947 1.00 92.06 392 ARG A C 1
ATOM 2959 O O . ARG A 1 392 ? 22.259 9.232 -20.734 1.00 92.06 392 ARG A O 1
ATOM 2966 N N . THR A 1 393 ? 21.114 7.373 -21.251 1.00 93.25 393 THR A N 1
ATOM 2967 C CA . THR A 1 393 ? 22.291 6.574 -21.608 1.00 93.25 393 THR A CA 1
ATOM 2968 C C . THR A 1 393 ? 22.767 6.974 -23.000 1.00 93.25 393 THR A C 1
ATOM 2970 O O . THR A 1 393 ? 21.955 7.104 -23.921 1.00 93.25 393 THR A O 1
ATOM 2973 N N . VAL A 1 394 ? 24.076 7.174 -23.149 1.00 96.94 394 VAL A N 1
ATOM 2974 C CA . VAL A 1 394 ? 24.713 7.532 -24.421 1.00 96.94 394 VAL A CA 1
ATOM 2975 C C . VAL A 1 394 ? 25.718 6.453 -24.788 1.00 96.94 394 VAL A C 1
ATOM 2977 O O . VAL A 1 394 ? 26.566 6.093 -23.975 1.00 96.94 394 VAL A O 1
ATOM 2980 N N . ILE A 1 395 ? 25.624 5.961 -26.018 1.00 97.56 395 ILE A N 1
ATOM 2981 C CA . ILE A 1 395 ? 26.557 5.012 -26.614 1.00 97.56 395 ILE A CA 1
ATOM 2982 C C . ILE A 1 395 ? 27.337 5.731 -27.701 1.00 97.56 395 ILE A C 1
ATOM 2984 O O . ILE A 1 395 ? 26.755 6.266 -28.642 1.00 97.56 395 ILE A O 1
ATOM 2988 N N . VAL A 1 396 ? 28.656 5.725 -27.572 1.00 97.88 396 VAL A N 1
ATOM 2989 C CA . VAL A 1 396 ? 29.580 6.285 -28.552 1.00 97.88 396 VAL A CA 1
ATOM 2990 C C . VAL A 1 396 ? 30.332 5.152 -29.232 1.00 97.88 396 VAL A C 1
ATOM 2992 O O . VAL A 1 396 ? 30.906 4.315 -28.537 1.00 97.88 396 VAL A O 1
ATOM 2995 N N . ASP A 1 397 ? 30.396 5.140 -30.563 1.00 95.62 397 ASP A N 1
ATOM 2996 C CA . ASP A 1 397 ? 31.377 4.330 -31.293 1.00 95.62 397 ASP A CA 1
ATOM 2997 C C . ASP A 1 397 ? 32.478 5.207 -31.897 1.00 95.62 397 ASP A C 1
ATOM 2999 O O . ASP A 1 397 ? 32.230 6.156 -32.643 1.00 95.62 397 ASP A O 1
ATOM 3003 N N . ALA A 1 398 ? 33.720 4.884 -31.537 1.00 94.44 398 ALA A N 1
ATOM 3004 C CA . ALA A 1 398 ? 34.912 5.640 -31.906 1.00 94.44 398 ALA A CA 1
ATOM 3005 C C . ALA A 1 398 ? 36.134 4.712 -31.982 1.00 94.44 398 ALA A C 1
ATOM 3007 O O . ALA A 1 398 ? 36.116 3.604 -31.453 1.00 94.44 398 ALA A O 1
ATOM 3008 N N . VAL A 1 399 ? 37.216 5.127 -32.645 1.00 91.94 399 VAL A N 1
ATOM 3009 C CA . VAL A 1 399 ? 38.445 4.307 -32.705 1.00 91.94 399 VAL A CA 1
ATOM 3010 C C . VAL A 1 399 ? 39.248 4.407 -31.402 1.00 91.94 399 VAL A C 1
ATOM 3012 O O . VAL A 1 399 ? 39.684 3.373 -30.898 1.00 91.94 399 VAL A O 1
ATOM 3015 N N . ASN A 1 400 ? 39.374 5.611 -30.824 1.00 92.88 400 ASN A N 1
ATOM 3016 C CA . ASN A 1 400 ? 40.082 5.865 -29.558 1.00 92.88 400 ASN A CA 1
ATOM 3017 C C . ASN A 1 400 ? 41.530 5.325 -29.519 1.00 92.88 400 ASN A C 1
ATOM 3019 O O . ASN A 1 400 ? 41.971 4.736 -28.528 1.00 92.88 400 ASN A O 1
ATOM 3023 N N . ASP A 1 401 ? 42.264 5.535 -30.612 1.00 89.31 401 ASP A N 1
ATOM 3024 C CA . ASP A 1 401 ? 43.645 5.081 -30.839 1.00 89.31 401 ASP A CA 1
ATOM 3025 C C . ASP A 1 401 ? 44.721 5.887 -30.098 1.00 89.31 401 ASP A C 1
ATOM 3027 O O . ASP A 1 401 ? 45.866 5.448 -30.036 1.00 89.31 401 ASP A O 1
ATOM 3031 N N . SER A 1 402 ? 44.361 7.021 -29.499 1.00 91.31 402 SER A N 1
ATOM 3032 C CA . SER A 1 402 ? 45.276 7.896 -28.760 1.00 91.31 402 SER A CA 1
ATOM 3033 C C . SER A 1 402 ? 44.694 8.330 -27.416 1.00 91.31 402 SER A C 1
ATOM 3035 O O . SER A 1 402 ? 43.472 8.372 -27.226 1.00 91.31 402 SER A O 1
ATOM 3037 N N . GLU A 1 403 ? 45.559 8.678 -26.466 1.00 92.19 403 GLU A N 1
ATOM 3038 C CA . GLU A 1 403 ? 45.138 9.132 -25.144 1.00 92.19 403 GLU A CA 1
ATOM 3039 C C . GLU A 1 403 ? 44.287 10.412 -25.174 1.00 92.19 403 GLU A C 1
ATOM 3041 O O . GLU A 1 403 ? 43.270 10.441 -24.476 1.00 92.19 403 GLU A O 1
ATOM 3046 N N . PRO A 1 404 ? 44.579 11.428 -26.014 1.00 92.25 404 PRO A N 1
ATOM 3047 C CA . PRO A 1 404 ? 43.691 12.578 -26.177 1.00 92.25 404 PRO A CA 1
ATOM 3048 C C . PRO A 1 404 ? 42.280 12.198 -26.652 1.00 92.25 404 PRO A C 1
ATOM 3050 O O . PRO A 1 404 ? 41.299 12.765 -26.172 1.00 92.25 404 PRO A O 1
ATOM 3053 N N . ALA A 1 405 ? 42.149 11.211 -27.548 1.00 92.75 405 ALA A N 1
ATOM 3054 C CA . ALA A 1 405 ? 40.842 10.734 -28.007 1.00 92.75 405 ALA A CA 1
ATOM 3055 C C . ALA A 1 405 ? 40.053 10.053 -26.876 1.00 92.75 405 ALA A C 1
ATOM 3057 O O . ALA A 1 405 ? 38.855 10.291 -26.723 1.00 92.75 405 ALA A O 1
ATOM 3058 N N . ARG A 1 406 ? 40.730 9.260 -26.035 1.00 94.88 406 ARG A N 1
ATOM 3059 C CA . ARG A 1 406 ? 40.129 8.634 -24.844 1.00 94.88 406 ARG A CA 1
ATOM 3060 C C . ARG A 1 406 ? 39.750 9.663 -23.777 1.00 94.88 406 ARG A C 1
ATOM 3062 O O . ARG A 1 406 ? 38.705 9.528 -23.135 1.00 94.88 406 ARG A O 1
ATOM 3069 N N . ASP A 1 407 ? 40.561 10.705 -23.612 1.00 94.88 407 ASP A N 1
ATOM 3070 C CA . ASP A 1 407 ? 40.343 11.754 -22.618 1.00 94.88 407 ASP A CA 1
ATOM 3071 C C . ASP A 1 407 ? 39.075 12.572 -22.866 1.00 94.88 407 ASP A C 1
ATOM 3073 O O . ASP A 1 407 ? 38.380 12.945 -21.921 1.00 94.88 407 ASP A O 1
ATOM 3077 N N . THR A 1 408 ? 38.700 12.761 -24.131 1.00 97.00 408 THR A N 1
ATOM 3078 C CA . THR A 1 408 ? 37.427 13.372 -24.543 1.00 97.00 408 THR A CA 1
ATOM 3079 C C . THR A 1 408 ? 36.227 12.804 -23.778 1.00 97.00 408 THR A C 1
ATOM 3081 O O . THR A 1 408 ? 35.392 13.562 -23.280 1.00 97.00 408 THR A O 1
ATOM 3084 N N . TRP A 1 409 ? 36.159 11.482 -23.605 1.00 96.94 409 TRP A N 1
ATOM 3085 C CA . TRP A 1 409 ? 35.035 10.824 -22.929 1.00 96.94 409 TRP A CA 1
ATOM 3086 C C . TRP A 1 409 ? 35.127 10.901 -21.406 1.00 96.94 409 TRP A C 1
ATOM 3088 O O . TRP A 1 409 ? 34.105 11.039 -20.733 1.00 96.94 409 TRP A O 1
ATOM 3098 N N . ARG A 1 410 ? 36.345 10.884 -20.849 1.00 95.81 410 ARG A N 1
ATOM 3099 C CA . ARG A 1 410 ? 36.560 11.125 -19.413 1.00 95.81 410 ARG A CA 1
ATOM 3100 C C . ARG A 1 410 ? 36.165 12.543 -19.023 1.00 95.81 410 ARG A C 1
ATOM 3102 O O . ARG A 1 410 ? 35.497 12.714 -18.007 1.00 95.81 410 ARG A O 1
ATOM 3109 N N . ARG A 1 411 ? 36.477 13.540 -19.857 1.00 95.88 411 ARG A N 1
ATOM 3110 C CA . ARG A 1 411 ? 36.012 14.922 -19.668 1.00 95.88 411 ARG A CA 1
ATOM 3111 C C . ARG A 1 411 ? 34.486 15.019 -19.697 1.00 95.88 411 ARG A C 1
ATOM 3113 O O . ARG A 1 411 ? 33.926 15.653 -18.808 1.00 95.88 411 ARG A O 1
ATOM 3120 N N . ALA A 1 412 ? 33.811 14.342 -20.631 1.00 96.19 412 ALA A N 1
ATOM 3121 C CA . ALA A 1 412 ? 32.343 14.311 -20.668 1.00 96.19 412 ALA A CA 1
ATOM 3122 C C . ALA A 1 412 ? 31.724 13.679 -19.412 1.00 96.19 412 ALA A C 1
ATOM 3124 O O . ALA A 1 412 ? 30.773 14.214 -18.839 1.00 96.19 412 ALA A O 1
ATOM 3125 N N . SER A 1 413 ? 32.280 12.553 -18.962 1.00 94.56 413 SER A N 1
ATOM 3126 C CA . SER A 1 413 ? 31.864 11.874 -17.731 1.00 94.56 413 SER A CA 1
ATOM 3127 C C . SER A 1 413 ? 32.056 12.763 -16.501 1.00 94.56 413 SER A C 1
ATOM 3129 O O . SER A 1 413 ? 31.105 12.976 -15.748 1.00 94.56 413 SER A O 1
ATOM 3131 N N . ALA A 1 414 ? 33.234 13.373 -16.346 1.00 93.69 414 ALA A N 1
ATOM 3132 C CA . ALA A 1 414 ? 33.530 14.286 -15.244 1.00 93.69 414 ALA A CA 1
ATOM 3133 C C . ALA A 1 414 ? 32.621 15.528 -15.250 1.00 93.69 414 ALA A C 1
ATOM 3135 O O . ALA A 1 414 ? 32.115 15.924 -14.203 1.00 93.69 414 ALA A O 1
ATOM 3136 N N . ALA A 1 415 ? 32.356 16.112 -16.423 1.00 93.00 415 ALA A N 1
ATOM 3137 C CA . ALA A 1 415 ? 31.498 17.289 -16.566 1.00 93.00 415 ALA A CA 1
ATOM 3138 C C . ALA A 1 415 ? 30.021 17.023 -16.224 1.00 93.00 415 ALA A C 1
ATOM 3140 O O . ALA A 1 415 ? 29.274 17.961 -15.942 1.00 93.00 415 ALA A O 1
ATOM 3141 N N . THR A 1 416 ? 29.585 15.762 -16.273 1.00 92.38 416 THR A N 1
ATOM 3142 C CA . THR A 1 416 ? 28.181 15.366 -16.077 1.00 92.38 416 THR A CA 1
ATOM 3143 C C . THR A 1 416 ? 27.951 14.512 -14.833 1.00 92.38 416 THR A C 1
ATOM 3145 O O . THR A 1 416 ? 26.802 14.226 -14.510 1.00 92.38 416 THR A O 1
ATOM 3148 N N . GLY A 1 417 ? 29.013 14.091 -14.136 1.00 89.06 417 GLY A N 1
ATOM 3149 C CA . GLY A 1 417 ? 28.928 13.159 -13.007 1.00 89.06 417 GLY A CA 1
ATOM 3150 C C . GLY A 1 417 ? 28.397 11.773 -13.395 1.00 89.06 417 GLY A C 1
ATOM 3151 O O . GLY A 1 417 ? 27.915 11.037 -12.541 1.00 89.06 417 GLY A O 1
ATOM 3152 N N . THR A 1 418 ? 28.437 11.434 -14.685 1.00 90.56 418 THR A N 1
ATOM 3153 C CA . THR A 1 418 ? 27.871 10.196 -15.232 1.00 90.56 418 THR A CA 1
ATOM 3154 C C . THR A 1 418 ? 28.945 9.107 -15.283 1.00 90.56 418 THR A C 1
ATOM 3156 O O . THR A 1 418 ? 30.040 9.387 -15.777 1.00 90.56 418 THR A O 1
ATOM 3159 N N . PRO A 1 419 ? 28.669 7.864 -14.844 1.00 91.88 419 PRO A N 1
ATOM 3160 C CA . PRO A 1 419 ? 29.608 6.754 -14.988 1.00 91.88 419 PRO A CA 1
ATOM 3161 C C . PRO A 1 419 ? 30.051 6.540 -16.445 1.00 91.88 419 PRO A C 1
ATOM 3163 O O . PRO A 1 419 ? 29.234 6.601 -17.365 1.00 91.88 419 PRO A O 1
ATOM 3166 N N . LEU A 1 420 ? 31.341 6.258 -16.644 1.00 94.12 420 LEU A N 1
ATOM 3167 C CA . LEU A 1 420 ? 31.950 5.967 -17.947 1.00 94.12 420 LEU A CA 1
ATOM 3168 C C . LEU A 1 420 ? 32.379 4.503 -18.030 1.00 94.12 420 LEU A C 1
ATOM 3170 O O . LEU A 1 420 ? 33.039 3.992 -17.123 1.00 94.12 420 LEU A O 1
ATOM 3174 N N . ARG A 1 421 ? 32.051 3.842 -19.142 1.00 94.69 421 ARG A N 1
ATOM 3175 C CA . ARG A 1 421 ? 32.452 2.460 -19.429 1.00 94.69 421 ARG A CA 1
ATOM 3176 C C . ARG A 1 421 ? 33.057 2.351 -20.821 1.00 94.69 421 ARG A C 1
ATOM 3178 O O . ARG A 1 421 ? 32.395 2.651 -21.811 1.00 94.69 421 ARG A O 1
ATOM 3185 N N . PHE A 1 422 ? 34.301 1.885 -20.885 1.00 96.50 422 PHE A N 1
ATOM 3186 C CA . PHE A 1 422 ? 34.975 1.555 -22.137 1.00 96.50 422 PHE A CA 1
ATOM 3187 C C . PHE A 1 422 ? 34.859 0.063 -22.436 1.00 96.50 422 PHE A C 1
ATOM 3189 O O . PHE A 1 422 ? 35.305 -0.765 -21.639 1.00 96.50 422 PHE A O 1
ATOM 3196 N N . PHE A 1 423 ? 34.343 -0.258 -23.619 1.00 96.50 423 PHE A N 1
ATOM 3197 C CA . PHE A 1 423 ? 34.381 -1.599 -24.191 1.00 96.50 423 PHE A CA 1
ATOM 3198 C C . PHE A 1 423 ? 35.259 -1.585 -25.436 1.00 96.50 423 PHE A C 1
ATOM 3200 O O . PHE A 1 423 ? 34.963 -0.884 -26.399 1.00 96.50 423 PHE A O 1
ATOM 3207 N N . VAL A 1 424 ? 36.353 -2.336 -25.416 1.00 95.50 424 VAL A N 1
ATOM 3208 C CA . VAL A 1 424 ? 37.314 -2.433 -26.517 1.00 95.50 424 VAL A CA 1
ATOM 3209 C C . VAL A 1 424 ? 37.049 -3.733 -27.262 1.00 95.50 424 VAL A C 1
ATOM 3211 O O . VAL A 1 424 ? 37.222 -4.818 -26.709 1.00 95.50 424 VAL A O 1
ATOM 3214 N N . LEU A 1 425 ? 36.582 -3.616 -28.500 1.00 94.88 425 LEU A N 1
ATOM 3215 C CA . LEU A 1 425 ? 36.353 -4.748 -29.381 1.00 94.88 425 LEU A CA 1
ATOM 3216 C C . LEU A 1 425 ? 37.664 -5.143 -30.058 1.00 94.88 425 LEU A C 1
ATOM 3218 O O . LEU A 1 425 ? 38.232 -4.358 -30.822 1.00 94.88 425 LEU A O 1
ATOM 3222 N N . ASP A 1 426 ? 38.087 -6.377 -29.812 1.00 91.06 426 ASP A N 1
ATOM 3223 C CA . ASP A 1 426 ? 39.283 -6.975 -30.396 1.00 91.06 426 ASP A CA 1
ATOM 3224 C C . ASP A 1 426 ? 38.870 -8.122 -31.333 1.00 91.06 426 ASP A C 1
ATOM 3226 O O . ASP A 1 426 ? 37.982 -8.910 -31.013 1.00 91.06 426 ASP A O 1
ATOM 3230 N N . LEU A 1 427 ? 39.519 -8.230 -32.495 1.00 88.94 427 LEU A N 1
ATOM 3231 C CA . LEU A 1 427 ? 39.335 -9.338 -33.434 1.00 88.94 427 LEU A CA 1
ATOM 3232 C C . LEU A 1 427 ? 40.697 -9.982 -33.698 1.00 88.94 427 LEU A C 1
ATOM 3234 O O . LEU A 1 427 ? 41.494 -9.462 -34.474 1.00 88.94 427 LEU A O 1
ATOM 3238 N N . ALA A 1 428 ? 40.979 -11.094 -33.014 1.00 85.69 428 ALA A N 1
ATOM 3239 C CA . ALA A 1 428 ? 42.290 -11.746 -33.072 1.00 85.69 428 ALA A CA 1
ATOM 3240 C C . ALA A 1 428 ? 42.581 -12.400 -34.437 1.00 85.69 428 ALA A C 1
ATOM 3242 O O . ALA A 1 428 ? 43.735 -12.464 -34.864 1.00 85.69 428 ALA A O 1
ATOM 3243 N N . ASP A 1 429 ? 41.544 -12.872 -35.138 1.00 88.88 429 ASP A N 1
ATOM 3244 C CA . ASP A 1 429 ? 41.685 -13.449 -36.474 1.00 88.88 429 ASP A CA 1
ATOM 3245 C C . ASP A 1 429 ? 41.974 -12.350 -37.507 1.00 88.88 429 ASP A C 1
ATOM 3247 O O . ASP A 1 429 ? 41.089 -11.644 -37.997 1.00 88.88 429 ASP A O 1
ATOM 3251 N N . THR A 1 430 ? 43.254 -12.231 -37.855 1.00 86.81 430 THR A N 1
ATOM 3252 C CA . THR A 1 430 ? 43.761 -11.255 -38.823 1.00 86.81 430 THR A CA 1
ATOM 3253 C C . THR A 1 430 ? 43.215 -11.496 -40.235 1.00 86.81 430 THR A C 1
ATOM 3255 O O . THR A 1 430 ? 43.013 -10.540 -40.985 1.00 86.81 430 THR A O 1
ATOM 3258 N N . ALA A 1 431 ? 42.953 -12.751 -40.617 1.00 87.75 431 ALA A N 1
ATOM 3259 C CA . ALA A 1 431 ? 42.416 -13.076 -41.936 1.00 87.75 431 ALA A CA 1
ATOM 3260 C C . ALA A 1 431 ? 40.942 -12.664 -42.045 1.00 87.75 431 ALA A C 1
ATOM 3262 O O . ALA A 1 431 ? 40.527 -12.112 -43.066 1.00 87.75 431 ALA A O 1
ATOM 3263 N N . GLU A 1 432 ? 40.165 -12.878 -40.983 1.00 86.88 432 GLU A N 1
ATOM 3264 C CA . GLU A 1 432 ? 38.787 -12.388 -40.883 1.00 86.88 432 GLU A CA 1
ATOM 3265 C C . GLU A 1 432 ? 38.730 -10.857 -40.819 1.00 86.88 432 GLU A C 1
ATOM 3267 O O . GLU A 1 432 ? 37.925 -10.241 -41.517 1.00 86.88 432 GLU A O 1
ATOM 3272 N N . HIS A 1 433 ? 39.612 -10.217 -40.045 1.00 88.38 433 HIS A N 1
ATOM 3273 C CA . HIS A 1 433 ? 39.674 -8.754 -39.973 1.00 88.38 433 HIS A CA 1
ATOM 3274 C C . HIS A 1 433 ? 39.962 -8.141 -41.346 1.00 88.38 433 HIS A C 1
ATOM 3276 O O . HIS A 1 433 ? 39.258 -7.225 -41.778 1.00 88.38 433 HIS A O 1
ATOM 3282 N N . ARG A 1 434 ? 40.933 -8.702 -42.074 1.00 89.00 434 ARG A N 1
ATOM 3283 C CA . ARG A 1 434 ? 41.252 -8.292 -43.443 1.00 89.00 434 ARG A CA 1
ATOM 3284 C C . ARG A 1 434 ? 40.068 -8.483 -44.390 1.00 89.00 434 ARG A C 1
ATOM 3286 O O . ARG A 1 434 ? 39.717 -7.545 -45.099 1.00 89.00 434 ARG A O 1
ATOM 3293 N N . ARG A 1 435 ? 39.406 -9.644 -44.349 1.00 88.12 435 ARG A N 1
ATOM 3294 C CA . ARG A 1 435 ? 38.213 -9.937 -45.162 1.00 88.12 435 ARG A CA 1
ATOM 3295 C C . ARG A 1 435 ? 37.092 -8.924 -44.922 1.00 88.12 435 ARG A C 1
ATOM 3297 O O . ARG A 1 435 ? 36.495 -8.439 -45.880 1.00 88.12 435 ARG A O 1
ATOM 3304 N N . ARG A 1 436 ? 36.824 -8.574 -43.656 1.00 87.56 436 ARG A N 1
ATOM 3305 C CA . ARG A 1 436 ? 35.804 -7.578 -43.280 1.00 87.56 436 ARG A CA 1
ATOM 3306 C C . ARG A 1 436 ? 36.119 -6.183 -43.803 1.00 87.56 436 ARG A C 1
ATOM 3308 O O . ARG A 1 436 ? 35.185 -5.451 -44.099 1.00 87.56 436 ARG A O 1
ATOM 3315 N N . ILE A 1 437 ? 37.397 -5.813 -43.890 1.00 87.31 437 ILE A N 1
ATOM 3316 C CA . ILE A 1 437 ? 37.843 -4.524 -44.432 1.00 87.31 437 ILE A CA 1
ATOM 3317 C C . ILE A 1 437 ? 37.764 -4.508 -45.959 1.00 87.31 437 ILE A C 1
ATOM 3319 O O . ILE A 1 437 ? 37.203 -3.577 -46.523 1.00 87.31 437 ILE A O 1
ATOM 3323 N N . GLU A 1 438 ? 38.271 -5.545 -46.626 1.00 86.62 438 GLU A N 1
ATOM 3324 C CA . GLU A 1 438 ? 38.275 -5.635 -48.093 1.00 86.62 438 GLU A CA 1
ATOM 3325 C C . GLU A 1 438 ? 36.857 -5.761 -48.678 1.00 86.62 438 GLU A C 1
ATOM 3327 O O . GLU A 1 438 ? 36.603 -5.282 -49.779 1.00 86.62 438 GLU A O 1
ATOM 3332 N N . GLY A 1 439 ? 35.920 -6.359 -47.935 1.00 80.69 439 GLY A N 1
ATOM 3333 C CA . GLY A 1 439 ? 34.497 -6.420 -48.289 1.00 80.69 439 GLY A CA 1
ATOM 3334 C C . GLY A 1 439 ? 33.645 -5.268 -47.740 1.00 80.69 439 GLY A C 1
ATOM 3335 O O . GLY A 1 439 ? 32.418 -5.332 -47.834 1.00 80.69 439 GLY A O 1
ATOM 3336 N N . ARG A 1 440 ? 34.249 -4.249 -47.113 1.00 79.88 440 ARG A N 1
ATOM 3337 C CA . ARG A 1 440 ? 33.519 -3.173 -46.427 1.00 79.88 440 ARG A CA 1
ATOM 3338 C C . ARG A 1 440 ? 32.983 -2.137 -47.412 1.00 79.88 440 ARG A C 1
ATOM 3340 O O . ARG A 1 440 ? 33.733 -1.597 -48.216 1.00 79.88 440 ARG A O 1
ATOM 3347 N N . ALA A 1 441 ? 31.712 -1.778 -47.255 1.00 77.06 441 ALA A N 1
ATOM 3348 C CA . ALA A 1 441 ? 31.123 -0.589 -47.862 1.00 77.06 441 ALA A CA 1
ATOM 3349 C C . ALA A 1 441 ? 30.135 0.055 -46.878 1.00 77.06 441 ALA A C 1
ATOM 3351 O O . ALA A 1 441 ? 29.012 -0.420 -46.720 1.00 77.06 441 ALA A O 1
ATOM 3352 N N . ARG A 1 442 ? 30.550 1.123 -46.185 1.00 76.94 442 ARG A N 1
ATOM 3353 C CA . ARG A 1 442 ? 29.689 1.865 -45.244 1.00 76.94 442 ARG A CA 1
ATOM 3354 C C . ARG A 1 442 ? 28.685 2.795 -45.924 1.00 76.94 442 ARG A C 1
ATOM 3356 O O . ARG A 1 442 ? 27.775 3.268 -45.255 1.00 76.94 442 ARG A O 1
ATOM 3363 N N . GLY A 1 443 ? 28.860 3.084 -47.214 1.00 76.88 443 GLY A N 1
ATOM 3364 C CA . GLY A 1 443 ? 28.009 4.034 -47.940 1.00 76.88 443 GLY A CA 1
ATOM 3365 C C . GLY A 1 443 ? 28.230 5.501 -47.554 1.00 76.88 443 GLY A C 1
ATOM 3366 O O . GLY A 1 443 ? 27.349 6.320 -47.789 1.00 76.88 443 GLY A O 1
ATOM 3367 N N . LEU A 1 444 ? 29.384 5.829 -46.962 1.00 81.56 444 LEU A N 1
ATOM 3368 C CA . LEU A 1 444 ? 29.815 7.206 -46.703 1.00 81.56 444 LEU A CA 1
ATOM 3369 C C . LEU A 1 444 ? 30.445 7.785 -47.978 1.00 81.56 444 LEU A C 1
ATOM 3371 O O . LEU A 1 444 ? 31.180 7.082 -48.674 1.00 81.56 444 LEU A O 1
ATOM 3375 N N . ALA A 1 445 ? 30.129 9.037 -48.310 1.00 79.75 445 ALA A N 1
ATOM 3376 C CA . ALA A 1 445 ? 30.555 9.676 -49.552 1.00 79.75 445 ALA A CA 1
ATOM 3377 C C . ALA A 1 445 ? 31.903 10.398 -49.409 1.00 79.75 445 ALA A C 1
ATOM 3379 O O . ALA A 1 445 ? 32.637 10.514 -50.393 1.00 79.75 445 ALA A O 1
ATOM 3380 N N . HIS A 1 446 ? 32.238 10.870 -48.205 1.00 81.06 446 HIS A N 1
ATOM 3381 C CA . HIS A 1 446 ? 33.412 11.706 -47.957 1.00 81.06 446 HIS A CA 1
ATOM 3382 C C . HIS A 1 446 ? 34.457 11.048 -47.043 1.00 81.06 446 HIS A C 1
ATOM 3384 O O . HIS A 1 446 ? 35.654 11.284 -47.215 1.00 81.06 446 HIS A O 1
ATOM 3390 N N . VAL A 1 447 ? 34.043 10.182 -46.115 1.00 81.12 447 VAL A N 1
ATOM 3391 C CA . VAL A 1 447 ? 34.941 9.348 -45.305 1.00 81.12 447 VAL A CA 1
ATOM 3392 C C . VAL A 1 447 ? 35.311 8.089 -46.089 1.00 81.12 447 VAL A C 1
ATOM 3394 O O . VAL A 1 447 ? 34.509 7.167 -46.242 1.00 81.12 447 VAL A O 1
ATOM 3397 N N . GLY A 1 448 ? 36.556 8.032 -46.566 1.00 78.12 448 GLY A N 1
ATOM 3398 C CA . GLY A 1 448 ? 37.075 6.886 -47.313 1.00 78.12 448 GLY A CA 1
ATOM 3399 C C . GLY A 1 448 ? 37.107 5.579 -46.509 1.00 78.12 448 GLY A C 1
ATOM 3400 O O . GLY A 1 448 ? 37.202 5.566 -45.274 1.00 78.12 448 GLY A O 1
ATOM 3401 N N . GLU A 1 449 ? 37.061 4.451 -47.221 1.00 84.50 449 GLU A N 1
ATOM 3402 C CA . GLU A 1 449 ? 37.303 3.140 -46.617 1.00 84.50 449 GLU A CA 1
ATOM 3403 C C . GLU A 1 449 ? 38.811 2.901 -46.437 1.00 84.50 449 GLU A C 1
ATOM 3405 O O . GLU A 1 449 ? 39.568 3.053 -47.397 1.00 84.50 449 GLU A O 1
ATOM 3410 N N . PRO A 1 450 ? 39.275 2.541 -45.225 1.00 84.88 450 PRO A N 1
ATOM 3411 C CA . PRO A 1 450 ? 40.692 2.306 -44.980 1.00 84.88 450 PRO A CA 1
ATOM 3412 C C . PRO A 1 450 ? 41.164 1.032 -45.685 1.00 84.88 450 PRO A C 1
ATOM 3414 O O . PRO A 1 450 ? 40.489 0.001 -45.649 1.00 84.88 450 PRO A O 1
ATOM 3417 N N . SER A 1 451 ? 42.360 1.077 -46.264 1.00 87.81 451 SER A N 1
ATOM 3418 C CA . SER A 1 451 ? 43.039 -0.107 -46.789 1.00 87.81 451 SER A CA 1
ATOM 3419 C C . SER A 1 451 ? 43.574 -0.989 -45.656 1.00 87.81 451 SER A C 1
ATOM 3421 O O . SER A 1 451 ? 43.782 -0.537 -44.529 1.00 87.81 451 SER A O 1
ATOM 3423 N N . TRP A 1 452 ? 43.882 -2.256 -45.953 1.00 87.94 452 TRP A N 1
ATOM 3424 C CA . TRP A 1 452 ? 44.528 -3.140 -44.974 1.00 87.94 452 TRP A CA 1
ATOM 3425 C C . TRP A 1 452 ? 45.876 -2.587 -44.471 1.00 87.94 452 TRP A C 1
ATOM 3427 O O . TRP A 1 452 ? 46.209 -2.733 -43.294 1.00 87.94 452 TRP A O 1
ATOM 3437 N N . SER A 1 453 ? 46.635 -1.902 -45.333 1.00 86.62 453 SER A N 1
ATOM 3438 C CA . SER A 1 453 ? 47.857 -1.195 -44.932 1.00 86.62 453 SER A CA 1
ATOM 3439 C C . SER A 1 453 ? 47.585 -0.090 -43.914 1.00 86.62 453 SER A C 1
ATOM 3441 O O . SER A 1 453 ? 48.328 0.003 -42.939 1.00 86.62 453 SER A O 1
ATOM 3443 N N . ASP A 1 454 ? 46.503 0.676 -44.084 1.00 86.06 454 ASP A N 1
ATOM 3444 C CA . ASP A 1 454 ? 46.127 1.739 -43.143 1.00 86.06 454 ASP A CA 1
ATOM 3445 C C . ASP A 1 454 ? 45.770 1.158 -41.775 1.00 86.06 454 ASP A C 1
ATOM 3447 O O . ASP A 1 454 ? 46.182 1.691 -40.748 1.00 86.06 454 ASP A O 1
ATOM 3451 N N . ILE A 1 455 ? 45.052 0.028 -41.747 1.00 88.06 455 ILE A N 1
ATOM 3452 C CA . ILE A 1 455 ? 44.717 -0.674 -40.499 1.00 88.06 455 ILE A CA 1
ATOM 3453 C C . ILE A 1 455 ? 45.977 -1.142 -39.776 1.00 88.06 455 ILE A C 1
ATOM 3455 O O . ILE A 1 455 ? 46.082 -0.948 -38.566 1.00 88.06 455 ILE A O 1
ATOM 3459 N N . ARG A 1 456 ? 46.945 -1.718 -40.497 1.00 87.00 456 ARG A N 1
ATOM 3460 C CA . ARG A 1 456 ? 48.204 -2.178 -39.899 1.00 87.00 456 ARG A CA 1
ATOM 3461 C C . ARG A 1 456 ? 49.014 -1.010 -39.336 1.00 87.00 456 ARG A C 1
ATOM 3463 O O . ARG A 1 456 ? 49.392 -1.053 -38.171 1.00 87.00 456 ARG A O 1
ATOM 3470 N N . SER A 1 457 ? 49.208 0.050 -40.120 1.00 86.12 457 SER A N 1
ATOM 3471 C CA . SER A 1 457 ? 49.916 1.252 -39.662 1.00 86.12 457 SER A CA 1
ATOM 3472 C C . SER A 1 457 ? 49.227 1.897 -38.457 1.00 86.12 457 SER A C 1
ATOM 3474 O O . SER A 1 457 ? 49.889 2.330 -37.518 1.00 86.12 457 SER A O 1
ATOM 3476 N N . ARG A 1 458 ? 47.892 1.904 -38.432 1.00 85.25 458 ARG A N 1
ATOM 3477 C CA . ARG A 1 458 ? 47.114 2.432 -37.307 1.00 85.25 458 ARG A CA 1
ATOM 3478 C C . ARG A 1 458 ? 47.144 1.526 -36.078 1.00 85.25 458 ARG A C 1
ATOM 3480 O O . ARG A 1 458 ? 47.107 2.034 -34.967 1.00 85.25 458 ARG A O 1
ATOM 3487 N N . SER A 1 459 ? 47.238 0.210 -36.262 1.00 85.38 459 SER A N 1
ATOM 3488 C CA . SER A 1 459 ? 47.440 -0.748 -35.171 1.00 85.38 459 SER A CA 1
ATOM 3489 C C . SER A 1 459 ? 48.818 -0.597 -34.528 1.00 85.38 459 SER A C 1
ATOM 3491 O O . SER A 1 459 ? 48.931 -0.738 -33.317 1.00 85.38 459 SER A O 1
ATOM 3493 N N . GLU A 1 460 ? 49.856 -0.320 -35.320 1.00 85.81 460 GLU A N 1
ATOM 3494 C CA . GLU A 1 460 ? 51.217 -0.061 -34.826 1.00 85.81 460 GLU A CA 1
ATOM 3495 C C . GLU A 1 460 ? 51.303 1.272 -34.068 1.00 85.81 460 GLU A C 1
ATOM 3497 O O . GLU A 1 460 ? 52.014 1.373 -33.072 1.00 85.81 460 GLU A O 1
ATOM 3502 N N . ALA A 1 461 ? 50.541 2.277 -34.510 1.00 85.19 461 ALA A N 1
ATOM 3503 C CA . ALA A 1 461 ? 50.427 3.577 -33.850 1.00 85.19 461 ALA A CA 1
ATOM 3504 C C . ALA A 1 461 ? 49.401 3.609 -32.698 1.00 85.19 461 ALA A C 1
ATOM 3506 O O . ALA A 1 461 ? 49.222 4.657 -32.080 1.00 85.19 461 ALA A O 1
ATOM 3507 N N . PHE A 1 462 ? 48.707 2.499 -32.417 1.00 86.44 462 PHE A N 1
ATOM 3508 C CA . PHE A 1 462 ? 47.661 2.451 -31.397 1.00 86.44 462 PHE A CA 1
ATOM 3509 C C . PHE A 1 462 ? 48.287 2.539 -30.002 1.00 86.44 462 PHE A C 1
ATOM 3511 O O . PHE A 1 462 ? 48.990 1.629 -29.556 1.00 86.44 462 PHE A O 1
ATOM 3518 N N . GLU A 1 463 ? 48.016 3.627 -29.285 1.00 89.69 463 GLU A N 1
ATOM 3519 C CA . GLU A 1 463 ? 48.597 3.840 -27.964 1.00 89.69 463 GLU A CA 1
ATOM 3520 C C . GLU A 1 463 ? 48.030 2.845 -26.935 1.00 89.69 463 GLU A C 1
ATOM 3522 O O . GLU A 1 463 ? 46.807 2.641 -26.896 1.00 89.69 463 GLU A O 1
ATOM 3527 N N . PRO A 1 464 ? 48.868 2.277 -26.042 1.00 88.25 464 PRO A N 1
ATOM 3528 C CA . PRO A 1 464 ? 48.418 1.362 -24.996 1.00 88.25 464 PRO A CA 1
ATOM 3529 C C . PRO A 1 464 ? 47.285 1.945 -24.143 1.00 88.25 464 PRO A C 1
ATOM 3531 O O . PRO A 1 464 ? 47.343 3.099 -23.721 1.00 88.25 464 PRO A O 1
ATOM 3534 N N . TRP A 1 465 ? 46.266 1.131 -23.852 1.00 87.81 465 TRP A N 1
ATOM 3535 C CA . TRP A 1 465 ? 45.140 1.537 -23.009 1.00 87.81 465 TRP A CA 1
ATOM 3536 C C . TRP A 1 465 ? 45.577 1.785 -21.564 1.00 87.81 465 TRP A C 1
ATOM 3538 O O . TRP A 1 465 ? 46.114 0.890 -20.908 1.00 87.81 465 TRP A O 1
ATOM 3548 N N . GLN A 1 466 ? 45.275 2.978 -21.051 1.00 83.69 466 GLN A N 1
ATOM 3549 C CA . GLN A 1 466 ? 45.476 3.347 -19.652 1.00 83.69 466 GLN A CA 1
ATOM 3550 C C . GLN A 1 466 ? 44.120 3.474 -18.943 1.00 83.69 466 GLN A C 1
ATOM 3552 O O . GLN A 1 466 ? 43.202 4.130 -19.437 1.00 83.69 466 GLN A O 1
ATOM 3557 N N . GLY A 1 467 ? 43.990 2.850 -17.769 1.00 83.50 467 GLY A N 1
ATOM 3558 C CA . GLY A 1 467 ? 42.778 2.911 -16.947 1.00 83.50 467 GLY A CA 1
ATOM 3559 C C . GLY A 1 467 ? 41.748 1.794 -17.200 1.00 83.50 467 GLY A C 1
ATOM 3560 O O . GLY A 1 467 ? 42.028 0.827 -17.917 1.00 83.50 467 GLY A O 1
ATOM 3561 N N . PRO A 1 468 ? 40.559 1.892 -16.572 1.00 87.56 468 PRO A N 1
ATOM 3562 C CA . PRO A 1 468 ? 39.549 0.838 -16.587 1.00 87.56 468 PRO A CA 1
ATOM 3563 C C . PRO A 1 468 ? 38.917 0.697 -17.972 1.00 87.56 468 PRO A C 1
ATOM 3565 O O . PRO A 1 468 ? 38.308 1.632 -18.491 1.00 87.56 468 PRO A O 1
ATOM 3568 N N . HIS A 1 469 ? 39.040 -0.489 -18.555 1.00 93.00 469 HIS A N 1
ATOM 3569 C CA . HIS A 1 469 ? 38.413 -0.848 -19.818 1.00 93.00 469 HIS A CA 1
ATOM 3570 C C . HIS A 1 469 ? 38.161 -2.351 -19.849 1.00 93.00 469 HIS A C 1
ATOM 3572 O O . HIS A 1 469 ? 38.819 -3.125 -19.151 1.00 93.00 469 HIS A O 1
ATOM 3578 N N . GLU A 1 470 ? 37.218 -2.763 -20.681 1.00 94.56 470 GLU A N 1
ATOM 3579 C CA . GLU A 1 470 ? 36.856 -4.160 -20.834 1.00 94.56 470 GLU A CA 1
ATOM 3580 C C . GLU A 1 470 ? 37.040 -4.599 -22.272 1.00 94.56 470 GLU A C 1
ATOM 3582 O O . GLU A 1 470 ? 36.487 -3.998 -23.189 1.00 94.56 470 GLU A O 1
ATOM 3587 N N . ARG A 1 471 ? 37.804 -5.670 -22.472 1.00 93.94 471 ARG A N 1
ATOM 3588 C CA . ARG A 1 471 ? 37.995 -6.256 -23.797 1.00 93.94 471 ARG A CA 1
ATOM 3589 C C . ARG A 1 471 ? 36.895 -7.259 -24.103 1.00 93.94 471 ARG A C 1
ATOM 3591 O O . ARG A 1 471 ? 36.510 -8.052 -23.234 1.00 93.94 471 ARG A O 1
ATOM 3598 N N . ILE A 1 472 ? 36.402 -7.218 -25.334 1.00 93.75 472 ILE A N 1
ATOM 3599 C CA . ILE A 1 472 ? 35.402 -8.149 -25.847 1.00 93.75 472 ILE A CA 1
ATOM 3600 C C . ILE A 1 472 ? 35.873 -8.678 -27.192 1.00 93.75 472 ILE A C 1
ATOM 3602 O O . ILE A 1 472 ? 36.243 -7.913 -28.079 1.00 93.75 472 ILE A O 1
ATOM 3606 N N . ASP A 1 473 ? 35.835 -9.998 -27.329 1.00 91.69 473 ASP A N 1
ATOM 3607 C CA . ASP A 1 473 ? 36.119 -10.663 -28.591 1.00 91.69 473 ASP A CA 1
ATOM 3608 C C . ASP A 1 473 ? 34.970 -10.432 -29.586 1.00 91.69 473 ASP A C 1
ATOM 3610 O O . ASP A 1 473 ? 33.818 -10.794 -29.335 1.00 91.69 473 ASP A O 1
ATOM 3614 N N . ALA A 1 474 ? 35.300 -9.822 -30.721 1.00 91.38 474 ALA A N 1
ATOM 3615 C CA . ALA A 1 474 ? 34.384 -9.511 -31.811 1.00 91.38 474 ALA A CA 1
ATOM 3616 C C . ALA A 1 474 ? 34.241 -10.647 -32.848 1.00 91.38 474 ALA A C 1
ATOM 3618 O O . ALA A 1 474 ? 33.649 -10.443 -33.917 1.00 91.38 474 ALA A O 1
ATOM 3619 N N . SER A 1 475 ? 34.798 -11.831 -32.566 1.00 89.38 475 SER A N 1
ATOM 3620 C CA . SER A 1 475 ? 34.630 -13.040 -33.383 1.00 89.38 475 SER A CA 1
ATOM 3621 C C . SER A 1 475 ? 33.222 -13.645 -33.274 1.00 89.38 475 SER A C 1
ATOM 3623 O O . SER A 1 475 ? 32.749 -14.285 -34.215 1.00 89.38 475 SER A O 1
ATOM 3625 N N . ALA A 1 476 ? 32.533 -13.415 -32.151 1.00 89.56 476 ALA A N 1
ATOM 3626 C CA . ALA A 1 476 ? 31.186 -13.914 -31.900 1.00 89.56 476 ALA A CA 1
ATOM 3627 C C . ALA A 1 476 ? 30.112 -13.186 -32.734 1.00 89.56 476 ALA A C 1
ATOM 3629 O O . ALA A 1 476 ? 30.349 -12.150 -33.357 1.00 89.56 476 ALA A O 1
ATOM 3630 N N . THR A 1 477 ? 28.891 -13.730 -32.733 1.00 91.06 477 THR A N 1
ATOM 3631 C CA . THR A 1 477 ? 27.748 -13.089 -33.404 1.00 91.06 477 THR A CA 1
ATOM 3632 C C . THR A 1 477 ? 27.427 -11.728 -32.779 1.00 91.06 477 THR A C 1
ATOM 3634 O O . THR A 1 477 ? 27.600 -11.537 -31.574 1.00 91.06 477 THR A O 1
ATOM 3637 N N . LEU A 1 478 ? 26.893 -10.799 -33.580 1.00 91.12 478 LEU A N 1
ATOM 3638 C CA . LEU A 1 478 ? 26.494 -9.460 -33.128 1.00 91.12 478 LEU A CA 1
ATOM 3639 C C . LEU A 1 478 ? 25.621 -9.503 -31.861 1.00 91.12 478 LEU A C 1
ATOM 3641 O O . LEU A 1 478 ? 25.900 -8.799 -30.893 1.00 91.12 478 LEU A O 1
ATOM 3645 N N . ALA A 1 479 ? 24.613 -10.380 -31.844 1.00 89.81 479 ALA A N 1
ATOM 3646 C CA . ALA A 1 479 ? 23.712 -10.544 -30.706 1.00 89.81 479 ALA A CA 1
ATOM 3647 C C . ALA A 1 479 ? 24.442 -11.029 -29.441 1.00 89.81 479 ALA A C 1
ATOM 3649 O O . ALA A 1 479 ? 24.161 -10.542 -28.349 1.00 89.81 479 ALA A O 1
ATOM 3650 N N . ALA A 1 480 ? 25.405 -11.948 -29.574 1.00 92.06 480 ALA A N 1
ATOM 3651 C CA . ALA A 1 480 ? 26.185 -12.445 -28.441 1.00 92.06 480 ALA A CA 1
ATOM 3652 C C . ALA A 1 480 ? 27.125 -11.369 -27.872 1.00 92.06 480 ALA A C 1
ATOM 3654 O O . ALA A 1 480 ? 27.234 -11.227 -26.653 1.00 92.06 480 ALA A O 1
ATOM 3655 N N . VAL A 1 481 ? 27.768 -10.581 -28.740 1.00 93.44 481 VAL A N 1
ATOM 3656 C CA . VAL A 1 481 ? 28.625 -9.459 -28.324 1.00 93.44 481 VAL A CA 1
ATOM 3657 C C . VAL A 1 481 ? 27.796 -8.383 -27.615 1.00 93.44 481 VAL A C 1
ATOM 3659 O O . VAL A 1 481 ? 28.170 -7.946 -26.526 1.00 93.44 481 VAL A O 1
ATOM 3662 N N . ALA A 1 482 ? 26.644 -8.003 -28.177 1.00 93.88 482 ALA A N 1
ATOM 3663 C CA . ALA A 1 482 ? 25.734 -7.035 -27.567 1.00 93.88 482 ALA A CA 1
ATOM 3664 C C . ALA A 1 482 ? 25.204 -7.521 -26.205 1.00 93.88 482 ALA A C 1
ATOM 3666 O O . ALA A 1 482 ? 25.270 -6.783 -25.223 1.00 93.88 482 ALA A O 1
ATOM 3667 N N . ALA A 1 483 ? 24.766 -8.781 -26.109 1.00 91.00 483 ALA A N 1
ATOM 3668 C CA . ALA A 1 483 ? 24.305 -9.373 -24.852 1.00 91.00 483 ALA A CA 1
ATOM 3669 C C . ALA A 1 483 ? 25.404 -9.400 -23.776 1.00 91.00 483 ALA A C 1
ATOM 3671 O O . ALA A 1 483 ? 25.133 -9.116 -22.611 1.00 91.00 483 ALA A O 1
ATOM 3672 N N . SER A 1 484 ? 26.653 -9.683 -24.164 1.00 93.06 484 SER A N 1
ATOM 3673 C CA . SER A 1 484 ? 27.806 -9.631 -23.258 1.00 93.06 484 SER A CA 1
ATOM 3674 C C . SER A 1 484 ? 28.020 -8.222 -22.693 1.00 93.06 484 SER A C 1
ATOM 3676 O O . SER A 1 484 ? 28.180 -8.071 -21.483 1.00 93.06 484 SER A O 1
ATOM 3678 N N . ILE A 1 485 ? 27.949 -7.179 -23.531 1.00 93.00 485 ILE A N 1
ATOM 3679 C CA . ILE A 1 485 ? 28.043 -5.778 -23.082 1.00 93.00 485 ILE A CA 1
ATOM 3680 C C . ILE A 1 485 ? 26.933 -5.453 -22.079 1.00 93.00 485 ILE A C 1
ATOM 3682 O O . ILE A 1 485 ? 27.215 -4.919 -21.007 1.00 93.00 485 ILE A O 1
ATOM 3686 N N . LEU A 1 486 ? 25.685 -5.802 -22.400 1.00 90.50 486 LEU A N 1
ATOM 3687 C CA . LEU A 1 486 ? 24.531 -5.532 -21.537 1.00 90.50 486 LEU A CA 1
ATOM 3688 C C . LEU A 1 486 ? 24.661 -6.207 -20.177 1.00 90.50 486 LEU A C 1
ATOM 3690 O O . LEU A 1 486 ? 24.506 -5.551 -19.150 1.00 90.50 486 LEU A O 1
ATOM 3694 N N . HIS A 1 487 ? 25.033 -7.486 -20.164 1.00 89.25 487 HIS A N 1
ATOM 3695 C CA . HIS A 1 487 ? 25.222 -8.223 -18.924 1.00 89.25 487 HIS A CA 1
ATOM 3696 C C . HIS A 1 487 ? 26.259 -7.545 -18.019 1.00 89.25 487 HIS A C 1
ATOM 3698 O O . HIS A 1 487 ? 26.025 -7.355 -16.829 1.00 89.25 487 HIS A O 1
ATOM 3704 N N . ARG A 1 488 ? 27.382 -7.090 -18.585 1.00 90.06 488 ARG A N 1
ATOM 3705 C CA . ARG A 1 488 ? 28.437 -6.412 -17.815 1.00 90.06 488 ARG A CA 1
ATOM 3706 C C . ARG A 1 488 ? 28.067 -4.996 -17.376 1.00 90.06 488 ARG A C 1
ATOM 3708 O O . ARG A 1 488 ? 28.641 -4.487 -16.407 1.00 90.06 488 ARG A O 1
ATOM 3715 N N . LEU A 1 489 ? 27.140 -4.339 -18.070 1.00 86.88 489 LEU A N 1
ATOM 3716 C CA . LEU A 1 489 ? 26.548 -3.084 -17.609 1.00 86.88 489 LEU A CA 1
ATOM 3717 C C . LEU A 1 489 ? 25.645 -3.312 -16.388 1.00 86.88 489 LEU A C 1
ATOM 3719 O O . LEU A 1 489 ? 25.666 -2.486 -15.482 1.00 86.88 489 LEU A O 1
ATOM 3723 N N . GLU A 1 490 ? 24.922 -4.434 -16.331 1.00 80.38 490 GLU A N 1
ATOM 3724 C CA . GLU A 1 490 ? 24.013 -4.789 -15.230 1.00 80.38 490 GLU A CA 1
ATOM 3725 C C . GLU A 1 490 ? 24.734 -5.307 -13.977 1.00 80.38 490 GLU A C 1
ATOM 3727 O O . GLU A 1 490 ? 24.334 -4.986 -12.861 1.00 80.38 490 GLU A O 1
ATOM 3732 N N . THR A 1 491 ? 25.798 -6.100 -14.137 1.00 72.94 491 THR A N 1
ATOM 3733 C CA . THR A 1 491 ? 26.498 -6.744 -13.009 1.00 72.94 491 THR A CA 1
ATOM 3734 C C . THR A 1 491 ? 27.529 -5.855 -12.318 1.00 72.94 491 THR A C 1
ATOM 3736 O O . THR A 1 491 ? 28.133 -6.265 -11.328 1.00 72.94 491 THR A O 1
ATOM 3739 N N . ALA A 1 492 ? 27.798 -4.663 -12.848 1.00 60.34 492 ALA A N 1
ATOM 3740 C CA . ALA A 1 492 ? 28.756 -3.750 -12.246 1.00 60.34 492 ALA A CA 1
ATOM 3741 C C . ALA A 1 492 ? 28.101 -2.998 -11.079 1.00 60.34 492 ALA A C 1
ATOM 3743 O O . ALA A 1 492 ? 27.282 -2.106 -11.291 1.00 60.34 492 ALA A O 1
ATOM 3744 N N . GLU A 1 493 ? 28.482 -3.343 -9.847 1.00 46.66 493 GLU A N 1
ATOM 3745 C CA . GLU A 1 493 ? 28.120 -2.559 -8.664 1.00 46.66 493 GLU A CA 1
ATOM 3746 C C . GLU A 1 493 ? 28.525 -1.084 -8.837 1.00 46.66 493 GLU A C 1
ATOM 3748 O O . GLU A 1 493 ? 29.585 -0.797 -9.414 1.00 46.66 493 GLU A O 1
ATOM 3753 N N . PRO A 1 494 ? 27.730 -0.134 -8.309 1.00 41.97 494 PRO A N 1
ATOM 3754 C CA . PRO A 1 494 ? 28.098 1.270 -8.295 1.00 41.97 494 PRO A CA 1
ATOM 3755 C C . PRO A 1 494 ? 29.316 1.440 -7.386 1.00 41.97 494 PRO A C 1
ATOM 3757 O O . PRO A 1 494 ? 29.203 1.570 -6.169 1.00 41.97 494 PRO A O 1
ATOM 3760 N N . ARG A 1 495 ? 30.511 1.437 -7.975 1.00 36.06 495 ARG A N 1
ATOM 3761 C CA . ARG A 1 495 ? 31.713 1.904 -7.289 1.00 36.06 495 ARG A CA 1
ATOM 3762 C C . ARG A 1 495 ? 31.607 3.421 -7.164 1.00 36.06 495 ARG A C 1
ATOM 3764 O O . ARG A 1 495 ? 31.956 4.150 -8.088 1.00 36.06 495 ARG A O 1
ATOM 3771 N N . THR A 1 496 ? 31.053 3.876 -6.043 1.00 30.41 496 THR A N 1
ATOM 3772 C CA . THR A 1 496 ? 31.193 5.258 -5.562 1.00 30.41 496 THR A CA 1
ATOM 3773 C C . THR A 1 496 ? 32.685 5.625 -5.490 1.00 30.41 496 THR A C 1
ATOM 3775 O O . THR A 1 496 ? 33.482 4.740 -5.163 1.00 30.41 496 THR A O 1
ATOM 3778 N N . PRO A 1 497 ? 33.060 6.874 -5.829 1.00 36.47 497 PRO A N 1
ATOM 3779 C CA . PRO A 1 497 ? 34.450 7.332 -5.839 1.00 36.47 497 PRO A CA 1
ATOM 3780 C C . PRO A 1 497 ? 35.143 7.248 -4.477 1.00 36.47 497 PRO A C 1
ATOM 3782 O O . PRO A 1 497 ? 34.444 7.369 -3.441 1.00 36.47 497 PRO A O 1
#

Sequence (497 aa):
MTATSTSRLLNLLSLLQTGREWPGSLLAERLGISPRTVRRDVDRLREMGYRIDATMGPIGGYKLDAGSELPPLLFDDDQVIALAIALQSATVSGVGIEEAALRALTTVRQVMPSRLRHRLTALDFTAIPGKIGGTTRGAVSPEVLVAVSSAVRAQHVLRFDHAGRPRRVEPHHLVVFEGRWYLVGWDLDRSDWRIYRVDRLAPRAPTGPRFTPRLIPGGDVASFVSGQFKGSKRGDSWPCVGKVILHLPARAVLPFAGDGVVEDLGDDRCSLEGGSWSWIALAASLNRFDTAIEVLHPAELAAAFGELAARNATTARSSRQQGVLVVISGLPGVGKSAVADEVARMLGAVHLSIDSVEEALLACGLQPGWTTGVAAYEAVRAAAEQNLRLGRTVIVDAVNDSEPARDTWRRASAATGTPLRFFVLDLADTAEHRRRIEGRARGLAHVGEPSWSDIRSRSEAFEPWQGPHERIDASATLAAVAASILHRLETAEPRTP

pLDDT: mean 84.69, std 12.73, range [30.41, 98.12]

Foldseek 3Di:
DDDDLVVLLVVLVVVQVVQDWAFLVRNCVVSVHDSVVSVVSVVVVVVVVWDWDWDDDPRITIHTDPDPDDDDDDDDLVRLLVLLVVLVLVLVAPPPCNVVSVVVNVVSLVPDDPVSVVLVVLQDAAEADDPLDDDDQLDFDSVLRSLLSNCQVQQFFWWWDAPNRIWTWRFHHWYADSNFIWTWTQTPVVRGIDIGGSSRIDTDPDTHDHDDDDQQQVRDPNFNVCCVVQLHPHTNDRPAKFKKKFQAAQVLCVVLLGPWDWAGPDPRMIMTIDHGNDLLVVLVSVCVSVTDIGTPDDVRNVVSVVVNVVVVVVVVVVVLQQAAEEEEAEFPLLCQVVLLVVLCVVQVAAEQELLVQLLVQVVVVDDDDDVSSVVSLLVSLVVLLVQSLVSGHYYYYDHQQDPVSVVSVVVSCVVRVHHYAAEYEDEPPLVSSQVSQVPDDPPRDRDDRDHSVRRVVSVVSRDDDDDDYHYDYSPDDSVVRNVVVVVVVVPDDPPDD

Secondary structure (DSSP, 8-state):
----HHHHHHHHHHHHTTSS-EEHHHHHHHHTS-HHHHHHHHHHHHHTT--EEE--STT-EEEE---SS-------HHHHHHHHHHHHHHTTS-SS-HHHHHHHHHHHHHHS-HHHHHHHHH---EEE-------------HHHHHHHHHHHHHTBPEEEEETTEEEEEEEEEEEEETTEEEEEEEETTTTEEEEEEGGGEEEESSP--B-PPPPPTTS-HHHHHHHHHTT-SSSSS-SEEEEEEESS-HHHHGGG-TT-EEEEEETTEEEEEEEESSHHHHHHHHHTT-S-EEEEE-HHHHHHHHHHHHHHHHHHHHTT-S--EEEEE--TTSSHHHHHHHHHHHHTPEEEEHHHHHHHHHHTTPPSSHHHHHHHHHHHHHHHHHHHHTT--EEEE----SHHHHHHHHHHHHHHT--EEEEEEE---HHHHHHHHHT-----SSSPPPPHHHHHHHHHT-PPP-SS-EEEETTS-HHHHHHHHHHHHHS------